Protein 7WWC (pdb70)

Sequence (479 aa):
FNWNKNQVIAHRGAWKKNNFPQNSIASLNEAVKLGCYGSEFDVWMTADHILVVNHDPEFQGLTIEKVNYADLLTKTMSNGEKIPTLEAYLLAGKKQKSTKLILEIKPSLISKERGIEVTNKCVEMVQKLKVTDWVEYISFDYDYCKRILTLLPNAKVAYLKGEVSAEQMKADKLTGVDYHYSVYQKDNWIENAQKLGLTVNAWTVNAVPEMQWLLAHNVDYITTNEPELLFDEIKKAPVAQGWKLKWADEFDNSGLPLNKNWGYDVGGRGWGNNELQYYTDADSANAIVKKGNLNIIALKAEKENRHYTSARLVTKNKFDFKYGRVEVRAMLPKGRGLWPAIWALPTDSKYGSWPKSGEIDIMEHVGFDPDSVHGTVHTEKFNHVIHTQVGKALKVNNPYTEYHIYAIEWFTDHIDFFIDDQKYLTFKNTQKGSGDWPFDQNFHILNLAVGGNWGGKKGVDDAIFPATMKVDYVRVFQK

InterPro domains:
  IPR000757 Beta-glucanase-like, N-terminal domain [PF00722] (313-502)
  IPR000757 Beta-glucanase-like, N-terminal domain [PS51762] (259-507)
  IPR013320 Concanavalin A-like lectin/glucanase domain superfamily [SSF49899] (268-506)
  IPR017946 PLC-like phosphodiesterase, TIM beta/alpha-barrel domain superfamily [G3DSA:3.20.20.190] (30-263)
  IPR017946 PLC-like phosphodiesterase, TIM beta/alpha-barrel domain superfamily [SSF51695] (32-259)
  IPR030395 Glycerophosphodiester phosphodiesterase domain [PF03009] (38-255)
  IPR030395 Glycerophosphodiester phosphodiesterase domain [PS51704] (33-261)
  IPR050546 Glycosyl Hydrolase Family 16 [PTHR10963] (260-506)

Solvent-accessible surface area: 19586 Å² total; per-residue (Å²): 119,124,78,38,109,37,28,0,3,0,18,41,1,2,44,95,130,70,129,62,16,67,2,0,45,21,0,0,66,14,0,31,154,55,19,0,26,0,0,4,0,1,0,12,0,0,44,65,79,62,6,0,2,22,60,76,41,68,8,92,64,44,40,0,10,145,25,69,54,67,60,0,63,105,61,66,19,104,68,46,37,82,2,8,23,0,64,42,1,0,90,27,0,75,96,29,101,25,0,28,0,5,0,9,0,20,45,19,117,86,37,94,131,36,0,40,53,4,0,39,69,0,2,54,36,0,88,118,15,150,0,74,80,12,7,22,4,11,0,62,18,36,54,2,0,83,76,0,16,100,68,18,101,139,14,107,1,13,5,7,121,14,103,28,60,4,67,92,0,97,79,45,57,2,37,1,0,1,0,58,56,56,51,8,66,61,102,104,49,11,44,82,0,67,91,64,52,4,48,0,8,0,64,30,1,60,52,44,50,44,0,28,17,0,0,4,43,65,3,52,40,0,5,0,27,28,3,32,58,0,40,82,14,28,154,93,4,21,35,58,102,42,5,111,44,115,31,26,6,27,1,59,36,100,26,71,9,64,118,158,5,3,16,49,35,52,1,2,202,4,68,75,30,108,7,63,0,49,0,5,92,48,47,65,46,2,0,34,0,97,181,24,19,0,9,0,26,0,44,97,38,140,81,90,104,55,84,14,6,0,0,25,0,13,0,93,112,81,33,40,8,86,67,1,22,0,8,1,44,0,32,3,4,150,9,97,0,0,22,0,6,2,34,2,36,13,15,93,45,147,90,28,85,89,30,94,2,0,2,0,8,1,0,16,0,2,5,54,48,65,85,22,0,41,0,12,0,16,0,84,38,54,3,78,97,94,162,58,81,46,39,36,47,36,143,10,104,80,12,34,104,74,52,15,23,0,1,2,27,2,49,87,73,47,0,14,0,27,8,61,94,102,109,32,23,42,10,146,24,68,135,81,40,37,20,30,25,2,6,43,65,0,6,3,0,0,8,0,2,0,0,12,78,67,0,21,148,137,33,26,47,69,89,33,29,97,5,41,0,72,0,31,6,0,6,0,1,34,138

Organism: NCBI:txid405671

B-factor: mean 34.09, std 7.89, range [13.86, 73.87]

CATH classification: 3.20.20.190 (+1 more: 2.60.120.200)

Structure (mmCIF, N/CA/C/O backbone):
data_7WWC
#
_entry.id   7WWC
#
_cell.length_a   120.648
_cell.length_b   120.648
_cell.length_c   69.966
_cell.angle_alpha   90.000
_cell.angle_beta   90.000
_cell.angle_gamma   120.000
#
_symmetry.space_group_name_H-M   'P 31 2 1'
#
loop_
_entity.id
_entity.type
_entity.pdbx_description
1 polymer beta-1,3(4)-glucanase
2 branched beta-D-glucopyranose-(1-3)-beta-D-glucopyranose
3 branched beta-D-glucopyranose-(1-3)-beta-D-glucopyranose-(1-3)-beta-D-glucopyranose
4 water water
#
loop_
_atom_site.group_PDB
_atom_site.id
_atom_site.type_symbol
_atom_site.label_atom_id
_atom_site.label_alt_id
_atom_site.label_comp_id
_atom_site.label_asym_id
_atom_site.label_entity_id
_atom_site.label_seq_id
_atom_site.pdbx_PDB_ins_code
_atom_site.Cartn_x
_atom_site.Cartn_y
_atom_site.Cartn_z
_atom_site.occupancy
_atom_site.B_iso_or_equiv
_atom_site.auth_seq_id
_atom_site.auth_comp_id
_atom_site.auth_asym_id
_atom_site.auth_atom_id
_atom_site.pdbx_PDB_model_num
ATOM 1 N N . PHE A 1 1 ? 38.50600 12.32600 29.71000 1.000 49.84000 4 PHE A N 1
ATOM 2 C CA . PHE A 1 1 ? 38.52000 13.09100 28.45700 1.000 54.17000 4 PHE A CA 1
ATOM 3 C C . PHE A 1 1 ? 37.19300 12.97700 27.70700 1.000 56.35000 4 PHE A C 1
ATOM 4 O O . PHE A 1 1 ? 36.74300 11.87000 27.40600 1.000 59.50000 4 PHE A O 1
ATOM 12 N N . ASN A 1 2 ? 36.56800 14.12000 27.40700 1.000 54.34000 5 ASN A N 1
ATOM 13 C CA . ASN A 1 2 ? 35.41800 14.13900 26.50400 1.000 57.57000 5 ASN A CA 1
ATOM 14 C C . ASN A 1 2 ? 35.77400 14.87000 25.20900 1.000 51.98000 5 ASN A C 1
ATOM 15 O O . ASN A 1 2 ? 35.17100 15.90200 24.88200 1.000 47.17000 5 ASN A O 1
ATOM 20 N N . TRP A 1 3 ? 36.74200 14.32300 24.46800 1.000 47.69000 6 TRP A N 1
ATOM 21 C CA . TRP A 1 3 ? 37.30300 15.00200 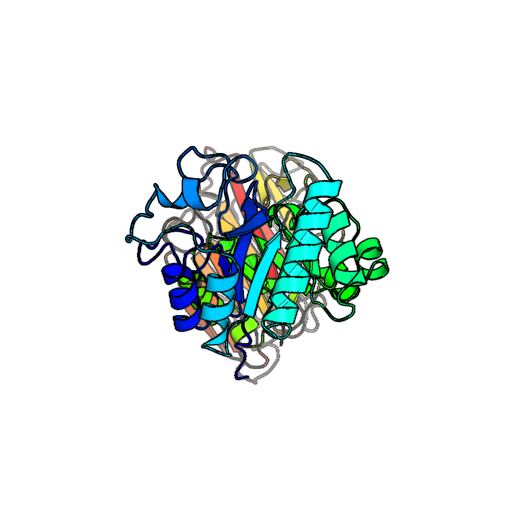23.30100 1.000 50.06000 6 TRP A CA 1
ATOM 22 C C . TRP A 1 3 ? 36.22400 15.37100 22.29000 1.000 50.52000 6 TRP A C 1
ATOM 23 O O . TRP A 1 3 ? 35.30300 14.59400 22.02000 1.000 53.84000 6 TRP A O 1
ATOM 34 N N . ASN A 1 4 ? 36.34500 16.57100 21.73000 1.000 47.42000 7 ASN A N 1
ATOM 35 C CA . ASN A 1 4 ? 35.48800 16.98300 20.63100 1.000 45.73000 7 ASN A CA 1
ATOM 36 C C . ASN A 1 4 ? 35.97000 16.31600 19.34900 1.000 47.68000 7 ASN A C 1
ATOM 37 O O . ASN A 1 4 ? 37.17200 16.28300 19.06900 1.000 51.66000 7 ASN A O 1
ATOM 42 N N . LYS A 1 5 ? 35.03800 15.75600 18.58500 1.000 45.34000 8 LYS A N 1
ATOM 43 C CA . LYS A 1 5 ? 35.42700 14.95600 17.43100 1.000 45.05000 8 LYS A CA 1
ATOM 44 C C . LYS A 1 5 ? 35.02400 15.63500 16.12700 1.000 45.81000 8 LYS A C 1
ATOM 45 O O . LYS A 1 5 ? 34.38400 15.02200 15.26900 1.000 52.58000 8 LYS A O 1
ATOM 47 N N . ASN A 1 6 ? 35.40800 16.88900 15.95400 1.000 40.17000 9 ASN A N 1
ATOM 48 C CA . ASN A 1 6 ? 35.07500 17.64300 14.76200 1.000 38.18000 9 ASN A CA 1
ATOM 49 C C . ASN A 1 6 ? 36.36200 18.11700 14.07800 1.000 38.55000 9 ASN A C 1
ATOM 50 O O . ASN A 1 6 ? 37.47400 17.82200 14.52400 1.000 34.88000 9 ASN A O 1
ATOM 55 N N . GLN A 1 7 ? 36.20100 18.83800 12.96800 1.000 32.81000 10 GLN A N 1
ATOM 56 C CA . GLN A 1 7 ? 37.31200 19.25200 12.11800 1.000 34.46000 10 GLN A CA 1
ATOM 57 C C . GLN A 1 7 ? 37.83000 20.65400 12.44200 1.000 32.47000 10 GLN A C 1
ATOM 58 O O . GLN A 1 7 ? 38.81000 21.09100 11.83900 1.000 31.39000 10 GLN A O 1
ATOM 64 N N . VAL A 1 8 ? 37.21300 21.36200 13.37900 1.000 30.48000 11 VAL A N 1
ATOM 65 C CA . VAL A 1 8 ? 37.51800 22.77300 13.59400 1.000 27.83000 11 VAL A CA 1
ATOM 66 C C . VAL A 1 8 ? 38.76200 22.90800 14.46600 1.000 34.31000 11 VAL A C 1
ATOM 67 O O . VAL A 1 8 ? 38.81900 22.35900 15.57500 1.000 30.85000 11 VAL A O 1
ATOM 71 N N . ILE A 1 9 ? 39.75800 23.64300 13.96600 1.000 28.01000 12 ILE A N 1
ATOM 72 C CA . ILE A 1 9 ? 40.91900 24.07100 14.73900 1.000 29.15000 12 ILE A CA 1
ATOM 73 C C . ILE A 1 9 ? 40.92000 25.59200 14.73800 1.000 30.48000 12 ILE A C 1
ATOM 74 O O . ILE A 1 9 ? 40.88600 26.21300 13.66800 1.000 26.70000 12 ILE A O 1
ATOM 79 N N . ALA A 1 10 ? 40.94400 26.19600 15.92400 1.000 25.92000 13 ALA A N 1
ATOM 80 C CA . ALA A 1 10 ? 40.82400 27.64600 16.03400 1.000 27.60000 13 ALA A CA 1
ATOM 81 C C . ALA A 1 10 ? 42.21200 28.26400 15.89900 1.000 30.26000 13 ALA A C 1
ATOM 82 O O . ALA A 1 10 ? 43.06500 28.09600 16.77500 1.000 28.21000 13 ALA A O 1
ATOM 84 N N . HIS A 1 11 ? 42.43500 28.97800 14.80100 1.000 29.18000 14 HIS A N 1
ATOM 85 C CA . HIS A 1 11 ? 43.74400 29.54600 14.49700 1.000 30.48000 14 HIS A CA 1
ATOM 86 C C . HIS A 1 11 ? 44.04500 30.67800 15.47000 1.000 29.09000 14 HIS A C 1
ATOM 87 O O . HIS A 1 11 ? 43.38900 31.72400 15.43600 1.000 28.09000 14 HIS A O 1
ATOM 94 N N . ARG A 1 12 ? 45.05300 30.47100 16.32200 1.000 29.90000 15 ARG A N 1
ATOM 95 C CA . ARG A 1 12 ? 45.43700 31.41800 17.37300 1.000 26.69000 15 ARG A CA 1
ATOM 96 C C . ARG A 1 12 ? 44.34900 31.57000 18.44400 1.000 28.34000 15 ARG A C 1
ATOM 97 O O . ARG A 1 12 ? 44.21000 32.62900 19.06400 1.000 29.42000 15 ARG A O 1
ATOM 105 N N . GLY A 1 13 ? 43.61400 30.49600 18.72100 1.000 25.92000 16 GLY A N 1
ATOM 106 C CA . GLY A 1 13 ? 42.44500 30.58000 19.56500 1.000 28.91000 16 GLY A CA 1
ATOM 107 C C . GLY A 1 13 ? 41.28500 31.19400 18.80800 1.000 32.91000 16 GLY A C 1
ATOM 108 O O . GLY A 1 13 ? 41.41400 31.66300 17.66600 1.000 31.55000 16 GLY A O 1
ATOM 109 N N . ALA A 1 14 ? 40.11300 31.16700 19.44600 1.000 30.06000 17 ALA A N 1
ATOM 110 C CA . ALA A 1 14 ? 38.91100 31.76100 18.85200 1.000 33.23000 17 ALA A CA 1
ATOM 111 C C . ALA A 1 14 ? 38.92400 33.23300 19.23500 1.000 34.25000 17 ALA A C 1
ATOM 112 O O . ALA A 1 14 ? 38.36400 33.64100 20.25700 1.000 41.90000 17 ALA A O 1
ATOM 114 N N . TRP A 1 15 ? 39.62100 34.03800 18.43600 1.000 30.24000 18 TRP A N 1
ATOM 115 C CA . TRP A 1 15 ? 39.89600 35.41700 18.80900 1.000 35.82000 18 TRP A CA 1
ATOM 116 C C . TRP A 1 15 ? 39.06400 36.44700 18.05800 1.000 39.84000 18 TRP A C 1
ATOM 117 O O . TRP A 1 15 ? 38.74300 37.48800 18.63200 1.000 38.40000 18 TRP A O 1
ATOM 128 N N . LYS A 1 16 ? 38.69700 36.18200 16.79700 1.000 39.92000 19 LYS A N 1
ATOM 129 C CA . LYS A 1 16 ? 38.22500 37.25600 15.92400 1.000 37.37000 19 LYS A CA 1
ATOM 130 C C . LYS A 1 16 ? 36.81500 37.71600 16.28400 1.000 44.05000 19 LYS A C 1
ATOM 131 O O . LYS A 1 16 ? 36.55900 38.92300 16.37800 1.000 47.29000 19 LYS A O 1
ATOM 137 N N . LYS A 1 17 ? 35.88600 36.77200 16.47200 1.000 41.71000 20 LYS A N 1
ATOM 138 C CA . LYS A 1 17 ? 34.48200 37.12500 16.67600 1.000 43.39000 20 LYS A CA 1
ATOM 139 C C . LYS A 1 17 ? 34.32500 38.07600 17.85800 1.000 44.81000 20 LYS A C 1
ATOM 140 O O . LYS A 1 17 ? 33.78000 39.17600 17.71400 1.000 48.13000 20 LYS A O 1
ATOM 146 N N . ASN A 1 18 ? 34.83600 37.68300 19.02800 1.000 44.14000 21 ASN A N 1
ATOM 147 C CA . ASN A 1 18 ? 34.70600 38.47100 20.25100 1.000 45.62000 21 ASN A CA 1
ATOM 148 C C . ASN A 1 18 ? 35.87000 39.41900 20.46900 1.000 44.20000 21 ASN A C 1
ATOM 149 O O . ASN A 1 18 ? 36.09900 39.85500 21.60200 1.000 46.01000 21 ASN A O 1
ATOM 154 N N . ASN A 1 19 ? 36.62000 39.72700 19.41700 1.000 43.67000 22 ASN A N 1
ATOM 155 C CA . ASN A 1 19 ? 37.62800 40.78100 19.44200 1.000 45.76000 22 ASN A CA 1
ATOM 156 C C . ASN A 1 19 ? 38.67000 40.57600 20.53800 1.000 38.26000 22 ASN A C 1
ATOM 157 O O . ASN A 1 19 ? 39.20600 41.54600 21.06600 1.000 38.31000 22 ASN A O 1
ATOM 162 N N . PHE A 1 20 ? 38.98100 39.31600 20.86300 1.000 36.75000 23 PHE A N 1
ATOM 163 C CA . PHE A 1 20 ? 40.06200 38.97100 21.78100 1.000 37.41000 23 PHE A CA 1
ATOM 164 C C . PHE A 1 20 ? 41.41200 39.12700 21.09700 1.000 36.84000 23 PHE A C 1
ATOM 165 O O . PHE A 1 20 ? 41.49700 39.14100 19.86700 1.000 42.37000 23 PHE A O 1
ATOM 173 N N . PRO A 1 21 ? 42.49100 39.24800 21.86100 1.000 36.91000 24 PRO A N 1
ATOM 174 C CA . PRO A 1 21 ? 43.81700 39.26200 21.23300 1.000 37.12000 24 PRO A CA 1
ATOM 175 C C . PRO A 1 21 ? 44.22700 37.86600 20.77400 1.000 36.89000 24 PRO A C 1
ATOM 176 O O . PRO A 1 21 ? 43.83200 36.85200 21.35400 1.000 32.63000 24 PRO A O 1
ATOM 180 N N . GLN A 1 22 ? 44.99400 37.82400 19.67900 1.000 32.35000 25 GLN A N 1
ATOM 181 C CA . GLN A 1 22 ? 45.45100 36.54800 19.13600 1.000 31.75000 25 GLN A CA 1
ATOM 182 C C . GLN A 1 22 ? 46.40300 35.85800 20.10700 1.000 29.52000 25 GLN A C 1
ATOM 183 O O . GLN A 1 22 ? 47.22000 36.51200 20.75900 1.000 30.97000 25 GLN A O 1
ATOM 189 N N . ASN A 1 23 ? 46.31700 34.52500 20.17500 1.000 28.37000 26 ASN A N 1
ATOM 190 C CA . ASN A 1 23 ? 47.26600 33.71900 20.94400 1.000 28.94000 26 ASN A CA 1
ATOM 191 C C . ASN A 1 23 ? 47.21600 34.10200 22.41800 1.000 33.59000 26 ASN A C 1
ATOM 192 O O . ASN A 1 23 ? 48.24300 34.38200 23.04700 1.000 29.78000 26 ASN A O 1
ATOM 197 N N . SER A 1 24 ? 46.00100 34.13500 22.95900 1.000 34.81000 27 SER A N 1
ATOM 198 C CA . SER A 1 24 ? 45.75200 34.60800 24.31100 1.000 28.76000 27 SER A CA 1
ATOM 199 C C . SER A 1 24 ? 44.95000 33.55900 25.05400 1.000 31.41000 27 SER A C 1
ATOM 200 O O . SER A 1 24 ? 44.35500 32.65300 24.45600 1.000 32.29000 27 SER A O 1
ATOM 203 N N . ILE A 1 25 ? 44.96300 33.69200 26.38300 1.000 34.52000 28 ILE A N 1
ATOM 204 C CA . ILE A 1 25 ? 44.12300 32.86300 27.23700 1.000 31.64000 28 ILE A CA 1
ATOM 205 C C . ILE A 1 25 ? 42.65700 33.06400 26.88400 1.000 28.64000 28 ILE A C 1
ATOM 206 O O . ILE A 1 25 ? 41.87500 32.10500 26.80400 1.000 28.76000 28 ILE A O 1
ATOM 211 N N . ALA A 1 26 ? 42.26200 34.32000 26.67400 1.000 29.95000 29 ALA A N 1
ATOM 212 C CA . ALA A 1 26 ? 40.89000 34.60200 26.28100 1.000 31.39000 29 ALA A CA 1
ATOM 213 C C . ALA A 1 26 ? 40.53400 33.85600 24.99900 1.000 33.53000 29 ALA A C 1
ATOM 214 O O . ALA A 1 26 ? 39.53000 33.13200 24.95000 1.000 33.17000 29 ALA A O 1
ATOM 216 N N . SER A 1 27 ? 41.39200 33.95700 23.96800 1.000 32.62000 30 SER A N 1
ATOM 217 C CA . SER A 1 27 ? 41.06500 33.30800 22.69300 1.000 32.16000 30 SER A CA 1
ATOM 218 C C . SER A 1 27 ? 41.08400 31.78900 22.81500 1.000 32.14000 30 SER A C 1
ATOM 219 O O . SER A 1 27 ? 40.26900 31.11200 22.17700 1.000 32.88000 30 SER A O 1
ATOM 222 N N . LEU A 1 28 ? 41.97500 31.23500 23.64800 1.000 31.41000 31 LEU A N 1
ATOM 223 C CA . LEU A 1 28 ? 41.96600 29.78700 23.86900 1.000 31.29000 31 LEU A CA 1
ATOM 224 C C . LEU A 1 28 ? 40.69700 29.33800 24.58800 1.000 32.84000 31 LEU A C 1
ATOM 225 O O . LEU A 1 28 ? 40.11200 28.30800 24.24000 1.000 30.68000 31 LEU A O 1
ATOM 230 N N . ASN A 1 29 ? 40.27400 30.07700 25.62200 1.000 40.57000 32 ASN A N 1
ATOM 231 C CA . ASN A 1 29 ? 39.07200 29.67300 26.34600 1.000 40.23000 32 ASN A CA 1
ATOM 232 C C . ASN A 1 29 ? 37.84900 29.77500 25.44400 1.000 37.05000 32 ASN A C 1
ATOM 233 O O . ASN A 1 29 ? 36.97500 28.89800 25.46900 1.000 38.59000 32 ASN A O 1
ATOM 238 N N . GLU A 1 30 ? 37.78600 30.82500 24.62200 1.000 35.66000 33 GLU A N 1
ATOM 239 C CA . GLU A 1 30 ? 36.69500 30.92900 23.65600 1.000 40.69000 33 GLU A CA 1
ATOM 240 C C . GLU A 1 30 ? 36.67500 29.72800 22.71800 1.000 38.65000 33 GLU A C 1
ATOM 241 O O . GLU A 1 30 ? 35.60200 29.24500 22.33800 1.000 36.79000 33 GLU A O 1
ATOM 247 N N . ALA A 1 31 ? 37.85400 29.22400 22.34200 1.000 35.84000 34 ALA A N 1
ATOM 248 C CA . ALA A 1 31 ? 37.90700 28.03500 21.49900 1.000 36.48000 34 ALA A CA 1
ATOM 249 C C . ALA A 1 31 ? 37.39400 26.80200 22.23200 1.000 38.40000 34 ALA A C 1
ATOM 250 O O . ALA A 1 31 ? 36.81300 25.90500 21.60400 1.000 34.70000 34 ALA A O 1
ATOM 252 N N . VAL A 1 32 ? 37.60900 26.73800 23.55000 1.000 37.94000 35 VAL A N 1
ATOM 253 C CA . VAL A 1 32 ? 37.07600 25.63600 24.34800 1.000 41.39000 35 VAL A CA 1
ATOM 254 C C . VAL A 1 32 ? 35.55300 25.72100 24.42300 1.000 38.19000 35 VAL A C 1
ATOM 255 O O . VAL A 1 32 ? 34.85100 24.71600 24.24800 1.000 37.80000 35 VAL A O 1
ATOM 259 N N . LYS A 1 33 ? 35.03000 26.92900 24.67100 1.000 37.82000 36 LYS A N 1
ATOM 260 C CA . LYS A 1 33 ? 33.58700 27.17300 24.69300 1.000 39.02000 36 LYS A CA 1
ATOM 261 C C . LYS A 1 33 ? 32.90000 26.74300 23.40100 1.000 42.14000 36 LYS A C 1
ATOM 262 O O . LYS A 1 33 ? 31.78100 26.21500 23.43100 1.000 39.02000 36 LYS A O 1
ATOM 268 N N . LEU A 1 34 ? 33.52300 27.01500 22.24700 1.000 38.98000 37 LEU A N 1
ATOM 269 C CA . LEU A 1 34 ? 32.86200 26.69900 20.98400 1.000 38.55000 37 LEU A CA 1
ATOM 270 C C . LEU A 1 34 ? 32.81600 25.20200 20.70700 1.000 33.93000 37 LEU A C 1
ATOM 271 O O . LEU A 1 34 ? 32.04300 24.77900 19.84700 1.000 33.75000 37 LEU A O 1
ATOM 276 N N . GLY A 1 35 ? 33.60200 24.39600 21.42100 1.000 34.14000 38 GLY A N 1
ATOM 277 C CA . GLY A 1 35 ? 33.70700 22.98100 21.10200 1.000 37.07000 38 GLY A CA 1
ATOM 278 C C . GLY A 1 35 ? 34.62300 22.64200 19.93700 1.000 35.83000 38 GLY A C 1
ATOM 279 O O . GLY A 1 35 ? 34.39900 21.63600 19.25400 1.000 32.92000 38 GLY A O 1
ATOM 280 N N . CYS A 1 36 ? 35.64900 23.45600 19.68800 1.000 35.32000 39 CYS A N 1
ATOM 281 C CA . CYS A 1 36 ? 36.60200 23.17200 18.62000 1.000 32.31000 39 CYS A CA 1
ATOM 282 C C . CYS A 1 36 ? 37.33800 21.86700 18.89700 1.000 32.18000 39 CYS A C 1
ATOM 283 O O . CYS A 1 36 ? 37.60300 21.51400 20.04400 1.000 34.11000 39 CYS A O 1
ATOM 286 N N . TYR A 1 37 ? 37.67800 21.13800 17.83500 1.000 33.35000 40 TYR A N 1
ATOM 287 C CA . TYR A 1 37 ? 38.58200 20.00600 18.02500 1.000 33.72000 40 TYR A CA 1
ATOM 288 C C . TYR A 1 37 ? 39.86200 20.44800 18.71600 1.000 32.19000 40 TYR A C 1
ATOM 289 O O . TYR A 1 37 ? 40.38500 19.74300 19.58100 1.000 32.16000 40 TYR A O 1
ATOM 298 N N . GLY A 1 38 ? 40.39100 21.60700 18.33000 1.000 28.77000 41 GLY A N 1
ATOM 299 C CA . GLY A 1 38 ? 41.68400 22.04200 18.80800 1.000 24.53000 41 GLY A CA 1
ATOM 300 C C . GLY A 1 38 ? 41.75200 23.55000 18.79300 1.000 24.84000 41 GLY A C 1
ATOM 301 O O . GLY A 1 38 ? 40.93900 24.23600 18.16900 1.000 24.90000 41 GLY A O 1
ATOM 302 N N . SER A 1 39 ? 42.72700 24.05700 19.52600 1.000 23.45000 42 SER A N 1
ATOM 303 C CA . SER A 1 39 ? 43.03500 25.47800 19.59000 1.000 27.05000 42 SER A CA 1
ATOM 304 C C . SER A 1 39 ? 44.52900 25.60200 19.32100 1.000 28.77000 42 SER A C 1
ATOM 305 O O . SER A 1 39 ? 45.32600 24.88100 19.93400 1.000 29.45000 42 SER A O 1
ATOM 308 N N . GLU A 1 40 ? 44.90200 26.47800 18.38600 1.000 26.78000 43 GLU A N 1
ATOM 309 C CA . GLU A 1 40 ? 46.23000 26.49400 17.77900 1.000 23.98000 43 GLU A CA 1
ATOM 310 C C . GLU A 1 40 ? 47.00700 27.71200 18.27100 1.000 23.78000 43 GLU A C 1
ATOM 311 O O . GLU A 1 40 ? 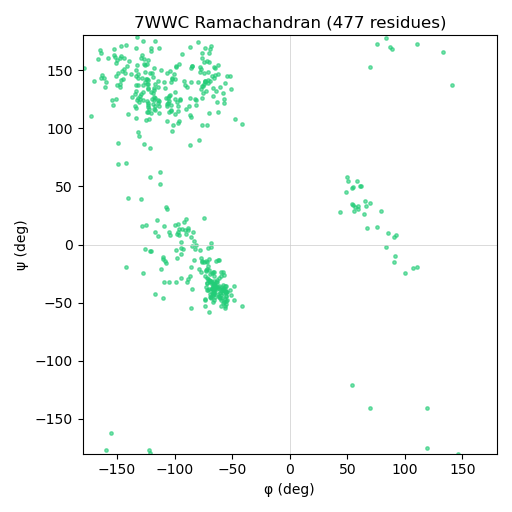46.44100 28.79700 18.40300 1.000 25.74000 43 GLU A O 1
ATOM 317 N N . PHE A 1 41 ? 48.30100 27.55100 18.54300 1.000 20.93000 44 PHE A N 1
ATOM 318 C CA . PHE A 1 41 ? 49.07000 28.66900 19.07800 1.000 24.04000 44 PHE A CA 1
ATOM 319 C C . PHE A 1 41 ? 50.53700 28.51600 18.68900 1.000 26.92000 44 PHE A C 1
ATOM 320 O O . PHE A 1 41 ? 50.97200 27.45600 18.23400 1.000 29.09000 44 PHE A O 1
ATOM 328 N N . ASP A 1 42 ? 51.30900 29.58400 18.90700 1.000 24.65000 45 ASP A N 1
ATOM 329 C CA . ASP A 1 42 ? 52.66800 29.70800 18.39500 1.000 27.05000 45 ASP A CA 1
ATOM 330 C C . ASP A 1 42 ? 53.67000 29.95500 19.52000 1.000 26.82000 45 ASP A C 1
ATOM 331 O O . ASP A 1 42 ? 53.44400 30.80200 20.38800 1.000 25.09000 45 ASP A O 1
ATOM 336 N N . VAL A 1 43 ? 54.78900 29.23200 19.49800 1.000 25.16000 46 VAL A N 1
ATOM 337 C CA . VAL A 1 43 ? 55.75200 29.24200 20.59600 1.000 23.63000 46 VAL A CA 1
ATOM 338 C C . VAL A 1 43 ? 57.10200 29.76300 20.12200 1.000 25.32000 46 VAL A C 1
ATOM 339 O O . VAL A 1 43 ? 57.65200 29.26400 19.13200 1.000 29.18000 46 VAL A O 1
ATOM 343 N N . TRP A 1 44 ? 57.62100 30.76600 20.83200 1.000 24.69000 47 TRP A N 1
ATOM 344 C CA . TRP A 1 44 ? 58.98700 31.28000 20.78700 1.000 24.04000 47 TRP A CA 1
ATOM 345 C C . TRP A 1 44 ? 59.63900 31.15700 22.17100 1.000 31.84000 47 TRP A C 1
ATOM 346 O O . TRP A 1 44 ? 58.97000 30.94100 23.19000 1.000 27.01000 47 TRP A O 1
ATOM 357 N N . MET A 1 45 ? 60.95400 31.38500 22.22500 1.000 29.82000 48 MET A N 1
ATOM 358 C CA . MET A 1 45 ? 61.69400 31.32500 23.47500 1.000 26.48000 48 MET A CA 1
ATOM 359 C C . MET A 1 45 ? 62.50500 32.59700 23.67400 1.000 30.39000 48 MET A C 1
ATOM 360 O O . MET A 1 45 ? 63.23700 33.01900 22.77100 1.000 28.37000 48 MET A O 1
ATOM 365 N N . THR A 1 46 ? 62.39100 33.18700 24.86900 1.000 25.26000 49 THR A N 1
ATOM 366 C CA . THR A 1 46 ? 63.06800 34.43500 25.19600 1.000 25.94000 49 THR A CA 1
ATOM 367 C C . THR A 1 46 ? 64.57300 34.21800 25.27100 1.000 24.88000 49 THR A C 1
ATOM 368 O O . THR A 1 46 ? 65.07000 33.08900 25.23500 1.000 24.69000 49 THR A O 1
ATOM 372 N N . ALA A 1 47 ? 65.30800 35.32800 25.38300 1.000 25.28000 50 ALA A N 1
ATOM 373 C CA . ALA A 1 47 ? 66.75100 35.22300 25.56500 1.000 27.99000 50 ALA A CA 1
ATOM 374 C C . ALA A 1 47 ? 67.09000 34.47500 26.85200 1.000 29.98000 50 ALA A C 1
ATOM 375 O O . ALA A 1 47 ? 68.06700 33.71800 26.89200 1.000 32.08000 50 ALA A O 1
ATOM 377 N N . ASP A 1 48 ? 66.29300 34.65800 27.91300 1.000 27.58000 51 ASP A N 1
ATOM 378 C CA . ASP A 1 48 ? 66.49900 33.88800 29.13400 1.000 29.19000 51 ASP A CA 1
ATOM 379 C C . ASP A 1 48 ? 65.70600 32.57800 29.14000 1.000 29.72000 51 ASP A C 1
ATOM 380 O O . ASP A 1 48 ? 65.45200 32.00900 30.20400 1.000 30.64000 51 ASP A O 1
ATOM 385 N N . HIS A 1 49 ? 65.33300 32.08500 27.96400 1.000 27.88000 52 HIS A N 1
ATOM 386 C CA . HIS A 1 49 ? 64.93800 30.69200 27.76300 1.000 27.41000 52 HIS A CA 1
ATOM 387 C C . HIS A 1 49 ? 63.60900 30.36200 28.42900 1.000 26.27000 52 HIS A C 1
ATOM 388 O O . HIS A 1 49 ? 63.39800 29.23700 28.88100 1.000 25.27000 52 HIS A O 1
ATOM 395 N N . ILE A 1 50 ? 62.68300 31.31400 28.42200 1.000 22.57000 53 ILE A N 1
ATOM 396 C CA . ILE A 1 50 ? 61.30800 31.06200 28.84700 1.000 25.45000 53 ILE A CA 1
ATOM 397 C C . ILE A 1 50 ? 60.42400 30.98000 27.60600 1.000 27.75000 53 ILE A C 1
ATOM 398 O O . ILE A 1 50 ? 60.46100 31.86900 26.74500 1.000 24.21000 53 ILE A O 1
ATOM 403 N N . LEU A 1 51 ? 59.64900 29.90300 27.49900 1.000 26.11000 54 LEU A N 1
ATOM 404 C CA . LEU A 1 51 ? 58.76000 29.72700 26.35600 1.000 28.09000 54 LEU A CA 1
ATOM 405 C C . LEU A 1 51 ? 57.54700 30.64100 26.50600 1.000 28.49000 54 LEU A C 1
ATOM 406 O O . LEU A 1 51 ? 56.91700 30.68100 27.56900 1.000 27.81000 54 LEU A O 1
ATOM 411 N N . VAL A 1 52 ? 57.22800 31.38800 25.45200 1.000 25.13000 55 VAL A N 1
ATOM 412 C CA . VAL A 1 52 ? 56.09000 32.29800 25.45500 1.000 25.36000 55 VAL A CA 1
ATOM 413 C C . VAL A 1 52 ? 55.30700 32.09400 24.16300 1.000 31.36000 55 VAL A C 1
ATOM 414 O O . VAL A 1 52 ? 55.77400 31.45600 23.21500 1.000 24.68000 55 VAL A O 1
ATOM 418 N N . VAL A 1 53 ? 54.11600 32.68300 24.12200 1.000 29.58000 56 VAL A N 1
ATOM 419 C CA . VAL A 1 53 ? 53.15400 32.42300 23.06400 1.000 28.51000 56 VAL A CA 1
ATOM 420 C C . VAL A 1 53 ? 52.89300 33.71900 22.29700 1.000 28.65000 56 VAL A C 1
ATOM 421 O O . VAL A 1 53 ? 52.37700 34.69000 22.86100 1.000 28.80000 56 VAL A O 1
ATOM 425 N N . ASN A 1 54 ? 53.24000 33.72600 21.00700 1.000 26.31000 57 ASN A N 1
ATOM 426 C CA . ASN A 1 54 ? 53.04800 34.87700 20.13300 1.000 26.56000 57 ASN A CA 1
ATOM 427 C C . ASN A 1 54 ? 53.33000 34.43900 18.70200 1.000 27.33000 57 ASN A C 1
ATOM 428 O O . ASN A 1 54 ? 54.25600 33.66200 18.47200 1.000 28.14000 57 ASN A O 1
ATOM 433 N N . HIS A 1 55 ? 52.53900 34.92900 17.74300 1.000 24.61000 58 HIS A N 1
ATOM 434 C CA . HIS A 1 55 ? 52.82600 34.57000 16.35400 1.000 27.83000 58 HIS A CA 1
ATOM 435 C C . HIS A 1 55 ? 54.10500 35.23900 15.85400 1.000 27.42000 58 HIS A C 1
ATOM 436 O O . HIS A 1 55 ? 55.03800 34.55800 15.41200 1.000 29.63000 58 HIS A O 1
ATOM 443 N N . ASP A 1 56 ? 54.15600 36.57600 15.89500 1.000 23.96000 59 ASP A N 1
ATOM 444 C CA . ASP A 1 56 ? 55.28100 37.32800 15.35000 1.000 29.95000 59 ASP A CA 1
ATOM 445 C C . ASP A 1 56 ? 56.55600 37.15100 16.18900 1.000 31.22000 59 ASP A C 1
ATOM 446 O O . ASP A 1 56 ? 56.49400 36.83000 17.38100 1.000 33.83000 59 ASP A O 1
ATOM 451 N N . PRO A 1 57 ? 57.73200 37.36900 15.58400 1.000 30.28000 60 PRO A N 1
ATOM 452 C CA . PRO A 1 57 ? 58.97600 37.35000 16.37600 1.000 30.76000 60 PRO A CA 1
ATOM 453 C C . PRO A 1 57 ? 59.15200 38.57400 17.26600 1.000 34.97000 60 PRO A C 1
ATOM 454 O O . PRO A 1 57 ? 59.91600 38.50700 18.24200 1.000 27.33000 60 PRO A O 1
ATOM 458 N N . GLU A 1 58 ? 58.48800 39.68500 16.94800 1.000 31.19000 61 GLU A N 1
ATOM 459 C CA . GLU A 1 58 ? 58.47300 40.87700 17.77700 1.000 32.04000 61 GLU A CA 1
ATOM 460 C C . GLU A 1 58 ? 57.12000 40.95000 18.46400 1.000 35.76000 61 GLU A C 1
ATOM 461 O O . GLU A 1 58 ? 56.08500 40.96400 17.79200 1.000 36.10000 61 GLU A O 1
ATOM 466 N N . PHE A 1 59 ? 57.13400 41.00300 19.79300 1.000 31.11000 62 PHE A N 1
ATOM 467 C CA . PHE A 1 59 ? 55.94500 41.28200 20.58800 1.000 32.89000 62 PHE A CA 1
ATOM 468 C C . PHE A 1 59 ? 55.95100 42.77300 20.89700 1.000 35.33000 62 PHE A C 1
ATOM 469 O O . PHE A 1 59 ? 56.75500 43.24100 21.71000 1.000 38.13000 62 PHE A O 1
ATOM 477 N N . GLN A 1 60 ? 55.06900 43.51500 20.23400 1.000 41.32000 63 GLN A N 1
ATOM 478 C CA . GLN A 1 60 ? 54.96600 44.96700 20.39300 1.000 39.08000 63 GLN A CA 1
ATOM 479 C C . GLN A 1 60 ? 56.33100 45.64500 20.28000 1.000 39.06000 63 GLN A C 1
ATOM 480 O O . GLN A 1 60 ? 56.68700 46.52600 21.06300 1.000 41.60000 63 GLN A O 1
ATOM 486 N N . GLY A 1 61 ? 57.09700 45.22400 19.27300 1.000 36.71000 64 GLY A N 1
ATOM 487 C CA . GLY A 1 61 ? 58.36200 45.84000 18.96000 1.000 37.74000 64 GLY A CA 1
ATOM 488 C C . GLY A 1 61 ? 59.56200 45.22000 19.63800 1.000 40.05000 64 GLY A C 1
ATOM 489 O O . GLY A 1 61 ? 60.69600 45.56800 19.28600 1.000 41.14000 64 GLY A O 1
ATOM 490 N N . LEU A 1 62 ? 59.35200 44.31800 20.59500 1.000 38.72000 65 LEU A N 1
ATOM 491 C CA . LEU A 1 62 ? 60.43200 43.64600 21.30600 1.000 37.00000 65 LEU A CA 1
ATOM 492 C C . LEU A 1 62 ? 60.72100 42.29900 20.65300 1.000 34.71000 65 LEU A C 1
ATOM 493 O O . LEU A 1 62 ? 59.82000 41.46400 20.51400 1.000 34.89000 65 LEU A O 1
ATOM 498 N N . THR A 1 63 ? 61.97300 42.07900 20.26400 1.000 32.40000 66 THR A N 1
ATOM 499 C CA . THR A 1 63 ? 62.33700 40.79900 19.66000 1.000 35.84000 66 THR A CA 1
ATOM 500 C C . THR A 1 63 ? 62.43500 39.74500 20.75500 1.000 33.47000 66 THR A C 1
ATOM 501 O O . THR A 1 63 ? 63.43700 39.66600 21.47300 1.000 32.05000 66 THR A O 1
ATOM 505 N N . ILE A 1 64 ? 61.40300 38.90500 20.84200 1.000 27.93000 67 ILE A N 1
ATOM 506 C CA . ILE A 1 64 ? 61.27100 37.85200 21.83700 1.000 30.97000 67 ILE A CA 1
ATOM 507 C C . ILE A 1 64 ? 62.57200 37.10000 22.09300 1.000 34.15000 67 ILE A C 1
ATOM 508 O O . ILE A 1 64 ? 63.00500 36.96000 23.24700 1.000 31.74000 67 ILE A O 1
ATOM 513 N N . GLU A 1 65 ? 63.20100 36.60500 21.03400 1.000 29.96000 68 GLU A N 1
ATOM 514 C CA . GLU A 1 65 ? 64.36200 35.75000 21.23400 1.000 32.14000 68 GLU A CA 1
ATOM 515 C C . GLU A 1 65 ? 65.56900 36.51400 21.76200 1.000 32.57000 68 GLU A C 1
ATOM 516 O O . GLU A 1 65 ? 66.53300 35.87900 22.21000 1.000 31.22000 68 GLU A O 1
ATOM 522 N N . LYS A 1 66 ? 65.53600 37.84800 21.73600 1.000 29.30000 69 LYS A N 1
ATOM 523 C CA . LYS A 1 66 ? 66.67300 38.66700 22.13300 1.000 33.89000 69 LYS A CA 1
ATOM 524 C C . LYS A 1 66 ? 66.41600 39.50900 23.38400 1.000 38.89000 69 LYS A C 1
ATOM 525 O O . LYS A 1 66 ? 67.24500 40.36300 23.71400 1.000 41.29000 69 LYS A O 1
ATOM 531 N N . VAL A 1 67 ? 65.28100 39.31800 24.07100 1.000 35.29000 70 VAL A N 1
ATOM 532 C CA . VAL A 1 67 ? 64.95800 40.06700 25.28100 1.000 36.39000 70 VAL A CA 1
ATOM 533 C C . VAL A 1 67 ? 64.56000 39.09200 26.38400 1.000 31.42000 70 VAL A C 1
ATOM 534 O O . VAL A 1 67 ? 64.21300 37.93600 26.12800 1.000 30.20000 70 VAL A O 1
ATOM 538 N N . ASN A 1 68 ? 64.63400 39.56700 27.62700 1.000 32.28000 71 ASN A N 1
ATOM 539 C CA . ASN A 1 68 ? 64.19900 38.76000 28.76200 1.000 30.41000 71 ASN A CA 1
ATOM 540 C C . ASN A 1 68 ? 62.68300 38.78100 28.85900 1.000 28.86000 71 ASN A C 1
ATOM 541 O O . ASN A 1 68 ? 62.03400 39.76600 28.50300 1.000 31.93000 71 ASN A O 1
ATOM 546 N N . TYR A 1 69 ? 62.11900 37.67900 29.35300 1.000 27.14000 72 TYR A N 1
ATOM 547 C CA . TYR A 1 69 ? 60.68300 37.64100 29.60700 1.000 29.11000 72 TYR A CA 1
ATOM 548 C C . TYR A 1 69 ? 60.23100 38.84600 30.42900 1.000 31.90000 72 TYR A C 1
ATOM 549 O O . TYR A 1 69 ? 59.21100 39.47300 30.11500 1.000 29.46000 72 TYR A O 1
ATOM 558 N N . ALA A 1 70 ? 60.99700 39.20300 31.46900 1.000 33.99000 73 ALA A N 1
ATOM 559 C CA . ALA A 1 70 ? 60.69400 40.40300 32.25000 1.000 32.18000 73 ALA A CA 1
ATOM 560 C C . ALA A 1 70 ? 60.52500 41.63800 31.36300 1.000 35.48000 73 ALA A C 1
ATOM 561 O O . ALA A 1 70 ? 59.65100 42.47500 31.62000 1.000 31.40000 73 ALA A O 1
ATOM 563 N N . ASP A 1 71 ? 61.36200 41.76700 30.31700 1.000 35.58000 74 ASP A N 1
ATOM 564 C CA . ASP A 1 71 ? 61.24700 42.89100 29.38200 1.000 35.43000 74 ASP A CA 1
ATOM 565 C C . ASP A 1 71 ? 59.90300 42.88100 28.65800 1.000 36.14000 74 ASP A C 1
ATOM 566 O O . ASP A 1 71 ? 59.33600 43.94200 28.36900 1.000 37.11000 74 ASP A O 1
ATOM 571 N N . LEU A 1 72 ? 59.38600 41.69200 28.33300 1.000 34.51000 75 LEU A N 1
ATOM 572 C CA . LEU A 1 72 ? 58.12600 41.60400 27.60400 1.000 33.49000 75 LEU A CA 1
ATOM 573 C C . LEU A 1 72 ? 56.93300 41.97900 28.46900 1.000 33.68000 75 LEU A C 1
ATOM 574 O O . LEU A 1 72 ? 55.87300 42.32000 27.92700 1.000 33.06000 75 LEU A O 1
ATOM 579 N N . LEU A 1 73 ? 57.08600 41.91700 29.80000 1.000 37.09000 76 LEU A N 1
ATOM 580 C CA . LEU A 1 73 ? 56.02400 42.25100 30.74700 1.000 34.65000 76 LEU A CA 1
ATOM 581 C C . LEU A 1 73 ? 55.75300 43.74500 30.82800 1.000 37.27000 76 LEU A C 1
ATOM 582 O O . LEU A 1 73 ? 54.70900 44.13600 31.35600 1.000 39.70000 76 LEU A O 1
ATOM 587 N N . THR A 1 74 ? 56.64900 44.58300 30.30500 1.000 37.41000 77 THR A N 1
ATOM 588 C CA . THR A 1 74 ? 56.35400 45.99900 30.13600 1.000 37.61000 77 THR A CA 1
ATOM 589 C C . THR A 1 74 ? 55.29700 46.26300 29.06700 1.000 42.56000 77 THR A C 1
ATOM 590 O O . THR A 1 74 ? 54.95300 47.43400 28.86200 1.000 46.38000 77 THR A O 1
ATOM 594 N N . LYS A 1 75 ? 54.78400 45.23400 28.37700 1.000 40.20000 78 LYS A N 1
ATOM 595 C CA . LYS A 1 75 ? 53.73500 45.40200 27.37300 1.000 40.03000 78 LYS A CA 1
ATOM 596 C C . LYS A 1 75 ? 52.47400 44.65200 27.78500 1.000 38.02000 78 LYS A C 1
ATOM 597 O O . LYS A 1 75 ? 52.53200 43.63200 28.48100 1.000 36.21000 78 LYS A O 1
ATOM 603 N N . THR A 1 76 ? 51.33500 45.15200 27.31900 1.000 33.45000 79 THR A N 1
ATOM 604 C CA . THR A 1 76 ? 50.03100 44.61400 27.66900 1.000 37.75000 79 THR A CA 1
ATOM 605 C C . THR A 1 76 ? 49.18600 44.45600 26.41000 1.000 40.11000 79 THR A C 1
ATOM 606 O O . THR A 1 76 ? 49.18700 45.33100 25.53800 1.000 42.08000 79 THR A O 1
ATOM 610 N N . MET A 1 77 ? 48.48400 43.32800 26.30600 1.000 36.86000 80 MET A N 1
ATOM 611 C CA . MET A 1 77 ? 47.63800 43.08400 25.14800 1.000 39.32000 80 MET A CA 1
ATOM 612 C C . MET A 1 77 ? 46.31100 43.83200 25.28700 1.000 43.31000 80 MET A C 1
ATOM 613 O O . MET A 1 77 ? 46.00300 44.43900 26.31400 1.000 40.73000 80 MET A O 1
ATOM 618 N N . SER A 1 78 ? 45.51300 43.76500 24.22400 1.000 42.21000 81 SER A N 1
ATOM 619 C CA . SER A 1 78 ? 44.33600 44.61600 24.09800 1.000 40.78000 81 SER A CA 1
ATOM 620 C C . SER A 1 78 ? 43.34700 44.41100 25.24200 1.000 40.81000 81 SER A C 1
ATOM 621 O O . SER A 1 78 ? 42.73700 45.37500 25.72100 1.000 38.97000 81 SER A O 1
ATOM 624 N N . ASN A 1 79 ? 43.16400 43.16700 25.69200 1.000 39.40000 82 ASN A N 1
ATOM 625 C CA . ASN A 1 79 ? 42.25700 42.86900 26.79300 1.000 39.53000 82 ASN A CA 1
ATOM 626 C C . ASN A 1 79 ? 42.93900 42.95600 28.16000 1.000 39.23000 82 ASN A C 1
ATOM 627 O O . ASN A 1 79 ? 42.38900 42.47000 29.15300 1.000 37.98000 82 ASN A O 1
ATOM 632 N N . GLY A 1 80 ? 44.12900 43.54300 28.23300 1.000 38.89000 83 GLY A N 1
ATOM 633 C CA . GLY A 1 80 ? 44.86200 43.60300 29.47200 1.000 41.42000 83 GLY A CA 1
ATOM 634 C C . GLY A 1 80 ? 45.82000 42.45200 29.73900 1.000 42.05000 83 GLY A C 1
ATOM 635 O O . GLY A 1 80 ? 46.65700 42.57500 30.63900 1.000 45.58000 83 GLY A O 1
ATOM 636 N N . GLU A 1 81 ? 45.72700 41.33700 29.00600 1.000 36.62000 84 GLU A N 1
ATOM 637 C CA . GLU A 1 81 ? 46.63600 40.22000 29.26100 1.000 36.72000 84 GLU A CA 1
ATOM 638 C C . GLU A 1 81 ? 48.08100 40.60600 28.95800 1.000 34.33000 84 GLU A C 1
ATOM 639 O O . GLU A 1 81 ? 48.36000 41.47000 28.12200 1.000 36.78000 84 GLU A O 1
ATOM 645 N N . LYS A 1 82 ? 49.00600 39.95600 29.65200 1.000 32.14000 85 LYS A N 1
ATOM 646 C CA . LYS A 1 82 ? 50.39900 39.96900 29.23600 1.000 35.17000 85 LYS A CA 1
ATOM 647 C C . LYS A 1 82 ? 50.63200 38.84700 28.22500 1.000 35.16000 85 LYS A C 1
ATOM 648 O O . LYS A 1 82 ? 49.77700 37.98000 28.01800 1.000 33.12000 85 LYS A O 1
ATOM 654 N N . ILE A 1 83 ? 51.80600 38.86100 27.60000 1.000 30.52000 86 ILE A N 1
ATOM 655 C CA . ILE A 1 83 ? 52.19100 37.76300 26.71400 1.000 31.22000 86 ILE A CA 1
ATOM 656 C C . ILE A 1 83 ? 52.12600 36.47700 27.52900 1.000 30.76000 86 ILE A C 1
ATOM 657 O O . ILE A 1 83 ? 52.75000 36.38700 28.59100 1.000 33.37000 86 ILE A O 1
ATOM 662 N N . PRO A 1 84 ? 51.33900 35.48900 27.13500 1.000 29.69000 87 PRO A N 1
ATOM 663 C CA . PRO A 1 84 ? 51.29100 34.26700 27.93800 1.000 27.78000 87 PRO A CA 1
ATOM 664 C C . PRO A 1 84 ? 52.58800 33.49000 27.80300 1.000 27.81000 87 PRO A C 1
ATOM 665 O O . PRO A 1 84 ? 53.21400 33.47800 26.74400 1.000 31.04000 87 PRO A O 1
ATOM 669 N N . THR A 1 85 ? 53.03000 32.91000 28.91400 1.000 26.60000 88 THR A N 1
ATOM 670 C CA . THR A 1 85 ? 54.03400 31.86400 28.85800 1.000 24.48000 88 THR A CA 1
ATOM 671 C C . THR A 1 85 ? 53.38100 30.59600 28.35200 1.000 23.75000 88 THR A C 1
ATOM 672 O O . THR A 1 85 ? 52.17000 30.40000 28.48300 1.000 24.37000 88 THR A O 1
ATOM 676 N N . LEU A 1 86 ? 54.20200 29.71100 27.79300 1.000 25.98000 89 LEU A N 1
ATOM 677 C CA . LEU A 1 86 ? 53.68200 28.41600 27.37200 1.000 27.86000 89 LEU A CA 1
ATOM 678 C C . LEU A 1 86 ? 53.10100 27.66900 28.56100 1.000 26.87000 89 LEU A C 1
ATOM 679 O O . LEU A 1 86 ? 52.03200 27.04800 28.46600 1.000 24.65000 89 LEU A O 1
ATOM 684 N N . GLU A 1 87 ? 53.78300 27.75300 29.70400 1.000 28.93000 90 GLU A N 1
ATOM 685 C CA . GLU A 1 87 ? 53.33000 27.06700 30.90700 1.000 26.01000 90 GLU A CA 1
ATOM 686 C C . GLU A 1 87 ? 51.92100 27.51300 31.28200 1.000 24.39000 90 GLU A C 1
ATOM 687 O O . GLU A 1 87 ? 51.01700 26.68500 31.46000 1.000 20.54000 90 GLU A O 1
ATOM 693 N N . ALA A 1 88 ? 51.71000 28.83000 31.35100 1.000 21.02000 91 ALA A N 1
ATOM 694 C CA . ALA A 1 88 ? 50.38000 29.36300 31.62700 1.000 23.82000 91 ALA A CA 1
ATOM 695 C C . ALA A 1 88 ? 49.37100 28.89200 30.59100 1.000 28.62000 91 ALA A C 1
ATOM 696 O O . ALA A 1 88 ? 48.21800 28.59000 30.92800 1.000 28.58000 91 ALA A O 1
ATOM 698 N N . TYR A 1 89 ? 49.78300 28.81800 29.31500 1.000 26.30000 92 TYR A N 1
ATOM 699 C CA . TYR A 1 89 ? 48.86100 28.35500 28.28600 1.000 22.41000 92 TYR A CA 1
ATOM 700 C C . TYR A 1 89 ? 48.50200 26.89100 28.50200 1.000 24.88000 92 TYR A C 1
ATOM 701 O O . TYR A 1 89 ? 47.32600 26.51200 28.45300 1.000 23.85000 92 TYR A O 1
ATOM 710 N N . LEU A 1 90 ? 49.51200 26.04800 28.73000 1.000 25.78000 93 LEU A N 1
ATOM 711 C CA . LEU A 1 90 ? 49.25000 24.62200 28.91000 1.000 28.03000 93 LEU A CA 1
ATOM 712 C C . LEU A 1 90 ? 48.44900 24.34900 30.17800 1.000 30.72000 93 LEU A C 1
ATOM 713 O O . LEU A 1 90 ? 47.59000 23.45200 30.18600 1.000 30.41000 93 LEU A O 1
ATOM 718 N N . LEU A 1 91 ? 48.68000 25.13000 31.24200 1.000 26.60000 94 LEU A N 1
ATOM 719 C CA . LEU A 1 91 ? 47.88900 24.93700 32.45200 1.000 30.59000 94 LEU A CA 1
ATOM 720 C C . LEU A 1 91 ? 46.46300 25.42600 32.26300 1.000 35.59000 94 LEU A C 1
ATOM 721 O O . LEU A 1 91 ? 45.53300 24.86400 32.85100 1.000 34.33000 94 LEU A O 1
ATOM 726 N N . ALA A 1 92 ? 46.26800 26.47800 31.47300 1.000 33.25000 95 ALA A N 1
ATOM 727 C CA . ALA A 1 92 ? 44.90500 26.91200 31.22000 1.000 29.94000 95 ALA A CA 1
ATOM 728 C C . ALA A 1 92 ? 44.15200 25.86000 30.42200 1.000 34.09000 95 ALA A C 1
ATOM 729 O O . ALA A 1 92 ? 42.99300 25.55800 30.71700 1.000 38.62000 95 ALA A O 1
ATOM 731 N N . GLY A 1 93 ? 44.80700 25.27100 29.42300 1.000 37.03000 96 GLY A N 1
ATOM 732 C CA . GLY A 1 93 ? 44.17500 24.21200 28.65400 1.000 39.72000 96 GLY A CA 1
ATOM 733 C C . GLY A 1 93 ? 43.98000 22.94300 29.45700 1.000 38.38000 96 GLY A C 1
ATOM 734 O O . GLY A 1 93 ? 43.08800 22.14300 29.15800 1.000 38.32000 96 GLY A O 1
ATOM 735 N N . LYS A 1 94 ? 44.80600 22.73700 30.48300 1.000 34.90000 97 LYS A N 1
ATOM 736 C CA . LYS A 1 94 ? 44.67600 21.54500 31.31900 1.000 39.82000 97 LYS A CA 1
ATOM 737 C C . LYS A 1 94 ? 43.35600 21.53300 32.09900 1.000 39.83000 97 LYS A C 1
ATOM 738 O O . LYS A 1 94 ? 42.83900 20.45800 32.42000 1.000 42.86000 97 LYS A O 1
ATOM 744 N N . LYS A 1 95 ? 42.78700 22.71200 32.38500 1.000 36.73000 98 LYS A N 1
ATOM 745 C CA . LYS A 1 95 ? 41.55600 22.86000 33.16000 1.000 35.51000 98 LYS A CA 1
ATOM 746 C C . LYS A 1 95 ? 40.31700 22.33800 32.44400 1.000 41.59000 98 LYS A C 1
ATOM 747 O O . LYS A 1 95 ? 39.22000 22.45900 33.01100 1.000 40.58000 98 LYS A O 1
ATOM 749 N N . GLN A 1 96 ? 40.46500 21.78800 31.23200 1.000 40.76000 99 GLN A N 1
ATOM 750 C CA . GLN A 1 96 ? 39.36800 21.27200 30.42200 1.000 36.79000 99 GLN A CA 1
ATOM 751 C C . GLN A 1 96 ? 39.89500 20.09400 29.61800 1.000 39.13000 99 GLN A C 1
ATOM 752 O O . GLN A 1 96 ? 41.10300 19.96000 29.42300 1.000 41.06000 99 GLN A O 1
ATOM 758 N N . LYS A 1 97 ? 38.98200 19.24500 29.13100 1.000 34.14000 100 LYS A N 1
ATOM 759 C CA . LYS A 1 97 ? 39.38200 17.96400 28.54200 1.000 38.45000 100 LYS A CA 1
ATOM 760 C C . LYS A 1 97 ? 38.55700 17.63100 27.30900 1.000 45.26000 100 LYS A C 1
ATOM 761 O O . LYS A 1 97 ? 38.19800 16.47100 27.07600 1.000 47.86000 100 LYS A O 1
ATOM 767 N N . SER A 1 98 ? 38.27700 18.62800 26.47800 1.000 45.58000 101 SER A N 1
ATOM 768 C CA . SER A 1 98 ? 37.44900 18.37900 25.31300 1.000 44.73000 101 SER A CA 1
ATOM 769 C C . SER A 1 98 ? 38.10700 18.86300 24.02600 1.000 45.68000 101 SER A C 1
ATOM 770 O O . SER A 1 98 ? 37.79000 18.36000 22.94100 1.000 43.15000 101 SER A O 1
ATOM 773 N N . THR A 1 99 ? 39.01000 19.83700 24.11200 1.000 42.53000 102 THR A N 1
ATOM 774 C CA . THR A 1 99 ? 39.67100 20.35500 22.92200 1.000 40.59000 102 THR A CA 1
ATOM 775 C C . THR A 1 99 ? 41.18600 20.22400 23.06900 1.000 38.45000 102 THR A C 1
ATOM 776 O O . THR A 1 99 ? 41.74000 20.46700 24.14800 1.000 38.41000 102 THR A O 1
ATOM 780 N N . LYS A 1 100 ? 41.84200 19.80900 21.98400 1.000 29.69000 103 LYS A N 1
ATOM 781 C CA . LYS A 1 100 ? 43.28500 19.61500 21.96000 1.000 31.02000 103 LYS A CA 1
ATOM 782 C C . LYS A 1 100 ? 44.00900 20.96300 21.93800 1.000 28.50000 103 LYS A C 1
ATOM 783 O O . LYS A 1 100 ? 43.41000 22.02300 21.76500 1.000 27.45000 103 LYS A O 1
ATOM 789 N N . LEU A 1 101 ? 45.32200 20.91300 22.13500 1.000 27.87000 104 LEU A N 1
ATOM 790 C CA . LEU A 1 101 ? 46.16100 22.10500 22.16300 1.000 25.91000 104 LEU A CA 1
ATOM 791 C C . LEU A 1 101 ? 47.20700 21.90700 21.08200 1.000 28.56000 104 LEU A C 1
ATOM 792 O O . LEU A 1 101 ? 48.07900 21.03700 21.21300 1.000 28.05000 104 LEU A O 1
ATOM 797 N N . ILE A 1 102 ? 47.08100 22.66400 19.99200 1.000 30.40000 105 ILE A N 1
ATOM 798 C CA . ILE A 1 102 ? 47.87400 22.44200 18.78700 1.000 25.07000 105 ILE A CA 1
ATOM 799 C C . ILE A 1 102 ? 49.04600 23.41300 18.84800 1.000 26.18000 105 ILE A C 1
ATOM 800 O O . ILE A 1 102 ? 48.90000 24.62900 18.63700 1.000 25.21000 105 ILE A O 1
ATOM 805 N N . LEU A 1 103 ? 50.21400 22.86900 19.16100 1.000 24.60000 106 LEU A N 1
ATOM 806 C CA . LEU A 1 103 ? 51.37500 23.66700 19.52500 1.000 27.28000 106 LEU A CA 1
ATOM 807 C C . LEU A 1 103 ? 52.25600 23.82500 18.29200 1.000 24.80000 106 LEU A C 1
ATOM 808 O O . LEU A 1 103 ? 52.69200 22.82300 17.71300 1.000 22.80000 106 LEU A O 1
ATOM 813 N N . GLU A 1 104 ? 52.52900 25.07200 17.90600 1.000 19.93000 107 GLU A N 1
ATOM 814 C CA . GLU A 1 104 ? 53.42300 25.35900 16.79400 1.000 25.75000 107 GLU A CA 1
ATOM 815 C C . GLU A 1 104 ? 54.73300 25.90200 17.33500 1.000 23.51000 107 GLU A C 1
ATOM 816 O O . GLU A 1 104 ? 54.74600 26.94400 17.99000 1.000 25.77000 107 GLU A O 1
ATOM 822 N N . ILE A 1 105 ? 55.83000 25.22300 17.02800 1.000 23.95000 108 ILE A N 1
ATOM 823 C CA . ILE A 1 105 ? 57.15800 25.75700 17.30600 1.000 24.03000 108 ILE A CA 1
ATOM 824 C C . ILE A 1 105 ? 57.64300 26.55200 16.10000 1.000 25.88000 108 ILE A C 1
ATOM 825 O O . ILE A 1 105 ? 57.84700 25.99500 15.01500 1.000 21.94000 108 ILE A O 1
ATOM 830 N N . LYS A 1 106 ? 57.83900 27.82900 16.29400 1.000 26.74000 109 LYS A N 1
ATOM 831 C CA . LYS A 1 106 ? 58.28700 28.72200 15.25200 1.000 21.55000 109 LYS A CA 1
ATOM 832 C C . LYS A 1 106 ? 59.76900 28.49300 14.99400 1.000 28.96000 109 LYS A C 1
ATOM 833 O O . LYS A 1 106 ? 60.52900 28.28500 15.94300 1.000 26.08000 109 LYS A O 1
ATOM 839 N N . PRO A 1 107 ? 60.18900 28.48600 13.72300 1.000 25.07000 110 PRO A N 1
ATOM 840 C CA . PRO A 1 107 ? 61.61900 28.37400 13.42100 1.000 26.31000 110 PRO A CA 1
ATOM 841 C C . PRO A 1 107 ? 62.36900 29.54900 14.02400 1.000 25.86000 110 PRO A C 1
ATOM 842 O O . PRO A 1 107 ? 61.93400 30.69900 13.93500 1.000 24.28000 110 PRO A O 1
ATOM 846 N N . SER A 1 108 ? 63.50000 29.25400 14.64800 1.000 28.86000 111 SER A N 1
ATOM 847 C CA . SER A 1 108 ? 64.26200 30.30700 15.30800 1.000 30.39000 111 SER A CA 1
ATOM 848 C C . SER A 1 108 ? 64.90500 31.21700 14.27100 1.000 29.76000 111 SER A C 1
ATOM 849 O O . SER A 1 108 ? 65.39200 30.75100 13.24000 1.000 30.21000 111 SER A O 1
ATOM 852 N N . LEU A 1 109 ? 64.87900 32.52500 14.52900 1.000 29.62000 112 LEU A N 1
ATOM 853 C CA . LEU A 1 109 ? 65.59700 33.48500 13.69600 1.000 26.64000 112 LEU A CA 1
ATOM 854 C C . LEU A 1 109 ? 67.05700 33.61300 14.09100 1.000 32.43000 112 LEU A C 1
ATOM 855 O O . LEU A 1 109 ? 67.73100 34.54300 13.64100 1.000 39.87000 112 LEU A O 1
ATOM 860 N N . ILE A 1 110 ? 67.55300 32.73400 14.94600 1.000 33.19000 113 ILE A N 1
ATOM 861 C CA . ILE A 1 110 ? 68.91600 32.81100 15.45000 1.000 35.51000 113 ILE A CA 1
ATOM 862 C C . ILE A 1 110 ? 69.75700 31.68100 14.89200 1.000 33.94000 113 ILE A C 1
ATOM 863 O O . ILE A 1 110 ? 70.86400 31.90400 14.40800 1.000 37.11000 113 ILE A O 1
ATOM 868 N N . SER A 1 111 ? 69.22800 30.45900 14.91800 1.000 31.43000 114 SER A N 1
ATOM 869 C CA . SER A 1 111 ? 70.04500 29.29900 14.61800 1.000 29.94000 114 SER A CA 1
ATOM 870 C C . SER A 1 111 ? 69.22200 28.02400 14.68400 1.000 33.44000 114 SER A C 1
ATOM 871 O O . SER A 1 111 ? 68.24100 27.94600 15.43100 1.000 35.54000 114 SER A O 1
ATOM 874 N N . LYS A 1 112 ? 69.61900 27.01400 13.91400 1.000 34.81000 115 LYS A N 1
ATOM 875 C CA . LYS A 1 112 ? 68.93100 25.73100 13.97100 1.000 34.44000 115 LYS A CA 1
ATOM 876 C C . LYS A 1 112 ? 69.12300 25.06700 15.32500 1.000 35.64000 115 LYS A C 1
ATOM 877 O O . LYS A 1 112 ? 68.21300 24.40000 15.83800 1.000 37.85000 115 LYS A O 1
ATOM 883 N N . GLU A 1 113 ? 70.31000 25.22000 15.91000 1.000 35.86000 116 GLU A N 1
ATOM 884 C CA . GLU A 1 113 ? 70.57900 24.59000 17.19800 1.000 37.37000 116 GLU A CA 1
ATOM 885 C C . GLU A 1 113 ? 69.73400 25.22600 18.29400 1.000 32.14000 116 GLU A C 1
ATOM 886 O O . GLU A 1 113 ? 69.23000 24.53000 19.18000 1.000 33.65000 116 GLU A O 1
ATOM 892 N N . ARG A 1 114 ? 69.55100 26.54400 18.23800 1.000 29.80000 117 ARG A N 1
ATOM 893 C CA . ARG A 1 114 ? 68.63600 27.17400 19.17300 1.000 32.97000 117 ARG A CA 1
ATOM 894 C C . ARG A 1 114 ? 67.23400 26.59600 19.03300 1.000 33.40000 117 ARG A C 1
ATOM 895 O O . ARG A 1 114 ? 66.59600 26.25100 20.03500 1.000 32.63000 117 ARG A O 1
ATOM 903 N N . GLY A 1 115 ? 66.75000 26.44800 17.79400 1.000 28.75000 118 GLY A N 1
ATOM 904 C CA . GLY A 1 115 ? 65.39200 25.97800 17.58900 1.000 24.00000 118 GLY A CA 1
ATOM 905 C C . GLY A 1 115 ? 65.20500 24.51900 17.94000 1.000 27.85000 118 GLY A C 1
ATOM 906 O O . GLY A 1 115 ? 64.11200 24.11400 18.34700 1.000 29.82000 118 GLY A O 1
ATOM 907 N N . ILE A 1 116 ? 66.25500 23.70700 17.79300 1.000 29.56000 119 ILE A N 1
ATOM 908 C CA . ILE A 1 116 ? 66.19200 22.34600 18.32000 1.000 30.48000 119 ILE A CA 1
ATOM 909 C C . ILE A 1 116 ? 66.10500 22.38300 19.83900 1.000 32.12000 119 ILE A C 1
ATOM 910 O O . ILE A 1 116 ? 65.42700 21.54800 20.45800 1.000 32.15000 119 ILE A O 1
ATOM 915 N N . GLU A 1 117 ? 66.76400 23.36100 20.46200 1.000 32.86000 120 GLU A N 1
ATOM 916 C CA . GLU A 1 117 ? 66.69400 23.49100 21.91200 1.000 32.62000 120 GLU A CA 1
ATOM 917 C C . GLU A 1 117 ? 65.30100 23.93400 22.35100 1.000 34.69000 120 GLU A C 1
ATOM 918 O O . GLU A 1 117 ? 64.72700 23.35500 23.27800 1.000 33.17000 120 GLU A O 1
ATOM 924 N N . VAL A 1 118 ? 64.73000 24.93000 21.65900 1.000 35.46000 121 VAL A N 1
ATOM 925 C CA . VAL A 1 118 ? 63.32800 25.30300 21.85100 1.000 28.69000 121 VAL A CA 1
ATOM 926 C C . VAL A 1 118 ? 62.44100 24.07000 21.82300 1.000 28.41000 121 VAL A C 1
ATOM 927 O O . VAL A 1 118 ? 61.57500 23.87500 22.68400 1.000 30.04000 121 VAL A O 1
ATOM 931 N N . THR A 1 119 ? 62.64300 23.22700 20.81700 1.000 30.37000 122 THR A N 1
ATOM 932 C CA . THR A 1 119 ? 61.88400 21.99000 20.69600 1.000 29.71000 122 THR A CA 1
ATOM 933 C C . THR A 1 119 ? 62.10900 21.07400 21.89800 1.000 33.38000 122 THR A C 1
ATOM 934 O O . THR A 1 119 ? 61.16200 20.45600 22.40300 1.000 31.63000 122 THR A O 1
ATOM 938 N N . ASN A 1 120 ? 63.35700 20.96000 22.36300 1.000 33.54000 123 ASN A N 1
ATOM 939 C CA . ASN A 1 120 ? 63.62400 20.14000 23.54700 1.000 35.66000 123 ASN A CA 1
ATOM 940 C C . ASN A 1 120 ? 62.83900 20.66400 24.74200 1.000 31.48000 123 ASN A C 1
ATOM 941 O O . ASN A 1 120 ? 62.12800 19.91000 25.41500 1.000 33.57000 123 ASN A O 1
ATOM 946 N N . LYS A 1 121 ? 62.89800 21.96300 24.96700 1.000 30.42000 124 LYS A N 1
ATOM 947 C CA . LYS A 1 121 ? 62.21600 22.59400 26.06400 1.000 29.14000 124 LYS A CA 1
ATOM 948 C C . LYS A 1 121 ? 60.70900 22.50100 25.93900 1.000 31.13000 124 LYS A C 1
ATOM 949 O O . LYS A 1 121 ? 60.04800 22.36700 26.90900 1.000 34.05000 124 LYS A O 1
ATOM 955 N N . CYS A 1 122 ? 60.17000 22.60700 24.74700 1.000 30.48000 125 CYS A N 1
ATOM 956 C CA . CYS A 1 122 ? 58.72700 22.45900 24.57100 1.000 30.66000 125 CYS A CA 1
ATOM 957 C C . CYS A 1 122 ? 58.26800 21.07500 25.01000 1.000 32.02000 125 CYS A C 1
ATOM 958 O O . CYS A 1 122 ? 57.26200 20.93600 25.71600 1.000 27.67000 125 CYS A O 1
ATOM 961 N N . VAL A 1 123 ? 58.99300 20.03700 24.58900 1.000 30.53000 126 VAL A N 1
ATOM 962 C CA . VAL A 1 123 ? 58.59000 18.67500 24.91500 1.000 33.81000 126 VAL A CA 1
ATOM 963 C C . VAL A 1 123 ? 58.78100 18.40700 26.40300 1.000 35.97000 126 VAL A C 1
ATOM 964 O O . VAL A 1 123 ? 57.95300 17.74300 27.03900 1.000 37.22000 126 VAL A O 1
ATOM 968 N N . GLU A 1 124 ? 59.85800 18.93700 26.99100 1.000 34.84000 127 GLU A N 1
ATOM 969 C CA . GLU A 1 124 ? 60.04200 18.78500 28.43300 1.000 37.74000 127 GLU A CA 1
ATOM 970 C C . GLU A 1 124 ? 58.91400 19.46300 29.19800 1.000 38.16000 127 GLU A C 1
ATOM 971 O O . GLU A 1 124 ? 58.38000 18.90000 30.16400 1.000 40.13000 127 GLU A O 1
ATOM 973 N N . MET A 1 125 ? 58.52000 20.66200 28.76000 1.000 34.33000 128 MET A N 1
ATOM 974 C CA . MET A 1 125 ? 57.45100 21.40100 29.42700 1.000 35.19000 128 MET A CA 1
ATOM 975 C C . MET A 1 125 ? 56.11900 20.67100 29.31100 1.000 37.05000 128 MET A C 1
ATOM 976 O O . MET A 1 125 ? 55.31100 20.69300 30.24500 1.000 39.50000 128 MET A O 1
ATOM 981 N N . VAL A 1 126 ? 55.87200 19.99800 28.18800 1.000 36.20000 129 VAL A N 1
ATOM 982 C CA . VAL A 1 126 ? 54.65000 19.21100 28.08100 1.000 35.16000 129 VAL A CA 1
ATOM 983 C C . VAL A 1 126 ? 54.70400 18.04100 29.05000 1.000 35.13000 129 VAL A C 1
ATOM 984 O O . VAL A 1 126 ? 53.69700 17.67700 29.67100 1.000 32.29000 129 VAL A O 1
ATOM 988 N N . GLN A 1 127 ? 55.88100 17.44000 29.20200 1.000 39.93000 130 GLN A N 1
ATOM 989 C CA . GLN A 1 127 ? 56.01300 16.27200 30.06200 1.000 38.03000 130 GLN A CA 1
ATOM 990 C C . GLN A 1 127 ? 55.95100 16.66000 31.53800 1.000 40.54000 130 GLN A C 1
ATOM 991 O O . GLN A 1 127 ? 55.20900 16.04800 32.32000 1.000 40.89000 130 GLN A O 1
ATOM 997 N N . LYS A 1 128 ? 56.70000 17.69400 31.93900 1.000 43.36000 131 LYS A N 1
ATOM 998 C CA . LYS A 1 128 ? 56.65900 18.14100 33.33300 1.000 37.12000 131 LYS A CA 1
ATOM 999 C C . LYS A 1 128 ? 55.23300 18.47200 33.76800 1.000 39.37000 131 LYS A C 1
ATOM 1000 O O . LYS A 1 128 ? 54.81800 18.10300 34.87000 1.000 44.13000 131 LYS A O 1
ATOM 1006 N N . LEU A 1 129 ? 54.45300 19.11800 32.90300 1.000 37.62000 132 LEU A N 1
ATOM 1007 C CA . LEU A 1 129 ? 53.06700 19.44700 33.21500 1.000 35.01000 132 LEU A CA 1
ATOM 1008 C C . LEU A 1 129 ? 52.12200 18.27800 33.00000 1.000 33.07000 132 LEU A C 1
ATOM 1009 O O . LEU A 1 129 ? 50.91600 18.42500 33.22200 1.000 35.05000 132 LEU A O 1
ATOM 1014 N N . LYS A 1 130 ? 52.63500 17.13800 32.56000 1.000 29.35000 133 LYS A N 1
ATOM 1015 C CA . LYS A 1 130 ? 51.82300 15.95100 32.30100 1.000 38.82000 133 LYS A CA 1
ATOM 1016 C C . LYS A 1 130 ? 50.65200 16.21600 31.33700 1.000 43.78000 133 LYS A C 1
ATOM 1017 O O . LYS A 1 130 ? 49.59000 15.59800 31.45300 1.000 41.03000 133 LYS A O 1
ATOM 1023 N N . VAL A 1 131 ? 50.83100 17.10800 30.35000 1.000 38.80000 134 VAL A N 1
ATOM 1024 C CA . VAL A 1 131 ? 49.75500 17.37400 29.39700 1.000 38.13000 134 VAL A CA 1
ATOM 1025 C C . VAL A 1 131 ? 50.09100 16.73700 28.06000 1.000 41.38000 134 VAL A C 1
ATOM 1026 O O . VAL A 1 131 ? 49.68600 17.22900 26.99700 1.000 37.59000 134 VAL A O 1
ATOM 1030 N N . THR A 1 132 ? 50.82100 15.62500 28.10400 1.000 42.74000 135 THR A N 1
ATOM 1031 C CA . THR A 1 132 ? 51.16800 14.92500 26.87300 1.000 38.70000 135 THR A CA 1
ATOM 1032 C C . THR A 1 132 ? 49.93400 14.50800 26.08000 1.000 40.48000 135 THR A C 1
ATOM 1033 O O . THR A 1 132 ? 50.02600 14.32100 24.86100 1.000 43.03000 135 THR A O 1
ATOM 1037 N N . ASP A 1 133 ? 48.78200 14.36800 26.73900 1.000 38.74000 136 ASP A N 1
ATOM 1038 C CA . ASP A 1 133 ? 47.58200 13.87900 26.07500 1.000 41.63000 136 ASP A CA 1
ATOM 1039 C C . ASP A 1 133 ? 46.79900 14.98400 25.38700 1.000 37.79000 136 ASP A C 1
ATOM 1040 O O . ASP A 1 133 ? 45.97200 14.68600 24.51900 1.000 39.90000 136 ASP A O 1
ATOM 1045 N N . TRP A 1 134 ? 47.01900 16.23800 25.77200 1.000 35.41000 137 TRP A N 1
ATOM 1046 C CA . TRP A 1 134 ? 46.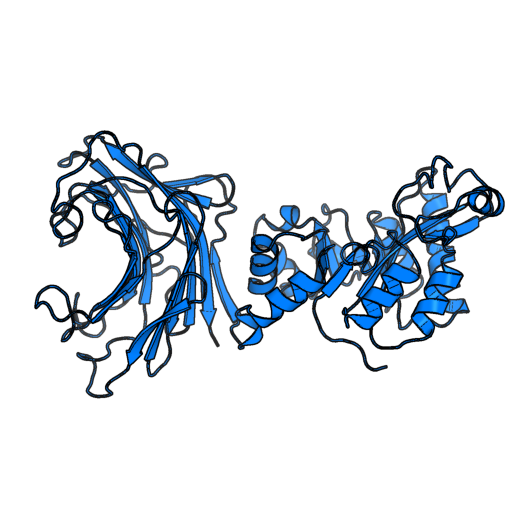35000 17.36200 25.13800 1.000 38.88000 137 TRP A CA 1
ATOM 1047 C C . TRP A 1 134 ? 47.07600 17.86700 23.90100 1.000 35.41000 137 TRP A C 1
ATOM 1048 O O . TRP A 1 134 ? 46.43500 18.45500 23.02100 1.000 32.84000 137 TRP A O 1
ATOM 1059 N N . VAL A 1 135 ? 48.39400 17.67800 23.82100 1.000 32.86000 138 VAL A N 1
ATOM 1060 C CA . VAL A 1 135 ? 49.24400 18.48300 22.95200 1.000 33.03000 138 VAL A CA 1
ATOM 1061 C C . VAL A 1 135 ? 49.54400 17.72700 21.66100 1.000 33.44000 138 VAL A C 1
ATOM 1062 O O . VAL A 1 135 ? 49.89500 16.53800 21.68700 1.000 32.98000 138 VAL A O 1
ATOM 1066 N N . GLU A 1 136 ? 49.36500 18.42000 20.53000 1.000 32.64000 139 GLU A N 1
ATOM 1067 C CA . GLU A 1 136 ? 49.72500 17.95400 19.19100 1.000 31.41000 139 GLU A CA 1
ATOM 1068 C C . GLU A 1 136 ? 50.57200 19.03500 18.52900 1.000 28.56000 139 GLU A C 1
ATOM 1069 O O . GLU A 1 136 ? 50.33900 20.23200 18.74800 1.000 28.12000 139 GLU A O 1
ATOM 1075 N N . TYR A 1 137 ? 51.57100 18.62500 17.74400 1.000 29.02000 140 TYR A N 1
ATOM 1076 C CA . TYR A 1 137 ? 52.63400 19.52700 17.30300 1.000 27.43000 140 TYR A CA 1
ATOM 1077 C C . TYR A 1 137 ? 52.61400 19.76700 15.78900 1.000 30.54000 140 TYR A C 1
ATOM 1078 O O . TYR A 1 137 ? 52.38500 18.84600 14.99600 1.000 27.15000 140 TYR A O 1
ATOM 1087 N N . ILE A 1 138 ? 52.87600 21.01700 15.39600 1.000 24.95000 141 ILE A N 1
ATOM 1088 C CA . ILE A 1 138 ? 53.09400 21.37700 14.00800 1.000 29.76000 141 ILE A CA 1
ATOM 1089 C C . ILE A 1 138 ? 54.33600 22.25400 13.93600 1.000 27.44000 141 ILE A C 1
ATOM 1090 O O . ILE A 1 138 ? 54.70600 22.92000 14.90400 1.000 25.89000 141 ILE A O 1
ATOM 1095 N N . SER A 1 139 ? 54.98400 22.24400 12.76600 1.000 26.63000 142 SER A N 1
ATOM 1096 C CA . SER A 1 139 ? 56.15700 23.08200 12.57800 1.000 26.11000 142 SER A CA 1
ATOM 1097 C C . SER A 1 139 ? 56.48600 23.24800 11.09900 1.000 26.48000 142 SER A C 1
ATOM 1098 O O . SER A 1 139 ? 56.31400 22.33100 10.29500 1.000 22.97000 142 SER A O 1
ATOM 1101 N N . PHE A 1 140 ? 57.00000 24.43500 10.77500 1.000 24.95000 143 PHE A N 1
ATOM 1102 C CA . PHE A 1 140 ? 57.59100 24.72900 9.48100 1.000 24.51000 143 PHE A CA 1
ATOM 1103 C C . PHE A 1 140 ? 58.99100 24.14200 9.32200 1.000 26.68000 143 PHE A C 1
ATOM 1104 O O . PHE A 1 140 ? 59.50000 24.08700 8.19800 1.000 28.77000 143 PHE A O 1
ATOM 1112 N N . ASP A 1 141 ? 59.63800 23.72100 10.40400 1.000 23.92000 144 ASP A N 1
ATOM 1113 C CA . ASP A 1 141 ? 61.00400 23.20500 10.34700 1.000 24.12000 144 ASP A CA 1
ATOM 1114 C C . ASP A 1 141 ? 60.92600 21.68600 10.43900 1.000 25.61000 144 ASP A C 1
ATOM 1115 O O . ASP A 1 141 ? 60.49000 21.13600 11.45700 1.000 31.02000 144 ASP A O 1
ATOM 1120 N N . TYR A 1 142 ? 61.33500 21.00700 9.37200 1.000 25.83000 145 TYR A N 1
ATOM 1121 C CA . TYR A 1 142 ? 61.24900 19.55300 9.34500 1.000 28.70000 145 TYR A CA 1
ATOM 1122 C C . TYR A 1 142 ? 62.12800 18.92600 10.41400 1.000 27.55000 145 TYR A C 1
ATOM 1123 O O . TYR A 1 142 ? 61.81300 17.84800 10.92800 1.000 29.73000 145 TYR A O 1
ATOM 1132 N N . ASP A 1 143 ? 63.23400 19.57900 10.75700 1.000 29.48000 146 ASP A N 1
ATOM 1133 C CA . ASP A 1 143 ? 64.10700 19.03200 11.79000 1.000 33.88000 146 ASP A CA 1
ATOM 1134 C C . ASP A 1 143 ? 63.42800 19.04300 13.16200 1.000 31.12000 146 ASP A C 1
ATOM 1135 O O . ASP A 1 143 ? 63.58000 18.09600 13.94400 1.000 33.87000 146 ASP A O 1
ATOM 1140 N N . TYR A 1 144 ? 62.66700 20.09500 13.47600 1.000 29.34000 147 TYR A N 1
ATOM 1141 C CA . TYR A 1 144 ? 61.98600 20.10800 14.76900 1.000 26.84000 147 TYR A CA 1
ATOM 1142 C C . TYR A 1 144 ? 60.94100 19.00300 14.84200 1.000 30.70000 147 TYR A C 1
ATOM 1143 O O . TYR A 1 144 ? 60.79300 18.35000 15.87900 1.000 35.36000 147 TYR A O 1
ATOM 1152 N N . CYS A 1 145 ? 60.20000 18.79000 13.75300 1.000 28.40000 148 CYS A N 1
ATOM 1153 C CA . CYS A 1 145 ? 59.20400 17.72400 13.70800 1.000 31.00000 148 CYS A CA 1
ATOM 1154 C C . CYS A 1 145 ? 59.82500 16.37800 14.04600 1.000 32.36000 148 CYS A C 1
ATOM 1155 O O . CYS A 1 145 ? 59.27200 15.60500 14.83100 1.000 30.70000 148 CYS A O 1
ATOM 1158 N N . LYS A 1 146 ? 60.95800 16.06100 13.41400 1.000 34.53000 149 LYS A N 1
ATOM 1159 C CA . LYS A 1 146 ? 61.61400 14.78100 13.66300 1.000 35.35000 149 LYS A CA 1
ATOM 1160 C C . LYS A 1 146 ? 62.21200 14.71900 15.06500 1.000 34.41000 149 LYS A C 1
ATOM 1161 O O . LYS A 1 146 ? 62.25500 13.64400 15.67000 1.000 36.19000 149 LYS A O 1
ATOM 1167 N N . ARG A 1 147 ? 62.67100 15.85400 15.59400 1.000 32.54000 150 ARG A N 1
ATOM 1168 C CA . ARG A 1 147 ? 63.17700 15.88300 16.96300 1.000 32.80000 150 ARG A CA 1
ATOM 1169 C C . ARG A 1 147 ? 62.05900 15.61300 17.96500 1.000 36.93000 150 ARG A C 1
ATOM 1170 O O . ARG A 1 147 ? 62.25400 14.86500 18.92900 1.000 40.81000 150 ARG A O 1
ATOM 1178 N N . ILE A 1 148 ? 60.87400 16.19400 17.74600 1.000 31.48000 151 ILE A N 1
ATOM 1179 C CA . ILE A 1 148 ? 59.71700 15.84800 18.57100 1.000 34.40000 151 ILE A CA 1
ATOM 1180 C C . ILE A 1 148 ? 59.47300 14.34800 18.53000 1.000 36.84000 151 ILE A C 1
ATOM 1181 O O . ILE A 1 148 ? 59.22700 13.71000 19.55700 1.000 36.84000 151 ILE A O 1
ATOM 1186 N N . LEU A 1 149 ? 59.53800 13.76400 17.33600 1.000 38.27000 152 LEU A N 1
ATOM 1187 C CA . LEU A 1 149 ? 59.20400 12.35100 17.19200 1.000 41.48000 152 LEU A CA 1
ATOM 1188 C C . LEU A 1 149 ? 60.24800 11.45200 17.84800 1.000 40.06000 152 LEU A C 1
ATOM 1189 O O . LEU A 1 149 ? 59.90300 10.37200 18.33700 1.000 43.97000 152 LEU A O 1
ATOM 1194 N N . THR A 1 150 ? 61.51500 11.87800 17.86400 1.000 35.70000 153 THR A N 1
ATOM 1195 C CA . THR A 1 150 ? 62.52900 11.19200 18.66200 1.000 44.38000 153 THR A CA 1
ATOM 1196 C C . THR A 1 150 ? 62.15900 11.20400 20.14400 1.000 43.80000 153 THR A C 1
ATOM 1197 O O . THR A 1 150 ? 62.09700 10.15400 20.79200 1.000 46.68000 153 THR A O 1
ATOM 1201 N N . LEU A 1 151 ? 61.87400 12.38900 20.69000 1.000 45.02000 154 LEU A N 1
ATOM 1202 C CA . LEU A 1 151 ? 61.58800 12.50900 22.11600 1.000 36.64000 154 LEU A CA 1
ATOM 1203 C C . LEU A 1 151 ? 60.23400 11.92200 22.49000 1.000 43.61000 154 LEU A C 1
ATOM 1204 O O . LEU A 1 151 ? 60.07500 11.40900 23.60000 1.000 49.34000 154 LEU A O 1
ATOM 1209 N N . LEU A 1 152 ? 59.23900 11.99600 21.61200 1.000 45.27000 155 LEU A N 1
ATOM 1210 C CA . LEU A 1 152 ? 57.90400 11.48200 21.91900 1.000 42.26000 155 LEU A CA 1
ATOM 1211 C C . LEU A 1 152 ? 57.45500 10.61800 20.75000 1.000 47.31000 155 LEU A C 1
ATOM 1212 O O . LEU A 1 152 ? 56.95800 11.14900 19.74000 1.000 52.14000 155 LEU A O 1
ATOM 1217 N N . PRO A 1 153 ? 57.61900 9.29300 20.83900 1.000 49.92000 156 PRO A N 1
ATOM 1218 C CA . PRO A 1 153 ? 57.38800 8.45200 19.65400 1.000 46.72000 156 PRO A CA 1
ATOM 1219 C C . PRO A 1 153 ? 55.93200 8.38400 19.23100 1.000 44.58000 156 PRO A C 1
ATOM 1220 O O . PRO A 1 153 ? 55.66100 8.25300 18.03600 1.000 42.15000 156 PRO A O 1
ATOM 1224 N N . ASN A 1 154 ? 54.98400 8.46700 20.15600 1.000 44.47000 157 ASN A N 1
ATOM 1225 C CA . ASN A 1 154 ? 53.57400 8.42400 19.79900 1.000 45.77000 157 ASN A CA 1
ATOM 1226 C C . ASN A 1 154 ? 52.96300 9.81200 19.66000 1.000 40.15000 157 ASN A C 1
ATOM 1227 O O . ASN A 1 154 ? 51.73500 9.93700 19.61800 1.000 36.90000 157 ASN A O 1
ATOM 1232 N N . ALA A 1 155 ? 53.78300 10.85600 19.60800 1.000 35.78000 158 ALA A N 1
ATOM 1233 C CA . ALA A 1 155 ? 53.25300 12.20300 19.47200 1.000 35.82000 158 ALA A CA 1
ATOM 1234 C C . ALA A 1 155 ? 52.60900 12.39100 18.09800 1.000 38.37000 158 ALA A C 1
ATOM 1235 O O . ALA A 1 155 ? 53.04700 11.81900 17.09100 1.000 38.81000 158 ALA A O 1
ATOM 1237 N N . LYS A 1 156 ? 51.53500 13.17600 18.06900 1.000 39.61000 159 LYS A N 1
ATOM 1238 C CA . LYS A 1 156 ? 50.96000 13.63700 16.81200 1.000 34.01000 159 LYS A CA 1
ATOM 1239 C C . LYS A 1 156 ? 51.76900 14.83000 16.31900 1.000 31.52000 159 LYS A C 1
ATOM 1240 O O . LYS A 1 156 ? 51.90800 15.82800 17.03700 1.000 33.59000 159 LYS A O 1
ATOM 1246 N N . VAL A 1 157 ? 52.35200 14.70400 15.12700 1.000 29.65000 160 VAL A N 1
ATOM 1247 C CA . VAL A 1 157 ? 53.21000 15.73600 14.54800 1.000 32.15000 160 VAL A CA 1
ATOM 1248 C C . VAL A 1 157 ? 52.87900 15.89900 13.06800 1.000 31.22000 160 VAL A C 1
ATOM 1249 O O . VAL A 1 157 ? 52.89800 14.92400 12.30800 1.000 29.70000 160 VAL A O 1
ATOM 1253 N N . ALA A 1 158 ? 52.59900 17.13200 12.65800 1.000 26.86000 161 ALA A N 1
ATOM 1254 C CA . ALA A 1 158 ? 52.34200 17.46000 11.26500 1.000 31.02000 161 ALA A CA 1
ATOM 1255 C C . ALA A 1 158 ? 53.27200 18.58100 10.80600 1.000 29.98000 161 ALA A C 1
ATOM 1256 O O . ALA A 1 158 ? 53.64500 19.47100 11.58800 1.000 25.81000 161 ALA A O 1
ATOM 1258 N N . TYR A 1 159 ? 53.62100 18.53500 9.51600 1.000 27.78000 162 TYR A N 1
ATOM 1259 C CA . TYR A 1 159 ? 54.58700 19.43200 8.89500 1.000 24.22000 162 TYR A CA 1
ATOM 1260 C C . TYR A 1 159 ? 53.84700 20.50600 8.10300 1.000 26.07000 162 TYR A C 1
ATOM 1261 O O . TYR A 1 159 ? 52.81200 20.23000 7.49100 1.000 27.61000 162 TYR A O 1
ATOM 1270 N N . LEU A 1 160 ? 54.36700 21.73700 8.12900 1.000 22.78000 163 LEU A N 1
ATOM 1271 C CA . LEU A 1 160 ? 53.61700 22.88700 7.63400 1.000 26.26000 163 LEU A CA 1
ATOM 1272 C C . LEU A 1 160 ? 54.11000 23.44500 6.30000 1.000 30.32000 163 LEU A C 1
ATOM 1273 O O . LEU A 1 160 ? 53.38100 24.21900 5.67200 1.000 26.78000 163 LEU A O 1
ATOM 1278 N N . LYS A 1 161 ? 55.31700 23.08500 5.86400 1.000 31.79000 164 LYS A N 1
ATOM 1279 C CA . LYS A 1 161 ? 56.07100 23.89000 4.90800 1.000 34.28000 164 LYS A CA 1
ATOM 1280 C C . LYS A 1 161 ? 55.78000 23.53100 3.45900 1.000 33.97000 164 LYS A C 1
ATOM 1281 O O . LYS A 1 161 ? 55.84800 24.41400 2.59800 1.000 42.40000 164 LYS A O 1
ATOM 1287 N N . GLY A 1 162 ? 55.47300 22.26800 3.15100 1.000 34.94000 165 GLY A N 1
ATOM 1288 C CA . GLY A 1 162 ? 54.87400 21.91800 1.87500 1.000 39.52000 165 GLY A CA 1
ATOM 1289 C C . GLY A 1 162 ? 55.73800 21.13700 0.89600 1.000 41.96000 165 GLY A C 1
ATOM 1290 O O . GLY A 1 162 ? 55.18400 20.50300 -0.00900 1.000 42.59000 165 GLY A O 1
ATOM 1291 N N . GLU A 1 163 ? 57.06500 21.14200 1.04400 1.000 44.00000 166 GLU A N 1
ATOM 1292 C CA . GLU A 1 163 ? 57.96800 20.64000 0.01200 1.000 40.97000 166 GLU A CA 1
ATOM 1293 C C . GLU A 1 163 ? 58.61800 19.30400 0.37000 1.000 43.04000 166 GLU A C 1
ATOM 1294 O O . GLU A 1 163 ? 59.75000 19.03200 -0.04500 1.000 44.28000 166 GLU A O 1
ATOM 1299 N N . VAL A 1 164 ? 57.91300 18.45800 1.12000 1.000 42.86000 167 VAL A N 1
ATOM 1300 C CA . VAL A 1 164 ? 58.35300 17.10200 1.45000 1.000 39.81000 167 VAL A CA 1
ATOM 1301 C C . VAL A 1 164 ? 57.24400 16.14400 1.02700 1.000 44.92000 167 VAL A C 1
ATOM 1302 O O . VAL A 1 164 ? 56.05500 16.44800 1.18400 1.000 48.27000 167 VAL A O 1
ATOM 1306 N N . SER A 1 165 ? 57.62600 15.00400 0.46100 1.000 43.26000 168 SER A N 1
ATOM 1307 C CA . SER A 1 165 ? 56.63600 14.09300 -0.09600 1.000 45.55000 168 SER A CA 1
ATOM 1308 C C . SER A 1 165 ? 55.87400 13.38300 1.01300 1.000 46.70000 168 SER A C 1
ATOM 1309 O O . SER A 1 165 ? 56.45600 12.98100 2.02100 1.000 47.01000 168 SER A O 1
ATOM 1312 N N . ALA A 1 166 ? 54.56500 13.21800 0.81500 1.000 42.39000 169 ALA A N 1
ATOM 1313 C CA . ALA A 1 166 ? 53.77600 12.40300 1.73200 1.000 42.61000 169 ALA A CA 1
ATOM 1314 C C . ALA A 1 166 ? 54.44500 11.05800 1.99500 1.000 46.06000 169 ALA A C 1
ATOM 1315 O O . ALA A 1 166 ? 54.39900 10.53800 3.11900 1.000 47.54000 169 ALA A O 1
ATOM 1317 N N . GLU A 1 167 ? 55.10300 10.49800 0.97900 1.000 47.34000 170 GLU A N 1
ATOM 1318 C CA . GLU A 1 167 ? 55.80200 9.22600 1.14700 1.000 49.56000 170 GLU A CA 1
ATOM 1319 C C . GLU A 1 167 ? 56.98300 9.35800 2.10700 1.000 50.36000 170 GLU A C 1
ATOM 1320 O O . GLU A 1 167 ? 57.24100 8.45300 2.91000 1.000 53.20000 170 GLU A O 1
ATOM 1322 N N . GLN A 1 168 ? 57.71200 10.47300 2.04500 1.000 45.23000 171 GLN A N 1
ATOM 1323 C CA . GLN A 1 168 ? 58.83900 10.65800 2.95600 1.000 48.17000 171 GLN A CA 1
ATOM 1324 C C . GLN A 1 168 ? 58.35900 10.91200 4.38000 1.000 48.91000 171 GLN A C 1
ATOM 1325 O O . GLN A 1 168 ? 58.94200 10.39700 5.34100 1.000 48.29000 171 GLN A O 1
ATOM 1331 N N . MET A 1 169 ? 57.28400 11.69100 4.52800 1.000 47.50000 172 MET A N 1
ATOM 1332 C CA . MET A 1 169 ? 56.76900 12.01700 5.85100 1.000 47.01000 172 MET A CA 1
ATOM 1333 C C . MET A 1 169 ? 56.33200 10.77200 6.61000 1.000 42.32000 172 MET A C 1
ATOM 1334 O O . MET A 1 169 ? 56.61800 10.63600 7.80400 1.000 47.29000 172 MET A O 1
ATOM 1339 N N . LYS A 1 170 ? 55.61900 9.86000 5.94700 1.000 46.34000 173 LYS A N 1
ATOM 1340 C CA . LYS A 1 170 ? 55.23200 8.62700 6.62600 1.000 44.83000 173 LYS A CA 1
ATOM 1341 C C . LYS A 1 170 ? 56.46200 7.81300 6.99400 1.000 47.14000 173 LYS A C 1
ATOM 1342 O O . LYS A 1 170 ? 56.50900 7.19100 8.06300 1.000 43.36000 173 LYS A O 1
ATOM 1348 N N . ALA A 1 171 ? 57.48200 7.82800 6.12800 1.000 49.06000 174 ALA A N 1
ATOM 1349 C CA . ALA A 1 171 ? 58.72700 7.13300 6.44100 1.000 49.67000 174 ALA A CA 1
ATOM 1350 C C . ALA A 1 171 ? 59.34100 7.65600 7.73900 1.000 50.04000 174 ALA A C 1
ATOM 1351 O O . ALA A 1 171 ? 59.85800 6.87500 8.54700 1.000 54.47000 174 ALA A O 1
ATOM 1353 N N . ASP A 1 172 ? 59.26700 8.96800 7.97500 1.000 47.20000 175 ASP A N 1
ATOM 1354 C CA . ASP A 1 172 ? 59.86900 9.58600 9.15000 1.000 44.87000 175 ASP A CA 1
ATOM 1355 C C . ASP A 1 172 ? 58.92800 9.65400 10.34600 1.000 46.13000 175 ASP A C 1
ATOM 1356 O O . ASP A 1 172 ? 59.26000 10.31400 11.33800 1.000 46.60000 175 ASP A O 1
ATOM 1361 N N . LYS A 1 173 ? 57.77000 8.99300 10.26800 1.000 45.47000 176 LYS A N 1
ATOM 1362 C CA . LYS A 1 173 ? 56.81000 8.75900 11.34700 1.000 38.45000 176 LYS A CA 1
ATOM 1363 C C . LYS A 1 173 ? 55.96900 9.98700 11.69200 1.000 36.55000 176 LYS A C 1
ATOM 1364 O O . LYS A 1 173 ? 55.31800 9.99900 12.75800 1.000 42.84000 176 LYS A O 1
ATOM 1366 N N . LEU A 1 174 ? 55.94500 11.01400 10.84400 1.000 39.55000 177 LEU A N 1
ATOM 1367 C CA . LEU A 1 174 ? 54.98300 12.09700 11.01200 1.000 36.98000 177 LEU A CA 1
ATOM 1368 C C . LEU A 1 174 ? 53.56400 11.54800 10.88500 1.000 33.79000 177 LEU A C 1
ATOM 1369 O O . LEU A 1 174 ? 53.33800 10.51100 10.25900 1.000 37.70000 177 LEU A O 1
ATOM 1374 N N . THR A 1 175 ? 52.59200 12.23300 11.50000 1.000 30.85000 178 THR A N 1
ATOM 1375 C CA . THR A 1 175 ? 51.22500 11.72300 11.47100 1.000 34.20000 178 THR A CA 1
ATOM 1376 C C . THR A 1 175 ? 50.26500 12.53800 10.61900 1.000 29.73000 178 THR A C 1
ATOM 1377 O O . THR A 1 175 ? 49.15800 12.06800 10.35200 1.000 32.59000 178 THR A O 1
ATOM 1381 N N . GLY A 1 176 ? 50.63800 13.73300 10.19000 1.000 32.93000 179 GLY A N 1
ATOM 1382 C CA . GLY A 1 176 ? 49.73200 14.52600 9.38700 1.000 29.79000 179 GLY A CA 1
ATOM 1383 C C . GLY A 1 176 ? 50.50400 15.43600 8.46100 1.000 31.43000 179 GLY A C 1
ATOM 1384 O O . GLY A 1 176 ? 51.67200 15.76100 8.70500 1.000 29.74000 179 GLY A O 1
ATOM 1385 N N . VAL A 1 177 ? 49.83400 15.83100 7.37000 1.000 27.32000 180 VAL A N 1
ATOM 1386 C CA . VAL A 1 177 ? 50.26000 16.96300 6.56300 1.000 26.86000 180 VAL A CA 1
ATOM 1387 C C . VAL A 1 177 ? 49.40200 18.16300 6.96100 1.000 25.55000 180 VAL A C 1
ATOM 1388 O O . VAL A 1 177 ? 48.20600 18.01400 7.25600 1.000 25.82000 180 VAL A O 1
ATOM 1392 N N . ASP A 1 178 ? 50.01800 19.36800 7.00200 1.000 21.97000 181 ASP A N 1
ATOM 1393 C CA . ASP A 1 178 ? 49.31400 20.59900 7.40600 1.000 25.66000 181 ASP A CA 1
ATOM 1394 C C . ASP A 1 178 ? 49.79000 21.77700 6.54300 1.000 26.20000 181 ASP A C 1
ATOM 1395 O O . ASP A 1 178 ? 50.44100 22.71600 7.00500 1.000 24.37000 181 ASP A O 1
ATOM 1400 N N . TYR A 1 179 ? 49.41700 21.76800 5.26500 1.000 26.28000 182 TYR A N 1
ATOM 1401 C CA . TYR A 1 179 ? 49.88600 22.77100 4.31800 1.000 24.97000 182 TYR A CA 1
ATOM 1402 C C . TYR A 1 179 ? 48.87200 23.90200 4.15500 1.000 22.45000 182 TYR A C 1
ATOM 1403 O O . TYR A 1 179 ? 47.67800 23.72900 4.40400 1.000 24.67000 182 TYR A O 1
ATOM 1412 N N . HIS A 1 180 ? 49.36500 25.08100 3.75100 1.000 21.20000 183 HIS A N 1
ATOM 1413 C CA . HIS A 1 180 ? 48.46700 26.11200 3.23000 1.000 26.52000 183 HIS A CA 1
ATOM 1414 C C . HIS A 1 180 ? 47.58700 25.51300 2.13400 1.000 25.66000 183 HIS A C 1
ATOM 1415 O O . HIS A 1 180 ? 48.01000 24.63100 1.38900 1.000 25.00000 183 HIS A O 1
ATOM 1422 N N . TYR A 1 181 ? 46.34000 25.98000 2.05900 1.000 24.95000 184 TYR A N 1
ATOM 1423 C CA . TYR A 1 181 ? 45.33400 25.27400 1.27400 1.000 26.67000 184 TYR A CA 1
ATOM 1424 C C . TYR A 1 181 ? 45.61700 25.35600 -0.23500 1.000 30.58000 184 TYR A C 1
ATOM 1425 O O . TYR A 1 181 ? 45.29300 24.42200 -0.97500 1.000 29.74000 184 TYR A O 1
ATOM 1434 N N . SER A 1 182 ? 46.22700 26.45200 -0.70100 1.000 29.17000 185 SER A N 1
ATOM 1435 C CA . SER A 1 182 ? 46.63700 26.54100 -2.09900 1.000 30.57000 185 SER A CA 1
ATOM 1436 C C . SER A 1 182 ? 47.53400 25.37300 -2.49800 1.000 31.74000 185 SER A C 1
ATOM 1437 O O . SER A 1 182 ? 47.43800 24.87600 -3.62200 1.000 36.60000 185 SER A O 1
ATOM 1440 N N . VAL A 1 183 ? 48.39600 24.90800 -1.58700 1.000 29.06000 186 VAL A N 1
ATOM 1441 C CA . VAL A 1 183 ? 49.30000 23.79500 -1.89700 1.000 31.48000 186 VAL A CA 1
ATOM 1442 C C . VAL A 1 183 ? 48.52500 22.56800 -2.37000 1.000 33.29000 186 VAL A C 1
ATOM 1443 O O . VAL A 1 183 ? 49.00200 21.80000 -3.21400 1.000 36.12000 186 VAL A O 1
ATOM 1447 N N . TYR A 1 184 ? 47.33700 22.33900 -1.80300 1.000 32.21000 187 TYR A N 1
ATOM 1448 C CA . TYR A 1 184 ? 46.58200 21.13500 -2.12100 1.000 32.64000 187 TYR A CA 1
ATOM 1449 C C . TYR A 1 184 ? 45.91600 21.22200 -3.48800 1.000 37.64000 187 TYR A C 1
ATOM 1450 O O . TYR A 1 184 ? 45.49100 20.19300 -4.01900 1.000 37.28000 187 TYR A O 1
ATOM 1459 N N . GLN A 1 185 ? 45.84000 22.41500 -4.07400 1.000 36.86000 188 GLN A N 1
ATOM 1460 C CA . GLN A 1 185 ? 45.20000 22.60500 -5.37500 1.000 43.28000 188 GLN A CA 1
ATOM 1461 C C . GLN A 1 185 ? 46.05600 22.08700 -6.53500 1.000 38.80000 188 GLN A C 1
ATOM 1462 O O . GLN A 1 185 ? 45.87900 22.51600 -7.67200 1.000 43.90000 188 GLN A O 1
ATOM 1468 N N . LYS A 1 186 ? 46.97100 21.15900 -6.26100 1.000 48.11000 189 LYS A N 1
ATOM 1469 C CA . LYS A 1 186 ? 47.68500 20.38400 -7.26700 1.000 48.54000 189 LYS A CA 1
ATOM 1470 C C . LYS A 1 186 ? 47.40700 18.90000 -7.04400 1.000 60.45000 189 LYS A C 1
ATOM 1471 O O . LYS A 1 186 ? 46.94800 18.48300 -5.97500 1.000 60.66000 189 LYS A O 1
ATOM 1473 N N . ASP A 1 187 ? 47.75700 18.10000 -8.05500 1.000 61.81000 190 ASP A N 1
ATOM 1474 C CA . ASP A 1 187 ? 47.26000 16.73800 -8.26200 1.000 69.21000 190 ASP A CA 1
ATOM 1475 C C . ASP A 1 187 ? 47.14700 15.86400 -7.01300 1.000 62.72000 190 ASP A C 1
ATOM 1476 O O . ASP A 1 187 ? 48.14900 15.36500 -6.49500 1.000 63.01000 190 ASP A O 1
ATOM 1478 N N . ASN A 1 188 ? 45.91500 15.68500 -6.53400 1.000 65.55000 191 ASN A N 1
ATOM 1479 C CA . ASN A 1 188 ? 45.55000 14.63100 -5.579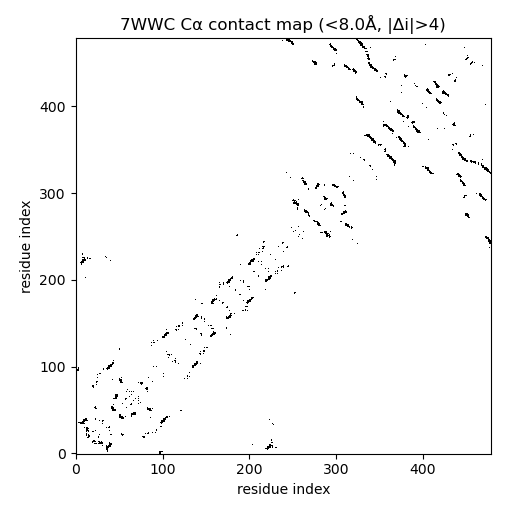00 1.000 65.33000 191 ASN A CA 1
ATOM 1480 C C . ASN A 1 188 ? 46.41500 14.63300 -4.31800 1.000 58.24000 191 ASN A C 1
ATOM 1481 O O . ASN A 1 188 ? 46.70000 13.58400 -3.73700 1.000 61.58000 191 ASN A O 1
ATOM 1486 N N . TRP A 1 189 ? 46.82000 15.82400 -3.87700 1.000 52.81000 192 TRP A N 1
ATOM 1487 C CA . TRP A 1 189 ? 47.56000 15.93900 -2.62200 1.000 51.21000 192 TRP A CA 1
ATOM 1488 C C . TRP A 1 189 ? 46.79200 15.32900 -1.44900 1.000 52.26000 192 TRP A C 1
ATOM 1489 O O . TRP A 1 189 ? 47.38500 14.68000 -0.57800 1.000 48.10000 192 TRP A O 1
ATOM 1500 N N . ILE A 1 190 ? 45.47300 15.53800 -1.40400 1.000 49.05000 193 ILE A N 1
ATOM 1501 C CA . ILE A 1 190 ? 44.68200 15.10300 -0.25700 1.000 47.07000 193 ILE A CA 1
ATOM 1502 C C . ILE A 1 190 ? 44.50400 13.59000 -0.27100 1.000 49.80000 193 ILE A C 1
ATOM 1503 O O . ILE A 1 190 ? 44.78600 12.90700 0.72000 1.000 47.03000 193 ILE A O 1
ATOM 1508 N N . GLU A 1 191 ? 44.02400 13.04700 -1.39400 1.000 51.16000 194 GLU A N 1
ATOM 1509 C CA . GLU A 1 191 ? 43.84500 11.60300 -1.51100 1.000 50.76000 194 GLU A CA 1
ATOM 1510 C C . GLU A 1 191 ? 45.16000 10.86600 -1.29000 1.000 49.33000 194 GLU A C 1
ATOM 1511 O O . GLU A 1 191 ? 45.19400 9.82300 -0.62300 1.000 46.22000 194 GLU A O 1
ATOM 1513 N N . ASN A 1 192 ? 46.25300 11.39700 -1.84700 1.000 44.57000 195 ASN A N 1
ATOM 1514 C CA . ASN A 1 192 ? 47.56300 10.77600 -1.68700 1.000 48.75000 195 ASN A CA 1
ATOM 1515 C C . ASN A 1 192 ? 47.90900 10.58100 -0.21400 1.000 50.37000 195 ASN A C 1
ATOM 1516 O O . ASN A 1 192 ? 48.27800 9.47800 0.21000 1.000 47.26000 195 ASN A O 1
ATOM 1521 N N . ALA A 1 193 ? 47.78700 11.64600 0.58300 1.000 46.93000 196 ALA A N 1
ATOM 1522 C CA . ALA A 1 193 ? 48.16800 11.57100 1.98900 1.000 42.60000 196 ALA A CA 1
ATOM 1523 C C . ALA A 1 193 ? 47.27500 10.60000 2.74500 1.000 43.11000 196 ALA A C 1
ATOM 1524 O O . ALA A 1 193 ? 47.75400 9.78000 3.53100 1.000 45.27000 196 ALA A O 1
ATOM 1526 N N . GLN A 1 194 ? 45.96500 10.67600 2.51400 1.000 48.98000 197 GLN A N 1
ATOM 1527 C CA . GLN A 1 194 ? 45.03700 9.78300 3.20100 1.000 45.23000 197 GLN A CA 1
ATOM 1528 C C . GLN A 1 194 ? 45.30300 8.32700 2.83900 1.000 46.03000 197 GLN A C 1
ATOM 1529 O O . GLN A 1 194 ? 45.17900 7.43800 3.68700 1.000 47.22000 197 GLN A O 1
ATOM 1535 N N . LYS A 1 195 ? 45.66400 8.06100 1.58000 1.000 48.81000 198 LYS A N 1
ATOM 1536 C CA . LYS A 1 195 ? 46.02700 6.70100 1.19900 1.000 51.32000 198 LYS A CA 1
ATOM 1537 C C . LYS A 1 195 ? 47.16900 6.19200 2.06500 1.000 52.29000 198 LYS A C 1
ATOM 1538 O O . LYS A 1 195 ? 47.16500 5.03200 2.49400 1.000 52.92000 198 LYS A O 1
ATOM 1540 N N . LEU A 1 196 ? 48.13300 7.06100 2.36700 1.000 48.58000 199 LEU A N 1
ATOM 1541 C CA . LEU A 1 196 ? 49.30400 6.68900 3.14300 1.000 47.32000 199 LEU A CA 1
ATOM 1542 C C . LEU A 1 196 ? 49.05200 6.68800 4.64200 1.000 47.04000 199 LEU A C 1
ATOM 1543 O O . LEU A 1 196 ? 49.95600 6.32600 5.39800 1.000 51.76000 199 LEU A O 1
ATOM 1548 N N . GLY A 1 197 ? 47.86800 7.08900 5.09400 1.000 47.20000 200 GLY A N 1
ATOM 1549 C CA . GLY A 1 197 ? 47.55700 7.07800 6.51300 1.000 45.52000 200 GLY A CA 1
ATOM 1550 C C . GLY A 1 197 ? 47.83000 8.36500 7.26200 1.000 42.24000 200 GLY A C 1
ATOM 1551 O O . GLY A 1 197 ? 47.73900 8.37300 8.49500 1.000 42.67000 200 GLY A O 1
ATOM 1552 N N . LEU A 1 198 ? 48.16600 9.44700 6.56300 1.000 43.38000 201 LEU A N 1
ATOM 1553 C CA . LEU A 1 198 ? 48.37700 10.74700 7.18300 1.000 40.35000 201 LEU A CA 1
ATOM 1554 C C . LEU A 1 198 ? 47.05300 11.48800 7.31900 1.000 37.91000 201 LEU A C 1
ATOM 1555 O O . LEU A 1 198 ? 46.22400 11.46700 6.40700 1.000 40.33000 201 LEU A O 1
ATOM 1560 N N . THR A 1 199 ? 46.86400 12.15700 8.45000 1.000 33.63000 202 THR A N 1
ATOM 1561 C CA . THR A 1 199 ? 45.76100 13.10000 8.54800 1.000 33.07000 202 THR A CA 1
ATOM 1562 C C . THR A 1 199 ? 46.06200 14.34300 7.70000 1.000 32.31000 202 THR A C 1
ATOM 1563 O O . THR A 1 199 ? 47.21700 14.65800 7.38600 1.000 28.40000 202 THR A O 1
ATOM 1567 N N . VAL A 1 200 ? 45.00200 15.05800 7.33100 1.000 26.83000 203 VAL A N 1
ATOM 1568 C CA . VAL A 1 200 ? 45.11800 16.23200 6.47600 1.000 27.70000 203 VAL A CA 1
ATOM 1569 C C . VAL A 1 200 ? 44.48400 17.42800 7.17000 1.000 26.22000 203 VAL A C 1
ATOM 1570 O O . VAL A 1 200 ? 43.30100 17.39600 7.53400 1.000 30.50000 203 VAL A O 1
ATOM 1574 N N . ASN A 1 201 ? 45.27100 18.47800 7.33300 1.000 24.51000 204 ASN A N 1
ATOM 1575 C CA . ASN A 1 201 ? 44.88100 19.75500 7.91100 1.000 26.48000 204 ASN A CA 1
ATOM 1576 C C . ASN A 1 201 ? 45.20600 20.80600 6.85500 1.000 23.63000 204 ASN A C 1
ATOM 1577 O O . ASN A 1 201 ? 46.02500 20.56800 5.97000 1.000 22.93000 204 ASN A O 1
ATOM 1582 N N . ALA A 1 202 ? 44.57300 21.96700 6.93100 1.000 20.51000 205 ALA A N 1
ATOM 1583 C CA . ALA A 1 202 ? 44.87900 23.02700 5.97800 1.000 24.79000 205 ALA A CA 1
ATOM 1584 C C . ALA A 1 202 ? 44.72500 24.36200 6.68100 1.000 24.83000 205 ALA A C 1
ATOM 1585 O O . ALA A 1 202 ? 43.80900 24.53100 7.49400 1.000 28.26000 205 ALA A O 1
ATOM 1587 N N . TRP A 1 203 ? 45.61300 25.30800 6.38400 1.000 24.52000 206 TRP A N 1
ATOM 1588 C CA . TRP A 1 203 ? 45.53000 26.58200 7.07700 1.000 23.08000 206 TRP A CA 1
ATOM 1589 C C . TRP A 1 203 ? 45.35800 27.75900 6.11300 1.000 29.84000 206 TRP A C 1
ATOM 1590 O O . TRP A 1 203 ? 45.52000 27.64100 4.89800 1.000 27.37000 206 TRP A O 1
ATOM 1601 N N . THR A 1 204 ? 45.35300 28.91900 6.74200 1.000 30.48000 207 THR A N 1
ATOM 1602 C CA . THR A 1 204 ? 44.14300 29.61100 7.14600 1.000 32.93000 207 THR A CA 1
ATOM 1603 C C . THR A 1 204 ? 43.02200 29.76900 6.14100 1.000 31.24000 207 THR A C 1
ATOM 1604 O O . THR A 1 204 ? 43.07600 30.58100 5.22700 1.000 33.60000 207 THR A O 1
ATOM 1608 N N . VAL A 1 205 ? 41.98000 28.98600 6.41700 1.000 26.95000 208 VAL A N 1
ATOM 1609 C CA . VAL A 1 205 ? 40.82100 28.80000 5.55700 1.000 28.04000 208 VAL A CA 1
ATOM 1610 C C . VAL A 1 205 ? 39.68700 29.63400 6.14000 1.000 29.51000 208 VAL A C 1
ATOM 1611 O O . VAL A 1 205 ? 38.98800 29.19300 7.05300 1.000 29.60000 208 VAL A O 1
ATOM 1615 N N . ASN A 1 206 ? 39.48000 30.83700 5.60900 1.000 30.87000 209 ASN A N 1
ATOM 1616 C CA . ASN A 1 206 ? 38.47700 31.74400 6.15500 1.000 30.34000 209 ASN A CA 1
ATOM 1617 C C . ASN A 1 206 ? 37.24900 31.91800 5.26800 1.000 32.40000 209 ASN A C 1
ATOM 1618 O O . ASN A 1 206 ? 36.23000 32.42300 5.74800 1.000 32.25000 209 ASN A O 1
ATOM 1623 N N . ALA A 1 207 ? 37.29600 31.49600 4.00700 1.000 33.43000 210 ALA A N 1
ATOM 1624 C CA . ALA A 1 207 ? 36.19500 31.73200 3.08400 1.000 33.06000 210 ALA A CA 1
ATOM 1625 C C . ALA A 1 207 ? 35.40300 30.45800 2.80000 1.000 34.13000 210 ALA A C 1
ATOM 1626 O O . ALA A 1 207 ? 35.95600 29.35300 2.75600 1.000 33.81000 210 ALA A O 1
ATOM 1628 N N . VAL A 1 208 ? 34.09400 30.64300 2.56900 1.000 32.92000 211 VAL A N 1
ATOM 1629 C CA . VAL A 1 208 ? 33.17500 29.50000 2.47300 1.000 30.99000 211 VAL A CA 1
ATOM 1630 C C . VAL A 1 208 ? 33.51100 28.54400 1.32400 1.000 33.06000 211 VAL A C 1
ATOM 1631 O O . VAL A 1 208 ? 33.45700 27.32400 1.53700 1.000 31.40000 211 VAL A O 1
ATOM 1635 N N . PRO A 1 209 ? 33.81500 29.01100 0.10100 1.000 30.33000 212 PRO A N 1
ATOM 1636 C CA . PRO A 1 209 ? 34.12300 28.03700 -0.96700 1.000 30.60000 212 PRO A CA 1
ATOM 1637 C C . PRO A 1 209 ? 35.24700 27.07700 -0.61200 1.000 28.45000 212 PRO A C 1
ATOM 1638 O O . PRO A 1 209 ? 35.13700 25.87500 -0.86900 1.000 28.69000 212 PRO A O 1
ATOM 1642 N N . GLU A 1 210 ? 36.34000 27.57500 -0.04200 1.000 28.11000 213 GLU A N 1
ATOM 1643 C CA . GLU A 1 210 ? 37.42300 26.67900 0.34100 1.000 30.79000 213 GLU A CA 1
ATOM 1644 C C . GLU A 1 210 ? 36.99800 25.75500 1.48400 1.000 29.78000 213 GLU A C 1
ATOM 1645 O O . GLU A 1 210 ? 37.35500 24.57100 1.48800 1.000 29.69000 213 GLU A O 1
ATOM 1651 N N . MET A 1 211 ? 36.20400 26.26100 2.43800 1.000 27.26000 214 MET A N 1
ATOM 1652 C CA . MET A 1 211 ? 35.67000 25.38600 3.48400 1.000 29.44000 214 MET A CA 1
ATOM 1653 C C . MET A 1 211 ? 34.90000 24.22300 2.87700 1.000 30.08000 214 MET A C 1
ATOM 1654 O O . MET A 1 211 ? 35.17900 23.05500 3.17600 1.000 27.44000 214 MET A O 1
ATOM 1659 N N . GLN A 1 212 ? 33.93000 24.53000 2.00400 1.000 29.75000 215 GLN A N 1
ATOM 1660 C CA . GLN A 1 212 ? 33.11300 23.48900 1.38600 1.000 30.95000 215 GLN A CA 1
ATOM 1661 C C . GLN A 1 212 ? 33.95800 22.57600 0.51500 1.000 28.58000 215 GLN A C 1
ATOM 1662 O O . GLN A 1 212 ? 33.67300 21.38100 0.40400 1.000 30.87000 215 GLN A O 1
ATOM 1668 N N . TRP A 1 213 ? 35.01100 23.11300 -0.09200 1.000 25.97000 216 TRP A N 1
ATOM 1669 C CA . TRP A 1 213 ? 35.90100 22.27800 -0.89000 1.000 29.49000 216 TRP A CA 1
ATOM 1670 C C . TRP A 1 213 ? 36.64900 21.28400 -0.00300 1.000 28.82000 216 TRP A C 1
ATOM 1671 O O . TRP A 1 213 ? 36.66100 20.07500 -0.27100 1.000 25.65000 216 TRP A O 1
ATOM 1682 N N . LEU A 1 214 ? 37.24900 21.77500 1.08300 1.000 26.94000 217 LEU A N 1
ATOM 1683 C CA . LEU A 1 214 ? 38.00800 20.89600 1.96700 1.000 30.31000 217 LEU A CA 1
ATOM 1684 C C . LEU A 1 214 ? 37.10700 19.85600 2.63500 1.000 28.46000 217 LEU A C 1
ATOM 1685 O O . LEU A 1 214 ? 37.51100 18.70200 2.81700 1.000 26.11000 217 LEU A O 1
ATOM 1690 N N . LEU A 1 215 ? 35.87200 20.23300 2.97400 1.000 27.11000 218 LEU A N 1
ATOM 1691 C CA . LEU A 1 215 ? 34.94300 19.26500 3.55700 1.000 26.51000 218 LEU A CA 1
ATOM 1692 C C . LEU A 1 215 ? 34.54000 18.20700 2.54100 1.000 29.30000 218 LEU A C 1
ATOM 1693 O O . LEU A 1 215 ? 34.46600 17.02200 2.87100 1.000 28.64000 218 LEU A O 1
ATOM 1698 N N . ALA A 1 216 ? 34.27800 18.61700 1.28900 1.000 30.30000 219 ALA A N 1
ATOM 1699 C CA . ALA A 1 216 ? 33.90600 17.64700 0.26300 1.000 30.06000 219 ALA A CA 1
ATOM 1700 C C . ALA A 1 216 ? 34.96300 16.55400 0.12600 1.000 29.80000 219 ALA A C 1
ATOM 1701 O O . ALA A 1 216 ? 34.63000 15.37000 -0.00500 1.000 27.98000 219 ALA A O 1
ATOM 1703 N N . HIS A 1 217 ? 36.24200 16.92300 0.17500 1.000 28.93000 220 HIS A N 1
ATOM 1704 C CA . HIS A 1 217 ? 37.31300 15.94100 0.07900 1.000 30.39000 220 HIS A CA 1
ATOM 1705 C C . HIS A 1 217 ? 37.66800 15.32900 1.42900 1.000 32.37000 220 HIS A C 1
ATOM 1706 O O . HIS A 1 217 ? 38.63300 14.56600 1.52000 1.000 35.69000 220 HIS A O 1
ATOM 1713 N N . ASN A 1 218 ? 36.89900 15.64500 2.46600 1.000 29.34000 221 ASN A N 1
ATOM 1714 C CA . ASN A 1 218 ? 36.94900 14.93600 3.74200 1.000 37.44000 221 ASN A CA 1
ATOM 1715 C C . ASN A 1 218 ? 38.32500 15.04600 4.41100 1.000 32.91000 221 ASN A C 1
ATOM 1716 O O . ASN A 1 218 ? 38.92600 14.05300 4.82000 1.000 34.65000 221 ASN A O 1
ATOM 1721 N N . VAL A 1 219 ? 38.83300 16.27500 4.51400 1.000 30.35000 222 VAL A N 1
ATOM 1722 C CA . VAL A 1 219 ? 40.03800 16.47700 5.29700 1.000 33.10000 222 VAL A CA 1
ATOM 1723 C C . VAL A 1 219 ? 39.71300 16.28200 6.77300 1.000 29.21000 222 VAL A C 1
ATOM 1724 O O . VAL A 1 219 ? 38.54900 16.26500 7.19300 1.000 30.54000 222 VAL A O 1
ATOM 1728 N N . ASP A 1 220 ? 40.76500 16.11700 7.57000 1.000 30.61000 223 ASP A N 1
ATOM 1729 C CA . ASP A 1 220 ? 40.57200 15.82500 8.98600 1.000 29.62000 223 ASP A CA 1
ATOM 1730 C C . ASP A 1 220 ? 40.38300 17.09400 9.80000 1.000 32.01000 223 ASP A C 1
ATOM 1731 O O . ASP A 1 220 ? 39.57900 17.12400 10.74100 1.000 35.63000 223 ASP A O 1
ATOM 1736 N N . TYR A 1 221 ? 41.11600 18.14400 9.45400 1.000 29.39000 224 TYR A N 1
ATOM 1737 C CA . TYR A 1 221 ? 41.06600 19.38500 10.20300 1.000 29.11000 224 TYR A CA 1
ATOM 1738 C C . TYR A 1 221 ? 41.13900 20.56500 9.25000 1.000 30.98000 224 TYR A C 1
ATOM 1739 O O . TYR A 1 221 ? 41.71000 20.46700 8.15600 1.000 26.21000 224 TYR A O 1
ATOM 1748 N N . ILE A 1 222 ? 40.57500 21.68600 9.69600 1.000 26.15000 225 ILE A N 1
ATOM 1749 C CA . ILE A 1 222 ? 40.67600 22.96200 9.00500 1.000 26.41000 225 ILE A CA 1
ATOM 1750 C C . ILE A 1 222 ? 41.02800 24.03700 10.02900 1.000 27.09000 225 ILE A C 1
ATOM 1751 O O . ILE A 1 222 ? 40.24900 24.30300 10.95500 1.000 27.31000 225 ILE A O 1
ATOM 1756 N N . THR A 1 223 ? 42.18600 24.66400 9.85500 1.000 24.29000 226 THR A N 1
ATOM 1757 C CA . THR A 1 223 ? 42.62900 25.75200 10.72300 1.000 25.41000 226 THR A CA 1
ATOM 1758 C C . THR A 1 223 ? 42.07400 27.07600 10.19300 1.000 27.77000 226 THR A C 1
ATOM 1759 O O . THR A 1 223 ? 42.37800 27.47200 9.06200 1.000 25.58000 226 THR A O 1
ATOM 1763 N N . THR A 1 224 ? 41.26900 27.76600 11.00000 1.000 25.73000 227 THR A N 1
ATOM 1764 C CA . THR A 1 224 ? 40.55000 28.93100 10.50700 1.000 25.37000 227 THR A CA 1
ATOM 1765 C C . THR A 1 224 ? 40.46800 30.02600 11.56300 1.000 31.36000 227 THR A C 1
ATOM 1766 O O . THR A 1 224 ? 40.38800 29.75400 12.76600 1.000 31.22000 227 THR A O 1
ATOM 1770 N N . ASN A 1 225 ? 40.47000 31.27600 11.09600 1.000 30.53000 228 ASN A N 1
ATOM 1771 C CA . ASN A 1 225 ? 40.08300 32.40700 11.92700 1.000 28.95000 228 ASN A CA 1
ATOM 1772 C C . ASN A 1 225 ? 38.57500 32.53700 12.07800 1.000 32.05000 228 ASN A C 1
ATOM 1773 O O . ASN A 1 225 ? 38.12300 33.40000 12.83600 1.000 33.79000 228 ASN A O 1
ATOM 1778 N N . GLU A 1 226 ? 37.78800 31.71100 11.39200 1.000 31.54000 229 GLU A N 1
ATOM 1779 C CA . GLU A 1 226 ? 36.33000 31.82200 11.38600 1.000 31.61000 229 GLU A CA 1
ATOM 1780 C C . GLU A 1 226 ? 35.69700 30.53100 11.88200 1.000 33.69000 229 GLU A C 1
ATOM 1781 O O . GLU A 1 226 ? 34.88700 29.91800 11.17100 1.000 32.26000 229 GLU A O 1
ATOM 1787 N N . PRO A 1 227 ? 36.02900 30.09200 13.10300 1.000 32.47000 230 PRO A N 1
ATOM 1788 C CA . PRO A 1 227 ? 35.53900 28.77900 13.54500 1.000 29.15000 230 PRO A CA 1
ATOM 1789 C C . PRO A 1 227 ? 34.02900 28.70400 13.64400 1.000 32.54000 230 PRO A C 1
ATOM 1790 O O . PRO A 1 227 ? 33.45400 27.63900 13.39400 1.000 32.48000 230 PRO A O 1
ATOM 1794 N N . GLU A 1 228 ? 33.36500 29.80600 13.98700 1.000 32.27000 231 GLU A N 1
ATOM 1795 C CA . GLU A 1 228 ? 31.91200 29.78100 14.11000 1.000 36.86000 231 GLU A CA 1
ATOM 1796 C C . GLU A 1 228 ? 31.25400 29.59600 12.74200 1.000 39.21000 231 GLU A C 1
ATOM 1797 O O . GLU A 1 228 ? 30.34800 28.76500 12.58000 1.000 36.31000 231 GLU A O 1
ATOM 1803 N N . LEU A 1 229 ? 31.71600 30.34700 11.73900 1.000 36.88000 232 LEU A N 1
ATOM 1804 C CA . LEU A 1 229 ? 31.28600 30.09700 10.36900 1.000 31.84000 232 LEU A CA 1
ATOM 1805 C C . LEU A 1 229 ? 31.61000 28.67100 9.93300 1.000 37.03000 232 LEU A C 1
ATOM 1806 O O . LEU A 1 229 ? 30.83900 28.05900 9.17800 1.000 38.88000 232 LEU A O 1
ATOM 1811 N N . LEU A 1 230 ? 32.72800 28.11100 10.40100 1.000 31.85000 233 LEU A N 1
ATOM 1812 C CA . LEU A 1 230 ? 33.08000 26.76600 9.95500 1.000 32.17000 233 LEU A CA 1
ATOM 1813 C C . LEU A 1 230 ? 32.11200 25.72400 10.51300 1.000 35.11000 233 LEU A C 1
ATOM 1814 O O . LEU A 1 230 ? 31.68000 24.82500 9.78100 1.000 32.21000 233 LEU A O 1
ATOM 1819 N N . PHE A 1 231 ? 31.73800 25.84400 11.79800 1.000 34.05000 234 PHE A N 1
ATOM 1820 C CA . PHE A 1 231 ? 30.71200 24.96400 12.36100 1.000 33.39000 234 PHE A CA 1
ATOM 1821 C C . PHE A 1 231 ? 29.41400 25.04100 11.55600 1.000 38.09000 234 PHE A C 1
ATOM 1822 O O . PHE A 1 231 ? 28.82500 24.01100 11.20400 1.000 38.97000 234 PHE A O 1
ATOM 1830 N N . ASP A 1 232 ? 28.96000 26.25800 11.24400 1.000 37.31000 235 ASP A N 1
ATOM 1831 C CA . ASP A 1 232 ? 27.79800 26.42400 10.37400 1.000 41.38000 235 ASP A CA 1
ATOM 1832 C C . ASP A 1 232 ? 27.98800 25.68000 9.05400 1.000 39.48000 235 ASP A C 1
ATOM 1833 O O . ASP A 1 232 ? 27.11200 24.91900 8.62700 1.000 39.15000 235 ASP A O 1
ATOM 1838 N N . GLU A 1 233 ? 29.15100 25.85200 8.41600 1.000 39.12000 236 GLU A N 1
ATOM 1839 C CA . GLU A 1 233 ? 29.39400 25.18700 7.13100 1.000 34.86000 236 GLU A CA 1
ATOM 1840 C C . GLU A 1 233 ? 29.45500 23.66800 7.26700 1.000 36.12000 236 GLU A C 1
ATOM 1841 O O . GLU A 1 233 ? 29.09300 22.95200 6.32700 1.000 33.87000 236 GLU A O 1
ATOM 1847 N N . ILE A 1 234 ? 29.91600 23.15400 8.41300 1.000 36.17000 237 ILE A N 1
ATOM 1848 C CA . ILE A 1 234 ? 29.95200 21.70600 8.60100 1.000 36.76000 237 ILE A CA 1
ATOM 1849 C C . ILE A 1 234 ? 28.53900 21.14200 8.68100 1.000 38.72000 237 ILE A C 1
ATOM 1850 O O . ILE A 1 234 ? 28.25600 20.05700 8.15000 1.000 35.51000 237 ILE A O 1
ATOM 1855 N N . LYS A 1 235 ? 27.62600 21.87500 9.33700 1.000 35.08000 238 LYS A N 1
ATOM 1856 C CA . LYS A 1 235 ? 26.25400 21.40000 9.48200 1.000 39.40000 238 LYS A CA 1
ATOM 1857 C C . LYS A 1 235 ? 25.56400 21.25500 8.13300 1.000 40.81000 238 LYS A C 1
ATOM 1858 O O . LYS A 1 235 ? 24.81400 20.29700 7.92100 1.000 44.26000 238 LYS A O 1
ATOM 1864 N N . LYS A 1 236 ? 25.82000 22.18200 7.20200 1.000 38.81000 239 LYS A N 1
ATOM 1865 C CA . LYS A 1 236 ? 25.11400 22.21800 5.93100 1.000 39.72000 239 LYS A CA 1
ATOM 1866 C C . LYS A 1 236 ? 25.84600 21.48400 4.81300 1.000 42.23000 239 LYS A C 1
ATOM 1867 O O . LYS A 1 236 ? 25.35300 21.47700 3.68200 1.000 44.89000 239 LYS A O 1
ATOM 1873 N N . ALA A 1 237 ? 27.04800 20.83800 5.10100 1.000 39.15000 240 ALA A N 1
ATOM 1874 C CA . ALA A 1 237 ? 27.82000 20.20000 4.04100 1.000 37.20000 240 ALA A CA 1
ATOM 1875 C C . ALA A 1 237 ? 27.31300 18.78800 3.77100 1.000 39.73000 240 ALA A C 1
ATOM 1876 O O . ALA A 1 237 ? 26.73400 18.15000 4.65200 1.000 42.28000 240 ALA A O 1
ATOM 1878 N N . PRO A 1 238 ? 27.50900 18.28600 2.55200 1.000 38.07000 241 PRO A N 1
ATOM 1879 C CA . PRO A 1 238 ? 26.98800 16.95200 2.22300 1.000 39.11000 241 PRO A CA 1
ATOM 1880 C C . PRO A 1 238 ? 27.53000 15.82600 3.08200 1.000 39.13000 241 PRO A C 1
ATOM 1881 O O . PRO A 1 238 ? 26.86400 14.79100 3.19000 1.000 37.48000 241 PRO A O 1
ATOM 1885 N N . VAL A 1 239 ? 28.71100 15.97100 3.68900 1.000 39.34000 242 VAL A N 1
ATOM 1886 C CA . VAL A 1 239 ? 29.19400 14.88800 4.54400 1.000 44.59000 242 VAL A CA 1
ATOM 1887 C C . VAL A 1 239 ? 28.36100 14.77600 5.81900 1.000 39.31000 242 VAL A C 1
ATOM 1888 O O . VAL A 1 239 ? 28.16700 13.67400 6.33600 1.000 38.89000 242 VAL A O 1
ATOM 1892 N N . ALA A 1 240 ? 27.81300 15.88700 6.31300 1.000 38.38000 243 ALA A N 1
ATOM 1893 C CA . ALA A 1 240 ? 26.96900 15.83200 7.50000 1.000 40.27000 243 ALA A CA 1
ATOM 1894 C C . ALA A 1 240 ? 25.75600 14.93300 7.30500 1.000 43.27000 243 ALA A C 1
ATOM 1895 O O . ALA A 1 240 ? 25.21900 14.41200 8.28700 1.000 52.11000 243 ALA A O 1
ATOM 1897 N N . GLN A 1 241 ? 25.28600 14.75900 6.06900 1.000 40.42000 244 GLN A N 1
ATOM 1898 C CA . GLN A 1 241 ? 24.14000 13.89500 5.80100 1.000 41.75000 244 GLN A CA 1
ATOM 1899 C C . GLN A 1 241 ? 24.54300 12.49900 5.35400 1.000 41.13000 244 GLN A C 1
ATOM 1900 O O . GLN A 1 241 ? 23.68600 11.73700 4.89000 1.000 44.11000 244 GLN A O 1
ATOM 1906 N N . GLY A 1 242 ? 25.82000 12.15200 5.45900 1.000 38.76000 245 GLY A N 1
ATOM 1907 C CA . GLY A 1 242 ? 26.28400 10.86100 5.00600 1.000 36.51000 245 GLY A CA 1
ATOM 1908 C C . GLY A 1 242 ? 26.74800 10.78200 3.56800 1.000 40.42000 245 GLY A C 1
ATOM 1909 O O . GLY A 1 242 ? 27.02200 9.67500 3.08900 1.000 47.44000 245 GLY A O 1
ATOM 1910 N N . TRP A 1 243 ? 26.82900 11.89700 2.84500 1.000 34.78000 246 TRP A N 1
ATOM 1911 C CA . TRP A 1 243 ? 27.35800 11.82800 1.49300 1.000 36.59000 246 TRP A CA 1
ATOM 1912 C C . TRP A 1 243 ? 28.87500 11.69200 1.53700 1.000 38.37000 246 TRP A C 1
ATOM 1913 O O . TRP A 1 243 ? 29.55300 12.36500 2.31700 1.000 39.31000 246 TRP A O 1
ATOM 1924 N N . LYS A 1 244 ? 29.40700 10.81100 0.69800 1.000 37.90000 247 LYS A N 1
ATOM 1925 C CA . LYS A 1 244 ? 30.84700 10.65800 0.51700 1.000 39.93000 247 LYS A CA 1
ATOM 1926 C C . LYS A 1 244 ? 31.20600 10.99400 -0.92800 1.000 40.12000 247 LYS A C 1
ATOM 1927 O O . LYS A 1 244 ? 30.56000 10.50000 -1.85900 1.000 37.40000 247 LYS A O 1
ATOM 1933 N N . LEU A 1 245 ? 32.24300 11.81800 -1.10900 1.000 35.47000 248 LEU A N 1
ATOM 1934 C CA . LEU A 1 245 ? 32.70700 12.19300 -2.43900 1.000 32.95000 248 LEU A CA 1
ATOM 1935 C C . LEU A 1 245 ? 33.21000 10.97500 -3.19900 1.000 36.06000 248 LEU A C 1
ATOM 1936 O O . LEU A 1 245 ? 34.12400 10.28900 -2.73900 1.000 37.19000 248 LEU A O 1
ATOM 1941 N N . LYS A 1 246 ? 32.62600 10.71500 -4.37300 1.000 33.25000 249 LYS A N 1
ATOM 1942 C CA . LYS A 1 246 ? 33.08900 9.65100 -5.25800 1.000 31.81000 249 LYS A CA 1
ATOM 1943 C C . LYS A 1 246 ? 33.97600 10.14700 -6.38700 1.000 36.29000 249 LYS A C 1
ATOM 1944 O O . LYS A 1 246 ? 34.86800 9.41600 -6.82800 1.000 32.74000 249 LYS A O 1
ATOM 1950 N N . TRP A 1 247 ? 33.74400 11.35800 -6.88300 1.000 34.37000 250 TRP A N 1
ATOM 1951 C CA . TRP A 1 247 ? 34.46100 11.85100 -8.04800 1.000 29.36000 250 TRP A CA 1
ATOM 1952 C C . TRP A 1 247 ? 34.36600 13.36300 -8.05300 1.000 28.19000 250 TRP A C 1
ATOM 1953 O O . TRP A 1 247 ? 33.31600 13.92300 -7.74000 1.000 30.60000 250 TRP A O 1
ATOM 1964 N N . ALA A 1 248 ? 35.46000 14.01900 -8.40600 1.000 28.82000 251 ALA A N 1
ATOM 1965 C CA . ALA A 1 248 ? 35.42800 15.46300 -8.52300 1.000 27.19000 251 ALA A CA 1
ATOM 1966 C C . ALA A 1 248 ? 36.34400 15.90300 -9.65500 1.000 29.23000 251 ALA A C 1
ATOM 1967 O O . ALA A 1 248 ? 37.33400 15.23700 -9.96300 1.000 30.45000 251 ALA A O 1
ATOM 1969 N N . ASP A 1 249 ? 35.98600 17.01600 -10.29900 1.000 26.61000 252 ASP A N 1
ATOM 1970 C CA . ASP A 1 249 ? 36.94500 17.81100 -11.05800 1.000 24.14000 252 ASP A CA 1
ATOM 1971 C C . ASP A 1 249 ? 36.86000 19.21800 -10.49900 1.000 26.88000 252 ASP A C 1
ATOM 1972 O O . ASP A 1 249 ? 35.85900 19.90800 -10.70500 1.000 27.60000 252 ASP A O 1
ATOM 1977 N N . GLU A 1 250 ? 37.88800 19.62700 -9.75400 1.000 30.89000 253 GLU A N 1
ATOM 1978 C CA . GLU A 1 250 ? 37.96800 20.98100 -9.21900 1.000 27.68000 253 GLU A CA 1
ATOM 1979 C C . GLU A 1 250 ? 38.56600 21.96000 -10.21800 1.000 27.40000 253 GLU A C 1
ATOM 1980 O O . GLU A 1 250 ? 38.66100 23.15300 -9.91400 1.000 32.08000 253 GLU A O 1
ATOM 1986 N N . PHE A 1 251 ? 38.94800 21.47800 -11.40400 1.000 33.96000 254 PHE A N 1
ATOM 1987 C CA . PHE A 1 251 ? 39.47000 22.31500 -12.48400 1.000 34.04000 254 PHE A CA 1
ATOM 1988 C C . PHE A 1 251 ? 40.65900 23.14000 -12.00000 1.000 34.26000 254 PHE A C 1
ATOM 1989 O O . PHE A 1 251 ? 40.72500 24.35900 -12.16800 1.000 32.93000 254 PHE A O 1
ATOM 1997 N N . ASP A 1 252 ? 41.59200 22.45300 -11.35900 1.000 34.48000 255 ASP A N 1
ATOM 1998 C CA . ASP A 1 252 ? 42.80200 23.06900 -10.86200 1.000 34.68000 255 ASP A CA 1
ATOM 1999 C C . ASP A 1 252 ? 43.97600 22.84200 -11.79500 1.000 36.66000 255 ASP A C 1
ATOM 2000 O O . ASP A 1 252 ? 45.04800 23.40300 -11.56800 1.000 34.93000 255 ASP A O 1
ATOM 2005 N N . ASN A 1 253 ? 43.78200 22.06300 -12.85700 1.000 36.33000 256 ASN A N 1
ATOM 2006 C CA . ASN A 1 253 ? 44.75400 21.96100 -13.93300 1.000 37.86000 256 ASN A CA 1
ATOM 2007 C C . ASN A 1 253 ? 44.70000 23.19900 -14.82100 1.000 39.24000 256 ASN A C 1
ATOM 2008 O O . ASN A 1 253 ? 43.76300 23.99900 -14.77300 1.000 45.35000 256 ASN A O 1
ATOM 2013 N N . SER A 1 254 ? 45.73100 23.36700 -15.62700 1.000 39.48000 25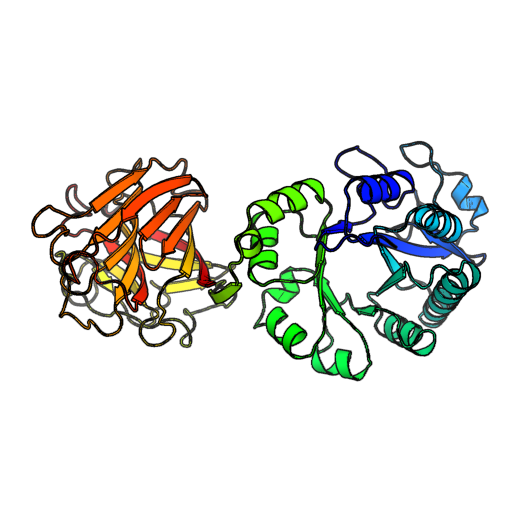7 SER A N 1
ATOM 2014 C CA . SER A 1 254 ? 45.76800 24.43500 -16.61200 1.000 43.92000 257 SER A CA 1
ATOM 2015 C C . SER A 1 254 ? 45.84100 23.81300 -17.99900 1.000 42.35000 257 SER A C 1
ATOM 2016 O O . SER A 1 254 ? 46.59900 22.86400 -18.22300 1.000 41.61000 257 SER A O 1
ATOM 2019 N N . GLY A 1 255 ? 45.02700 24.33500 -18.91800 1.000 39.61000 258 GLY A N 1
ATOM 2020 C CA . GLY A 1 255 ? 45.00700 23.87800 -20.29400 1.000 39.43000 258 GLY A CA 1
ATOM 2021 C C . GLY A 1 255 ? 43.64000 23.32200 -20.67200 1.000 41.05000 258 GLY A C 1
ATOM 2022 O O . GLY A 1 255 ? 42.60400 23.85900 -20.27000 1.000 42.82000 258 GLY A O 1
ATOM 2023 N N . LEU A 1 256 ? 43.65700 22.24100 -21.44700 1.000 34.56000 259 LEU A N 1
ATOM 2024 C CA . LEU A 1 256 ? 42.44200 21.58500 -21.89000 1.000 33.94000 259 LEU A CA 1
ATOM 2025 C C . LEU A 1 256 ? 41.85900 20.74900 -20.75400 1.000 36.33000 259 LEU A C 1
ATOM 2026 O O . LEU A 1 256 ? 42.60000 20.27100 -19.89500 1.000 35.63000 259 LEU A O 1
ATOM 2031 N N . PRO A 1 257 ? 40.53800 20.55500 -20.72900 1.000 38.58000 260 PRO A N 1
ATOM 2032 C CA . PRO A 1 257 ? 39.94200 19.70400 -19.69200 1.000 35.60000 260 PRO A CA 1
ATOM 2033 C C . PRO A 1 257 ? 40.60600 18.33500 -19.69200 1.000 35.01000 260 PRO A C 1
ATOM 2034 O O . PRO A 1 257 ? 40.99700 17.82100 -20.73600 1.000 34.10000 260 PRO A O 1
ATOM 2038 N N . LEU A 1 258 ? 40.75000 17.76200 -18.50100 1.000 34.34000 261 LEU A N 1
ATOM 2039 C CA . LEU A 1 258 ? 41.45700 16.49700 -18.33900 1.000 34.38000 261 LEU A CA 1
ATOM 2040 C C . LEU A 1 258 ? 40.83300 15.38600 -19.17900 1.000 35.02000 261 LEU A C 1
ATOM 2041 O O . LEU A 1 258 ? 39.62100 15.14300 -19.12100 1.000 34.79000 261 LEU A O 1
ATOM 2046 N N . ASN A 1 259 ? 41.67700 14.67700 -19.93200 1.000 30.77000 262 ASN A N 1
ATOM 2047 C CA . ASN A 1 259 ? 41.17000 13.57500 -20.74200 1.000 34.23000 262 ASN A CA 1
ATOM 2048 C C . ASN A 1 259 ? 40.66900 12.41100 -19.89100 1.000 35.99000 262 ASN A C 1
ATOM 2049 O O . ASN A 1 259 ? 39.82700 11.63400 -20.35200 1.000 37.96000 262 ASN A O 1
ATOM 2054 N N . LYS A 1 260 ? 41.16700 12.26200 -18.66100 1.000 34.71000 263 LYS A N 1
ATOM 2055 C CA . LYS A 1 260 ? 40.67000 11.19200 -17.79600 1.000 36.60000 263 LYS A CA 1
ATOM 2056 C C . LYS A 1 260 ? 39.25300 11.46000 -17.30400 1.000 34.48000 263 LYS A C 1
ATOM 2057 O O . LYS A 1 260 ? 38.58000 10.52300 -16.85200 1.000 35.18000 263 LYS A O 1
ATOM 2063 N N . ASN A 1 261 ? 38.79500 12.71100 -17.37800 1.000 31.31000 264 ASN A N 1
ATOM 2064 C CA . ASN A 1 261 ? 37.47500 13.10900 -16.90700 1.000 28.54000 264 ASN A CA 1
ATOM 2065 C C . ASN A 1 261 ? 36.48500 13.46700 -18.01400 1.000 34.15000 264 ASN A C 1
ATOM 2066 O O . ASN A 1 261 ? 35.28700 13.22300 -17.83700 1.000 31.91000 264 ASN A O 1
ATOM 2071 N N . TRP A 1 262 ? 36.93600 14.03200 -19.15200 1.000 29.30000 265 TRP A N 1
ATOM 2072 C CA . TRP A 1 262 ? 36.02900 14.63300 -20.12900 1.000 29.41000 265 TRP A CA 1
ATOM 2073 C C . TRP A 1 262 ? 36.32600 14.16500 -21.54600 1.000 29.99000 265 TRP A C 1
ATOM 2074 O O . TRP A 1 262 ? 37.48800 14.08200 -21.95000 1.000 35.23000 265 TRP A O 1
ATOM 2085 N N . GLY A 1 263 ? 35.26700 13.85900 -22.30000 1.000 31.99000 266 GLY A N 1
ATOM 2086 C CA . GLY A 1 263 ? 35.34300 13.69500 -23.73700 1.000 26.96000 266 GLY A CA 1
ATOM 2087 C C . GLY A 1 263 ? 34.55900 14.79900 -24.43700 1.000 27.75000 266 GLY A C 1
ATOM 2088 O O . GLY A 1 263 ? 33.81400 15.55900 -23.82400 1.000 31.61000 266 GLY A O 1
ATOM 2089 N N . TYR A 1 264 ? 34.74200 14.89700 -25.74700 1.000 35.05000 267 TYR A N 1
ATOM 2090 C CA . TYR A 1 264 ? 34.06700 15.94000 -26.50800 1.000 32.87000 267 TYR A CA 1
ATOM 2091 C C . TYR A 1 264 ? 32.96800 15.34600 -27.37200 1.000 31.10000 267 TYR A C 1
ATOM 2092 O O . TYR A 1 264 ? 33.15800 14.29800 -27.99200 1.000 31.42000 267 TYR A O 1
ATOM 2101 N N . ASP A 1 265 ? 31.80300 15.99000 -27.34700 1.000 29.94000 268 ASP A N 1
ATOM 2102 C CA . ASP A 1 265 ? 30.79000 15.84200 -28.37600 1.000 31.72000 268 ASP A CA 1
ATOM 2103 C C . ASP A 1 265 ? 31.12000 16.84200 -29.47600 1.000 31.39000 268 ASP A C 1
ATOM 2104 O O . ASP A 1 265 ? 31.30800 18.03000 -29.20300 1.000 30.10000 268 ASP A O 1
ATOM 2109 N N . VAL A 1 266 ? 31.23300 16.35600 -30.70300 1.000 27.06000 269 VAL A N 1
ATOM 2110 C CA . VAL A 1 266 ? 31.79800 17.12600 -31.79700 1.000 28.74000 269 VAL A CA 1
ATOM 2111 C C . VAL A 1 266 ? 30.81900 17.12000 -32.96200 1.000 31.60000 269 VAL A C 1
ATOM 2112 O O . VAL A 1 266 ? 30.23400 16.07900 -33.28400 1.000 32.66000 269 VAL A O 1
ATOM 2116 N N . GLY A 1 267 ? 30.63300 18.27600 -33.58800 1.000 28.53000 270 GLY A N 1
ATOM 2117 C CA . GLY A 1 267 ? 29.75500 18.38600 -34.73700 1.000 33.03000 270 GLY A CA 1
ATOM 2118 C C . GLY A 1 267 ? 28.81700 19.57500 -34.64200 1.000 33.21000 270 GLY A C 1
ATOM 2119 O O . GLY A 1 267 ? 28.63800 20.19000 -33.59000 1.000 32.83000 270 GLY A O 1
ATOM 2120 N N . GLY A 1 268 ? 28.20800 19.88400 -35.79000 1.000 31.06000 271 GLY A N 1
ATOM 2121 C CA . GLY A 1 268 ? 27.29600 21.00000 -35.92200 1.000 29.03000 271 GLY A CA 1
ATOM 2122 C C . GLY A 1 268 ? 25.98000 20.61300 -36.56200 1.000 30.31000 271 GLY A C 1
ATOM 2123 O O . GLY A 1 268 ? 25.41400 21.37300 -37.36500 1.000 30.09000 271 GLY A O 1
ATOM 2124 N N . ARG A 1 269 ? 25.47100 19.43400 -36.20800 1.000 30.02000 272 ARG A N 1
ATOM 2125 C CA . ARG A 1 269 ? 24.30400 18.87000 -36.87000 1.000 32.96000 272 ARG A CA 1
ATOM 2126 C C . ARG A 1 269 ? 23.00100 19.13500 -36.11700 1.000 31.48000 272 ARG A C 1
ATOM 2127 O O . ARG A 1 269 ? 21.99600 18.47200 -36.38300 1.000 31.99000 272 ARG A O 1
ATOM 2135 N N . GLY A 1 270 ? 22.98300 20.10700 -35.20500 1.000 32.87000 273 GLY A N 1
ATOM 2136 C CA . GLY A 1 270 ? 21.75800 20.57200 -34.58700 1.000 29.04000 273 GLY A CA 1
ATOM 2137 C C . GLY A 1 270 ? 21.48200 20.01300 -33.20700 1.000 28.44000 273 GLY A C 1
ATOM 2138 O O . GLY A 1 270 ? 20.72100 20.63700 -32.45100 1.000 26.59000 273 GLY A O 1
ATOM 2139 N N . TRP A 1 271 ? 22.04700 18.83700 -32.88800 1.000 26.30000 274 TRP A N 1
ATOM 2140 C CA . TRP A 1 271 ? 21.94000 18.16000 -31.58600 1.000 27.23000 274 TRP A CA 1
ATOM 2141 C C . TRP A 1 271 ? 20.48900 17.92300 -31.16300 1.000 28.72000 274 TRP A C 1
ATOM 2142 O O . TRP A 1 271 ? 20.17500 17.82600 -29.97500 1.000 25.16000 274 TRP A O 1
ATOM 2153 N N . GLY A 1 272 ? 19.60400 17.77000 -32.14600 1.000 29.74000 275 GLY A N 1
ATOM 2154 C CA . GLY A 1 272 ? 18.21300 17.47300 -31.90600 1.000 24.60000 275 GLY A CA 1
ATOM 2155 C C . GLY A 1 272 ? 17.36400 18.68300 -31.61100 1.000 29.77000 275 GLY A C 1
ATOM 2156 O O . GLY A 1 272 ? 16.15200 18.53500 -31.41200 1.000 27.19000 275 GLY A O 1
ATOM 2157 N N . ASN A 1 273 ? 17.95800 19.87400 -31.56100 1.000 25.98000 276 ASN A N 1
ATOM 2158 C CA . ASN A 1 273 ? 17.22100 21.08300 -31.24000 1.000 24.72000 276 ASN A CA 1
ATOM 2159 C C . ASN A 1 273 ? 17.45700 22.18800 -32.26600 1.000 29.69000 276 ASN A C 1
ATOM 2160 O O . ASN A 1 273 ? 17.15700 23.35400 -31.97900 1.000 28.89000 276 ASN A O 1
ATOM 2165 N N . ASN A 1 274 ? 17.99200 21.85300 -33.44400 1.000 30.54000 277 ASN A N 1
ATOM 2166 C CA . ASN A 1 274 ? 18.27600 22.82400 -34.50400 1.000 33.42000 277 ASN A CA 1
ATOM 2167 C C . ASN A 1 274 ? 19.25400 23.90500 -34.04000 1.000 33.59000 277 ASN A C 1
ATOM 2168 O O . ASN A 1 274 ? 19.19800 25.05200 -34.50000 1.000 31.73000 277 ASN A O 1
ATOM 2173 N N . GLU A 1 275 ? 20.15000 23.54400 -33.12800 1.000 28.41000 278 GLU A N 1
ATOM 2174 C CA . GLU A 1 275 ? 21.09300 24.50300 -32.57300 1.000 28.62000 278 GLU A CA 1
ATOM 2175 C C . GLU A 1 275 ? 22.07100 24.99500 -33.64100 1.000 26.91000 278 GLU A C 1
ATOM 2176 O O . GLU A 1 275 ? 22.37300 24.29600 -34.61200 1.000 30.65000 278 GLU A O 1
ATOM 2182 N N . LEU A 1 276 ? 22.57700 26.21300 -33.43200 1.000 28.28000 279 LEU A N 1
ATOM 2183 C CA . LEU A 1 276 ? 23.37900 26.96300 -34.39200 1.000 24.57000 279 LEU A CA 1
ATOM 2184 C C . LEU A 1 276 ? 24.88200 26.76900 -34.24700 1.000 27.21000 279 LEU A C 1
ATOM 2185 O O . LEU A 1 276 ? 25.62900 27.34500 -35.04400 1.000 24.80000 279 LEU A O 1
ATOM 2190 N N . GLN A 1 277 ? 25.35700 26.02300 -33.24300 1.000 26.24000 280 GLN A N 1
ATOM 2191 C CA . GLN A 1 277 ? 26.78300 25.98200 -32.94700 1.000 26.47000 280 GLN A CA 1
ATOM 2192 C C . GLN A 1 277 ? 27.42300 24.68500 -33.42800 1.000 24.39000 280 GLN A C 1
ATOM 2193 O O . GLN A 1 277 ? 26.78400 23.63200 -33.49400 1.000 24.84000 280 GLN A O 1
ATOM 2199 N N . TYR A 1 278 ? 28.69300 24.78500 -33.78600 1.000 25.75000 281 TYR A N 1
ATOM 2200 C CA . TYR A 1 278 ? 29.54200 23.62400 -34.00900 1.000 31.11000 281 TYR A CA 1
ATOM 2201 C C . TYR A 1 278 ? 30.33300 23.37600 -32.72800 1.000 28.81000 281 TYR A C 1
ATOM 2202 O O . TYR A 1 278 ? 31.08600 24.24600 -32.28100 1.000 28.79000 281 TYR A O 1
ATOM 2211 N N . TYR A 1 279 ? 30.14800 22.20600 -32.12600 1.000 27.96000 282 TYR A N 1
ATOM 2212 C CA . TYR A 1 279 ? 30.92900 21.85100 -30.95100 1.000 29.50000 282 TYR A CA 1
ATOM 2213 C C . TYR A 1 279 ? 32.28400 21.33400 -31.41700 1.000 32.32000 282 TYR A C 1
ATOM 2214 O O . TYR A 1 279 ? 32.35200 20.40000 -32.22400 1.000 33.30000 282 TYR A O 1
ATOM 2223 N N . THR A 1 280 ? 33.35900 21.94500 -30.92800 1.000 33.42000 283 THR A N 1
ATOM 2224 C CA . THR A 1 280 ? 34.68800 21.58900 -31.39900 1.000 35.34000 283 THR A CA 1
ATOM 2225 C C . THR A 1 280 ? 35.34500 20.53300 -30.51000 1.000 34.66000 283 THR A C 1
ATOM 2226 O O . THR A 1 280 ? 34.95700 20.29300 -29.36000 1.000 35.57000 283 THR A O 1
ATOM 2230 N N . ASP A 1 281 ? 36.39300 19.93600 -31.06500 1.000 37.99000 284 ASP A N 1
ATOM 2231 C CA . ASP A 1 281 ? 37.09700 18.78600 -30.51100 1.000 38.66000 284 ASP A CA 1
ATOM 2232 C C . ASP A 1 281 ? 38.43800 19.26200 -29.96200 1.000 41.56000 284 ASP A C 1
ATOM 2233 O O . ASP A 1 281 ? 39.34000 19.60400 -30.73500 1.000 38.52000 284 ASP A O 1
ATOM 2238 N N . ALA A 1 282 ? 38.55000 19.32100 -28.63000 1.000 36.84000 285 ALA A N 1
ATOM 2239 C CA . ALA A 1 282 ? 39.81400 19.61400 -27.94700 1.000 38.84000 285 ALA A CA 1
ATOM 2240 C C . ALA A 1 282 ? 40.45300 20.91600 -28.43400 1.000 34.93000 285 ALA A C 1
ATOM 2241 O O . ALA A 1 282 ? 41.64700 20.97100 -28.73600 1.000 35.64000 285 ALA A O 1
ATOM 2243 N N . ASP A 1 283 ? 39.64500 21.97500 -28.49800 1.000 36.67000 286 ASP A N 1
ATOM 2244 C CA . ASP A 1 283 ? 40.06500 23.27800 -29.01800 1.000 33.48000 286 ASP A CA 1
ATOM 2245 C C . ASP A 1 283 ? 40.04900 24.28700 -27.87600 1.000 37.47000 286 ASP A C 1
ATOM 2246 O O . ASP A 1 283 ? 38.98100 24.62800 -27.34700 1.000 35.01000 286 ASP A O 1
ATOM 2251 N N . SER A 1 284 ? 41.23500 24.77100 -27.50600 1.000 37.19000 287 SER A N 1
ATOM 2252 C CA . SER A 1 284 ? 41.36400 25.66100 -26.36200 1.000 36.17000 287 SER A CA 1
ATOM 2253 C C . SER A 1 284 ? 40.59000 26.95800 -26.53600 1.000 36.54000 287 SER A C 1
ATOM 2254 O O . SER A 1 284 ? 40.40400 27.68400 -25.55100 1.000 38.05000 287 SER A O 1
ATOM 2257 N N . ALA A 1 285 ? 40.13200 27.26100 -27.75400 1.000 32.01000 288 ALA A N 1
ATOM 2258 C CA . ALA A 1 285 ? 39.33400 28.46300 -27.97200 1.000 36.48000 288 ALA A CA 1
ATOM 2259 C C . ALA A 1 285 ? 37.93300 28.34000 -27.37700 1.000 31.40000 288 ALA A C 1
ATOM 2260 O O . ALA A 1 285 ? 37.33200 29.35800 -27.01700 1.000 29.96000 288 ALA A O 1
ATOM 2262 N N . ASN A 1 286 ? 37.38100 27.12300 -27.28900 1.000 31.03000 289 ASN A N 1
ATOM 2263 C CA . ASN A 1 286 ? 36.04200 26.94400 -26.74000 1.000 28.94000 289 ASN A CA 1
ATOM 2264 C C . ASN A 1 286 ? 36.00700 26.20600 -25.40600 1.000 31.53000 289 ASN A C 1
ATOM 2265 O O . ASN A 1 286 ? 35.03100 26.36400 -24.66700 1.000 31.35000 289 ASN A O 1
ATOM 2270 N N . ALA A 1 287 ? 37.04400 25.43700 -25.06700 1.000 31.11000 290 ALA A N 1
ATOM 2271 C CA . ALA A 1 287 ? 37.15900 24.79700 -23.75700 1.000 32.43000 290 ALA A CA 1
ATOM 2272 C C . ALA A 1 287 ? 38.56700 25.00600 -23.22100 1.000 33.05000 290 ALA A C 1
ATOM 2273 O O . ALA A 1 287 ? 39.53700 24.56800 -23.84700 1.000 34.47000 290 ALA A O 1
ATOM 2275 N N . ILE A 1 288 ? 38.68400 25.66800 -22.07000 1.000 30.97000 291 ILE A N 1
ATOM 2276 C CA . ILE A 1 288 ? 39.99400 25.96300 -21.48500 1.000 34.19000 291 ILE A CA 1
ATOM 2277 C C . ILE A 1 288 ? 39.84700 26.00600 -19.96900 1.000 31.61000 291 ILE A C 1
ATOM 2278 O O . ILE A 1 288 ? 38.87700 26.56000 -19.44200 1.000 32.18000 291 ILE A O 1
ATOM 2283 N N . VAL A 1 289 ? 40.80300 25.40100 -19.26800 1.000 32.01000 292 VAL A N 1
ATOM 2284 C CA . VAL A 1 289 ? 40.85700 25.42600 -17.80300 1.000 36.85000 292 VAL A CA 1
ATOM 2285 C C . VAL A 1 289 ? 41.96200 26.37900 -17.36800 1.000 33.84000 292 VAL A C 1
ATOM 2286 O O . VAL A 1 289 ? 43.11700 26.23100 -17.78100 1.000 33.70000 292 VAL A O 1
ATOM 2290 N N . LYS A 1 290 ? 41.61500 27.34300 -16.52400 1.000 32.53000 293 LYS A N 1
ATOM 2291 C CA . LYS A 1 290 ? 42.58000 28.34700 -16.10600 1.000 38.32000 293 LYS A CA 1
ATOM 2292 C C . LYS A 1 290 ? 42.05000 29.05600 -14.86800 1.000 35.25000 293 LYS A C 1
ATOM 2293 O O . LYS A 1 290 ? 40.84300 29.27800 -14.74100 1.000 30.57000 293 LYS A O 1
ATOM 2299 N N . LYS A 1 291 ? 42.96700 29.38900 -13.95300 1.000 36.44000 294 LYS A N 1
ATOM 2300 C CA . LYS A 1 291 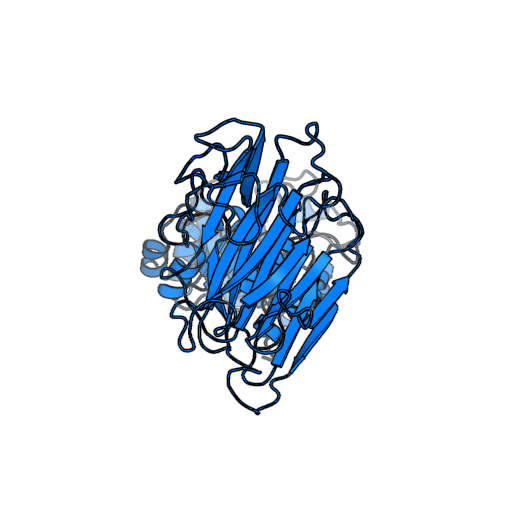? 42.65200 30.14000 -12.73400 1.000 36.66000 294 LYS A CA 1
ATOM 2301 C C . LYS A 1 291 ? 41.62100 29.41600 -11.86800 1.000 31.93000 294 LYS A C 1
ATOM 2302 O O . LYS A 1 291 ? 40.78100 30.04300 -11.22100 1.000 30.50000 294 LYS A O 1
ATOM 2308 N N . GLY A 1 292 ? 41.65600 28.09000 -11.87400 1.000 32.02000 295 GLY A N 1
ATOM 2309 C CA . GLY A 1 292 ? 40.77200 27.31800 -11.02900 1.000 34.29000 295 GLY A CA 1
ATOM 2310 C C . GLY A 1 292 ? 39.38300 27.03100 -11.57100 1.000 33.02000 295 GLY A C 1
ATOM 2311 O O . GLY A 1 292 ? 38.54500 26.54200 -10.81200 1.000 40.29000 295 GLY A O 1
ATOM 2312 N N . ASN A 1 293 ? 39.08400 27.31100 -12.83800 1.000 35.85000 296 ASN A N 1
ATOM 2313 C CA . ASN A 1 293 ? 37.78300 26.86700 -13.32600 1.000 31.88000 296 ASN A CA 1
ATOM 2314 C C . ASN A 1 293 ? 37.79900 26.56800 -14.81600 1.000 33.20000 296 ASN A C 1
ATOM 2315 O O . ASN A 1 293 ? 38.66500 27.02200 -15.57100 1.000 34.43000 296 ASN A O 1
ATOM 2320 N N . LEU A 1 294 ? 36.82000 25.76100 -15.21600 1.000 30.71000 297 LEU A N 1
ATOM 2321 C CA . LEU A 1 294 ? 36.59800 25.44800 -16.61100 1.000 28.34000 297 LEU A CA 1
ATOM 2322 C C . LEU A 1 294 ? 35.95800 26.64600 -17.29000 1.000 29.12000 297 LEU A C 1
ATOM 2323 O O . LEU A 1 294 ? 35.06600 27.28300 -16.72900 1.000 29.13000 297 LEU A O 1
ATOM 2328 N N . ASN A 1 295 ? 36.44100 26.96800 -18.48700 1.000 28.74000 298 ASN A N 1
ATOM 2329 C CA . ASN A 1 295 ? 35.83400 27.98600 -19.33300 1.000 31.39000 298 ASN A CA 1
ATOM 2330 C C . ASN A 1 295 ? 35.27000 27.30500 -20.56500 1.000 28.72000 298 ASN A C 1
ATOM 2331 O O . ASN A 1 295 ? 36.00900 26.66200 -21.31900 1.000 30.30000 298 ASN A O 1
ATOM 2336 N N . ILE A 1 296 ? 33.96200 27.41300 -20.74900 1.000 25.43000 299 ILE A N 1
ATOM 2337 C CA . ILE A 1 296 ? 33.33400 27.03000 -21.99900 1.000 28.87000 299 ILE A CA 1
ATOM 2338 C C . ILE A 1 296 ? 32.96200 28.32300 -22.70300 1.000 29.57000 299 ILE A C 1
ATOM 2339 O O . ILE A 1 296 ? 32.20700 29.14200 -22.15600 1.000 26.05000 299 ILE A O 1
ATOM 2344 N N . ILE A 1 297 ? 33.53100 28.52300 -23.89400 1.000 27.12000 300 ILE A N 1
ATOM 2345 C CA . ILE A 1 297 ? 33.43300 29.78200 -24.61600 1.000 27.40000 300 ILE A CA 1
ATOM 2346 C C . ILE A 1 297 ? 32.72400 29.53400 -25.94300 1.000 30.48000 300 ILE A C 1
ATOM 2347 O O . ILE A 1 297 ? 33.19400 28.73900 -26.76900 1.000 27.47000 300 ILE A O 1
ATOM 2352 N N . ALA A 1 298 ? 31.60000 30.21800 -26.15200 1.000 28.27000 301 ALA A N 1
ATOM 2353 C CA . ALA A 1 298 ? 30.98000 30.26800 -27.46800 1.000 30.60000 301 ALA A CA 1
ATOM 2354 C C . ALA A 1 298 ? 31.54100 31.44900 -28.24600 1.000 32.66000 301 ALA A C 1
ATOM 2355 O O . ALA A 1 298 ? 31.68400 32.55100 -27.70500 1.000 28.54000 301 ALA A O 1
ATOM 2357 N N . LEU A 1 299 ? 31.86600 31.20800 -29.51900 1.000 28.72000 302 LEU A N 1
ATOM 2358 C CA . LEU A 1 299 ? 32.47800 32.21200 -30.37200 1.000 31.20000 302 LEU A CA 1
ATOM 2359 C C . LEU A 1 299 ? 31.63400 32.42800 -31.61900 1.000 30.92000 302 LEU A C 1
ATOM 2360 O O . LEU A 1 299 ? 31.06800 31.48100 -32.16800 1.000 29.59000 302 LEU A O 1
ATOM 2365 N N . LYS A 1 300 ? 31.54200 33.68500 -32.04300 1.000 30.69000 303 LYS A N 1
ATOM 2366 C CA . LYS A 1 300 ? 30.96000 34.03600 -33.33400 1.000 33.46000 303 LYS A CA 1
ATOM 2367 C C . LYS A 1 300 ? 32.04100 33.75900 -34.36900 1.000 33.41000 303 LYS A C 1
ATOM 2368 O O . LYS A 1 300 ? 32.88100 34.60400 -34.67400 1.000 33.45000 303 LYS A O 1
ATOM 2374 N N . ALA A 1 301 ? 32.05400 32.53800 -34.88300 1.000 30.23000 304 ALA A N 1
ATOM 2375 C CA . ALA A 1 301 ? 33.15300 32.11300 -35.72700 1.000 32.28000 304 ALA A CA 1
ATOM 2376 C C . ALA A 1 301 ? 32.64200 31.02100 -36.64500 1.000 41.09000 304 ALA A C 1
ATOM 2377 O O . ALA A 1 301 ? 32.08100 30.02400 -36.17300 1.000 38.47000 304 ALA A O 1
ATOM 2379 N N . GLU A 1 302 ? 32.80000 31.23700 -37.95100 1.000 39.55000 305 GLU A N 1
ATOM 2380 C CA . GLU A 1 302 ? 32.39600 30.24000 -38.92700 1.000 42.91000 305 GLU A CA 1
ATOM 2381 C C . GLU A 1 302 ? 33.29000 29.01600 -38.79700 1.000 44.17000 305 GLU A C 1
ATOM 2382 O O . GLU A 1 302 ? 34.51300 29.13700 -38.66000 1.000 47.87000 305 GLU A O 1
ATOM 2388 N N . LYS A 1 303 ? 32.67800 27.83800 -38.80900 1.000 40.75000 306 LYS A N 1
ATOM 2389 C CA . LYS A 1 303 ? 33.44500 26.59900 -38.82500 1.000 45.40000 306 LYS A CA 1
ATOM 2390 C C . LYS A 1 303 ? 32.57700 25.55000 -39.49000 1.000 46.47000 306 LYS A C 1
ATOM 2391 O O . LYS A 1 303 ? 31.47600 25.25600 -39.00300 1.000 42.03000 306 LYS A O 1
ATOM 2397 N N . GLU A 1 304 ? 33.07800 24.99800 -40.59400 1.000 45.58000 307 GLU A N 1
ATOM 2398 C CA . GLU A 1 304 ? 32.25600 24.13900 -41.42800 1.000 48.36000 307 GLU A CA 1
ATOM 2399 C C . GLU A 1 304 ? 30.97400 24.87300 -41.81000 1.000 44.31000 307 GLU A C 1
ATOM 2400 O O . GLU A 1 304 ? 31.01100 25.97900 -42.36900 1.000 42.28000 307 GLU A O 1
ATOM 2402 N N . ASN A 1 305 ? 29.84300 24.28400 -41.42800 1.000 42.49000 308 ASN A N 1
ATOM 2403 C CA . ASN A 1 305 ? 28.50900 24.68500 -41.84700 1.000 41.11000 308 ASN A CA 1
ATOM 2404 C C . ASN A 1 305 ? 27.79800 25.60100 -40.85100 1.000 42.28000 308 ASN A C 1
ATOM 2405 O O . ASN A 1 305 ? 26.60000 25.85600 -41.01400 1.000 40.36000 308 ASN A O 1
ATOM 2410 N N . ARG A 1 306 ? 28.47700 26.07800 -39.81100 1.000 38.37000 309 ARG A N 1
ATOM 2411 C CA . ARG A 1 306 ? 27.79800 26.85300 -38.78800 1.000 31.05000 309 ARG A CA 1
ATOM 2412 C C . ARG A 1 306 ? 28.50200 28.18200 -38.58800 1.000 31.75000 309 ARG A C 1
ATOM 2413 O O . ARG A 1 306 ? 29.67900 28.34900 -38.91600 1.000 33.37000 309 ARG A O 1
ATOM 2421 N N . HIS A 1 307 ? 27.75200 29.11900 -38.01400 1.000 30.17000 310 HIS A N 1
ATOM 2422 C CA . HIS A 1 307 ? 28.21000 30.47000 -37.74600 1.000 26.75000 310 HIS A CA 1
ATOM 2423 C C . HIS A 1 307 ? 28.76200 30.65600 -36.32600 1.000 30.26000 310 HIS A C 1
ATOM 2424 O O . HIS A 1 307 ? 29.31500 31.72100 -36.03500 1.000 30.26000 310 HIS A O 1
ATOM 2431 N N . TYR A 1 308 ? 28.62200 29.66900 -35.43500 1.000 26.47000 311 TYR A N 1
ATOM 2432 C CA . TYR A 1 308 ? 29.12700 29.77900 -34.07000 1.000 28.51000 311 TYR A CA 1
ATOM 2433 C C . TYR A 1 308 ? 29.87800 28.51500 -33.67900 1.000 24.26000 311 TYR A C 1
ATOM 2434 O O . TYR A 1 308 ? 29.54500 27.42100 -34.13600 1.000 23.98000 311 TYR A O 1
ATOM 2443 N N . THR A 1 309 ? 30.86800 28.66300 -32.79100 1.000 26.49000 312 THR A N 1
ATOM 2444 C CA . THR A 1 309 ? 31.54800 27.51300 -32.20000 1.000 28.13000 312 THR A CA 1
ATOM 2445 C C . THR A 1 309 ? 31.42100 27.51300 -30.67800 1.000 29.37000 312 THR A C 1
ATOM 2446 O O . THR A 1 309 ? 31.39700 28.56700 -30.02900 1.000 28.41000 312 THR A O 1
ATOM 2450 N N . SER A 1 310 ? 31.36500 26.31600 -30.10300 1.000 31.50000 313 SER A N 1
ATOM 2451 C CA . SER A 1 310 ? 31.30100 26.18700 -28.64300 1.000 30.52000 313 SER A CA 1
ATOM 2452 C C . SER A 1 310 ? 31.86200 24.82200 -28.24100 1.000 29.93000 313 SER A C 1
ATOM 2453 O O . SER A 1 310 ? 32.57600 24.18300 -29.02300 1.000 31.39000 313 SER A O 1
ATOM 2456 N N . ALA A 1 311 ? 31.55600 24.38100 -27.01900 1.000 28.64000 314 ALA A N 1
ATOM 2457 C CA . ALA A 1 311 ? 32.05300 23.10600 -26.52200 1.000 28.43000 314 ALA A CA 1
ATOM 2458 C C . ALA A 1 311 ? 30.94500 22.36100 -25.78500 1.000 27.06000 314 ALA A C 1
ATOM 2459 O O . ALA A 1 311 ? 30.07500 22.96400 -25.14900 1.000 27.07000 314 ALA A O 1
ATOM 2461 N N . ARG A 1 312 ? 30.98300 21.03600 -25.89300 1.000 24.93000 315 ARG A N 1
ATOM 2462 C CA . ARG A 1 312 ? 30.08300 20.14500 -25.16600 1.000 27.31000 315 ARG A CA 1
ATOM 2463 C C . ARG A 1 312 ? 30.93800 19.03000 -24.58000 1.000 24.92000 315 ARG A C 1
ATOM 2464 O O . ARG A 1 312 ? 31.43400 18.17900 -25.32400 1.000 25.52000 315 ARG A O 1
ATOM 2472 N N . LEU A 1 313 ? 31.11900 19.03700 -23.25600 1.000 23.46000 316 LEU A N 1
ATOM 2473 C CA . LEU A 1 313 ? 31.97100 18.06900 -22.57100 1.000 21.58000 316 LEU A CA 1
ATOM 2474 C C . LEU A 1 313 ? 31.12400 17.01100 -21.88500 1.000 24.35000 316 LEU A C 1
ATOM 2475 O O . LEU A 1 313 ? 30.08400 17.32300 -21.29800 1.000 26.12000 316 LEU A O 1
ATOM 2480 N N . VAL A 1 314 ? 31.56700 15.76000 -21.94800 1.000 20.80000 317 VAL A N 1
ATOM 2481 C CA . VAL A 1 314 ? 30.82300 14.66900 -21.32800 1.000 24.36000 317 VAL A CA 1
ATOM 2482 C C . VAL A 1 314 ? 31.78900 13.78900 -20.54400 1.000 29.67000 317 VAL A C 1
ATOM 2483 O O . VAL A 1 314 ? 32.94900 13.61400 -20.94000 1.000 32.23000 317 VAL A O 1
ATOM 2487 N N . THR A 1 315 ? 31.31600 13.24600 -19.41900 1.000 24.90000 318 THR A N 1
ATOM 2488 C CA . THR A 1 315 ? 32.05000 12.21300 -18.69500 1.000 29.88000 318 THR A CA 1
ATOM 2489 C C . THR A 1 315 ? 31.62800 10.80300 -19.09700 1.000 30.19000 318 THR A C 1
ATOM 2490 O O . THR A 1 315 ? 31.98100 9.84600 -18.40100 1.000 35.11000 318 THR A O 1
ATOM 2494 N N . LYS A 1 316 ? 30.88700 10.65400 -20.19500 1.000 32.16000 319 LYS A N 1
ATOM 2495 C CA . LYS A 1 316 ? 30.40900 9.33900 -20.61700 1.000 34.24000 319 LYS A CA 1
ATOM 2496 C C . LYS A 1 316 ? 31.57300 8.37200 -20.80600 1.000 37.69000 319 LYS A C 1
ATOM 2497 O O . LYS A 1 316 ? 32.51200 8.66000 -21.55900 1.000 34.40000 319 LYS A O 1
ATOM 2503 N N . ASN A 1 317 ? 31.50300 7.22600 -20.11700 1.000 38.88000 320 ASN A N 1
ATOM 2504 C CA . ASN A 1 317 ? 32.49800 6.15100 -20.13300 1.000 37.71000 320 ASN A CA 1
ATOM 2505 C C . ASN A 1 317 ? 33.82700 6.56300 -19.50500 1.000 40.60000 320 ASN A C 1
ATOM 2506 O O . ASN A 1 317 ? 34.83600 5.87200 -19.70000 1.000 43.28000 320 ASN A O 1
ATOM 2511 N N . LYS A 1 318 ? 33.86100 7.67800 -18.77400 1.000 37.97000 321 LYS A N 1
ATOM 2512 C CA . LYS A 1 318 ? 34.97700 8.07300 -17.92500 1.000 35.42000 321 LYS A CA 1
ATOM 2513 C C . LYS A 1 318 ? 34.58600 8.15100 -16.46000 1.000 39.13000 321 LYS A C 1
ATOM 2514 O O . LYS A 1 318 ? 35.34400 7.70300 -15.59100 1.000 36.96000 321 LYS A O 1
ATOM 2520 N N . PHE A 1 319 ? 33.41800 8.71400 -16.16300 1.000 37.33000 322 PHE A N 1
ATOM 2521 C CA . PHE A 1 319 ? 32.76900 8.53000 -14.87100 1.000 32.11000 322 PHE A CA 1
ATOM 2522 C C . PHE A 1 319 ? 31.27700 8.37900 -15.11600 1.000 36.61000 322 PHE A C 1
ATOM 2523 O O . PHE A 1 319 ? 30.62000 9.33800 -15.53500 1.000 40.25000 322 PHE A O 1
ATOM 2531 N N . ASP A 1 320 ? 30.75000 7.18400 -14.86800 1.000 35.54000 323 ASP A N 1
ATOM 2532 C CA . ASP A 1 320 ? 29.32800 6.90100 -14.97000 1.000 34.35000 323 ASP A CA 1
ATOM 2533 C C . ASP A 1 320 ? 28.82600 6.44900 -13.60500 1.000 38.29000 323 ASP A C 1
ATOM 2534 O O . ASP A 1 320 ? 29.57100 5.83700 -12.83500 1.000 38.76000 323 ASP A O 1
ATOM 2539 N N . PHE A 1 321 ? 27.57200 6.76800 -13.28900 1.000 34.45000 324 PHE A N 1
ATOM 2540 C CA . PHE A 1 321 ? 27.12200 6.53600 -11.92400 1.000 33.94000 324 PHE A CA 1
ATOM 2541 C C . PHE A 1 321 ? 25.60600 6.42900 -11.84800 1.000 32.80000 324 PHE A C 1
ATOM 2542 O O . PHE A 1 321 ? 24.87600 6.86900 -12.74200 1.000 34.63000 324 PHE A O 1
ATOM 2550 N N . LYS A 1 322 ? 25.14700 5.83200 -10.75200 1.000 31.96000 325 LYS A N 1
ATOM 2551 C CA . LYS A 1 322 ? 23.72800 5.70900 -10.45800 1.000 32.97000 325 LYS A CA 1
ATOM 2552 C C . LYS A 1 322 ? 23.47900 6.13700 -9.01800 1.000 33.69000 325 LYS A C 1
ATOM 2553 O O . LYS A 1 322 ? 24.11100 5.62400 -8.08600 1.000 30.30000 325 LYS A O 1
ATOM 2559 N N . TYR A 1 323 ? 22.55400 7.08800 -8.85900 1.000 32.19000 326 TYR A N 1
ATOM 2560 C CA . TYR A 1 323 ? 22.21000 7.71900 -7.59000 1.000 32.26000 326 TYR A CA 1
ATOM 2561 C C . TYR A 1 323 ? 23.35600 8.59900 -7.12800 1.000 30.34000 326 TYR A C 1
ATOM 2562 O O . TYR A 1 323 ? 24.52000 8.36300 -7.48500 1.000 32.40000 326 TYR A O 1
ATOM 2571 N N . GLY A 1 324 ? 23.03300 9.62300 -6.36200 1.000 29.85000 327 GLY A N 1
ATOM 2572 C CA . GLY A 1 324 ? 24.05600 10.43600 -5.73700 1.000 32.47000 327 GLY A CA 1
ATOM 2573 C C . GLY A 1 324 ? 23.65000 11.89200 -5.62100 1.000 28.25000 327 GLY A C 1
ATOM 2574 O O . GLY A 1 324 ? 22.55400 12.30200 -5.98300 1.000 30.06000 327 GLY A O 1
ATOM 2575 N N . ARG A 1 325 ? 24.55800 12.66300 -5.05700 1.000 25.77000 328 ARG A N 1
ATOM 2576 C CA . ARG A 1 325 ? 24.41200 14.10200 -5.02300 1.000 27.16000 328 ARG A CA 1
ATOM 2577 C C . ARG A 1 325 ? 25.34600 14.65100 -6.08700 1.000 29.05000 328 ARG A C 1
ATOM 2578 O O . ARG A 1 325 ? 26.55700 14.40100 -6.04700 1.000 27.53000 328 ARG A O 1
ATOM 2586 N N . VAL A 1 326 ? 24.78200 15.35700 -7.05700 1.000 25.32000 329 VAL A N 1
ATOM 2587 C CA . VAL A 1 326 ? 25.56600 15.98800 -8.10500 1.000 27.50000 329 VAL A CA 1
ATOM 2588 C C . VAL A 1 326 ? 25.55900 17.48200 -7.84800 1.000 28.18000 329 VAL A C 1
ATOM 2589 O O . VAL A 1 326 ? 24.48700 18.09200 -7.73000 1.000 27.82000 329 VAL A O 1
ATOM 2593 N N . GLU A 1 327 ? 26.75100 18.06900 -7.77400 1.000 23.38000 330 GLU A N 1
ATOM 2594 C CA . GLU A 1 327 ? 26.92400 19.45600 -7.37300 1.000 26.31000 330 GLU A CA 1
ATOM 2595 C C . GLU A 1 327 ? 27.81800 20.13300 -8.39300 1.000 25.97000 330 GLU A C 1
ATOM 2596 O O . GLU A 1 327 ? 28.93700 19.67300 -8.63400 1.000 28.10000 330 GLU A O 1
ATOM 2602 N N . VAL A 1 328 ? 27.33200 21.20700 -9.00500 1.000 25.88000 331 VAL A N 1
ATOM 2603 C CA . VAL A 1 328 ? 28.11000 21.95600 -9.99200 1.000 21.85000 331 VAL A CA 1
ATOM 2604 C C . VAL A 1 328 ? 28.00600 23.43500 -9.65600 1.000 24.65000 331 VAL A C 1
ATOM 2605 O O . VAL A 1 328 ? 26.89700 23.97700 -9.54700 1.000 22.76000 331 VAL A O 1
ATOM 2609 N N . ARG A 1 329 ? 29.15000 24.08500 -9.48300 1.000 23.69000 332 ARG A N 1
ATOM 2610 C CA . ARG A 1 329 ? 29.19400 25.49300 -9.10800 1.000 24.61000 332 ARG A CA 1
ATOM 2611 C C . ARG A 1 329 ? 29.59100 26.29300 -10.33700 1.000 23.64000 332 ARG A C 1
ATOM 2612 O O . ARG A 1 329 ? 30.65600 26.05000 -10.91700 1.000 26.08000 332 ARG A O 1
ATOM 2620 N N . ALA A 1 330 ? 28.74000 27.23600 -10.73700 1.000 23.29000 333 ALA A N 1
ATOM 2621 C CA . ALA A 1 330 ? 28.83200 27.76300 -12.09000 1.000 24.62000 333 ALA A CA 1
ATOM 2622 C C . ALA A 1 330 ? 28.38000 29.21100 -12.13400 1.000 26.22000 333 ALA A C 1
ATOM 2623 O O . ALA A 1 330 ? 27.48400 29.62400 -11.40000 1.000 27.08000 333 ALA A O 1
ATOM 2625 N N . MET A 1 331 ? 29.00200 29.97000 -13.02300 1.000 24.70000 334 MET A N 1
ATOM 2626 C CA . MET A 1 331 ? 28.57700 31.32000 -13.34200 1.000 25.51000 334 MET A CA 1
ATOM 2627 C C . MET A 1 331 ? 28.16300 31.32700 -14.80200 1.000 28.53000 334 MET A C 1
ATOM 2628 O O . MET A 1 331 ? 28.93500 30.89300 -15.66500 1.000 23.30000 334 MET A O 1
ATOM 2633 N N . LEU A 1 332 ? 26.93300 31.80200 -15.07100 1.000 26.90000 335 LEU A N 1
ATOM 2634 C CA . LEU A 1 332 ? 26.34800 31.62400 -16.39000 1.000 24.34000 335 LEU A CA 1
ATOM 2635 C C . LEU A 1 332 ? 26.77900 32.74300 -17.33600 1.000 28.76000 335 LEU A C 1
ATOM 2636 O O . LEU A 1 332 ? 27.06800 33.86400 -16.89200 1.000 26.28000 335 LEU A O 1
ATOM 2641 N N . PRO A 1 333 ? 26.82000 32.44600 -18.64400 1.000 25.65000 336 PRO A N 1
ATOM 2642 C CA . PRO A 1 333 ? 27.09900 33.48500 -19.64200 1.000 26.09000 336 PRO A CA 1
ATOM 2643 C C . PRO A 1 333 ? 25.86300 34.31900 -19.93200 1.000 26.28000 336 PRO A C 1
ATOM 2644 O O . PRO A 1 333 ? 24.75400 33.79600 -20.04300 1.000 26.30000 336 PRO A O 1
ATOM 2648 N N . LYS A 1 334 ? 26.06600 35.62700 -20.07400 1.000 24.94000 337 LYS A N 1
ATOM 2649 C CA . LYS A 1 334 ? 24.98000 36.57300 -20.29400 1.000 26.38000 337 LYS A CA 1
ATOM 2650 C C . LYS A 1 334 ? 24.73400 36.79600 -21.79300 1.000 31.27000 337 LYS A C 1
ATOM 2651 O O . LYS A 1 334 ? 25.67700 36.88400 -22.58400 1.000 27.38000 337 LYS A O 1
ATOM 2657 N N . GLY A 1 335 ? 23.46100 36.89600 -22.17600 1.000 25.28000 338 GLY A N 1
ATOM 2658 C CA . GLY A 1 335 ? 23.15100 37.26300 -23.53900 1.000 26.24000 338 GLY A CA 1
ATOM 2659 C C . GLY A 1 335 ? 21.97600 36.52800 -24.15100 1.000 28.38000 338 GLY A C 1
ATOM 2660 O O . GLY A 1 335 ? 21.82300 35.31300 -23.98500 1.000 27.11000 338 GLY A O 1
ATOM 2661 N N . ARG A 1 336 ? 21.13400 37.27700 -24.86100 1.000 29.07000 339 ARG A N 1
ATOM 2662 C CA . ARG A 1 336 ? 20.04200 36.69100 -25.62900 1.000 26.03000 339 ARG A CA 1
ATOM 2663 C C . ARG A 1 336 ? 20.58700 35.80700 -26.75100 1.000 27.38000 339 ARG A C 1
ATOM 2664 O O . ARG A 1 336 ? 21.48000 36.20900 -27.49800 1.000 25.27000 339 ARG A O 1
ATOM 2672 N N . GLY A 1 337 ? 20.03800 34.59900 -26.86600 1.000 27.09000 340 GLY A N 1
ATOM 2673 C CA . GLY A 1 337 ? 20.50700 33.59300 -27.79400 1.000 23.40000 340 GLY A CA 1
ATOM 2674 C C . GLY A 1 337 ? 21.24700 32.43300 -27.14800 1.000 28.28000 340 GLY A C 1
ATOM 2675 O O . GLY A 1 337 ? 21.35000 31.36700 -27.77000 1.000 28.27000 340 GLY A O 1
ATOM 2676 N N . LEU A 1 338 ? 21.75900 32.60200 -25.92700 1.000 21.91000 341 LEU A N 1
ATOM 2677 C CA . LEU A 1 338 ? 22.56800 31.57200 -25.28200 1.000 26.36000 341 LEU A CA 1
ATOM 2678 C C . LEU A 1 338 ? 21.69800 30.54000 -24.57900 1.000 23.61000 341 LEU A C 1
ATOM 2679 O O . LEU A 1 338 ? 20.58400 30.82700 -24.12800 1.000 24.27000 341 LEU A O 1
ATOM 2684 N N . TRP A 1 339 ? 22.24500 29.33100 -24.45300 1.000 22.40000 342 TRP A N 1
ATOM 2685 C CA . TRP A 1 339 ? 21.52600 28.20000 -23.86700 1.000 23.60000 342 TRP A CA 1
ATOM 2686 C C . TRP A 1 339 ? 22.53500 27.28700 -23.17200 1.000 23.69000 342 TRP A C 1
ATOM 2687 O O . TRP A 1 339 ? 22.79800 26.16700 -23.62100 1.000 24.26000 342 TRP A O 1
ATOM 2698 N N . PRO A 1 340 ? 23.12700 27.74200 -22.06400 1.000 22.61000 343 PRO A N 1
ATOM 2699 C CA . PRO A 1 340 ? 24.01100 26.85300 -21.29000 1.000 24.03000 343 PRO A CA 1
ATOM 2700 C C . PRO A 1 340 ? 23.22100 25.77200 -20.57000 1.000 25.36000 343 PRO A C 1
ATOM 2701 O O . PRO A 1 340 ? 22.07300 25.97400 -20.15100 1.000 21.26000 343 PRO A O 1
ATOM 2705 N N . ALA A 1 341 ? 23.85300 24.61000 -20.41900 1.000 21.54000 344 ALA A N 1
ATOM 2706 C CA . ALA A 1 341 ? 23.19000 23.52500 -19.71000 1.000 24.89000 344 ALA A CA 1
ATOM 2707 C C . ALA A 1 341 ? 24.19800 22.70300 -18.90600 1.000 23.50000 344 ALA A C 1
ATOM 2708 O O . ALA A 1 341 ? 25.33700 22.47500 -19.33400 1.000 19.80000 344 ALA A O 1
ATOM 2710 N N . ILE A 1 342 ? 23.75700 22.27600 -17.72900 1.000 24.39000 345 ILE A N 1
ATOM 2711 C CA . ILE A 1 342 ? 24.44800 21.29300 -16.90400 1.000 23.75000 345 ILE A CA 1
ATOM 2712 C C . ILE A 1 342 ? 23.45300 20.16500 -16.69700 1.000 24.80000 345 ILE A C 1
ATOM 2713 O O . ILE A 1 342 ? 22.37700 20.38600 -16.12800 1.000 25.70000 345 ILE A O 1
ATOM 2718 N N . TRP A 1 343 ? 23.77600 18.97500 -17.19500 1.000 24.62000 346 TRP A N 1
ATOM 2719 C CA . TRP A 1 343 ? 22.76000 17.93400 -17.27900 1.000 25.25000 346 TRP A CA 1
ATOM 2720 C C . TRP A 1 343 ? 23.42700 16.56900 -17.38700 1.000 24.90000 346 TRP A C 1
ATOM 2721 O O . TRP A 1 343 ? 24.65500 16.44400 -17.35600 1.000 25.85000 346 TRP A O 1
ATOM 2732 N N . ALA A 1 344 ? 22.59200 15.54400 -17.53400 1.000 21.02000 347 ALA A N 1
ATOM 2733 C CA . ALA A 1 344 ? 23.03200 14.16100 -17.44000 1.000 28.57000 347 ALA A CA 1
ATOM 2734 C C . ALA A 1 344 ? 22.19900 13.29600 -18.37800 1.000 30.07000 347 ALA A C 1
ATOM 2735 O O . ALA A 1 344 ? 20.97800 13.47000 -18.46100 1.000 28.73000 347 ALA A O 1
ATOM 2737 N N . LEU A 1 345 ? 22.86800 12.36700 -19.06900 1.000 25.80000 348 LEU A N 1
ATOM 2738 C CA . LEU A 1 345 ? 22.28900 11.38700 -19.97900 1.000 31.23000 348 LEU A CA 1
ATOM 2739 C C . LEU A 1 345 ? 22.68300 9.98000 -19.54400 1.000 31.20000 348 LEU A C 1
ATOM 2740 O O . LEU A 1 345 ? 23.71400 9.79500 -18.88600 1.000 30.64000 348 LEU A O 1
ATOM 2745 N N . PRO A 1 346 ? 21.89700 8.95900 -19.90700 1.000 32.05000 349 PRO A N 1
ATOM 2746 C CA . PRO A 1 346 ? 22.27700 7.58400 -19.54600 1.000 36.83000 349 PRO A CA 1
ATOM 2747 C C . PRO A 1 346 ? 23.43800 7.09800 -20.39600 1.000 33.04000 349 PRO A C 1
ATOM 2748 O O . PRO A 1 346 ? 23.52300 7.38500 -21.59400 1.000 31.91000 349 PRO A O 1
ATOM 2752 N N . THR A 1 347 ? 24.35000 6.36400 -19.76000 1.000 32.99000 350 THR A N 1
ATOM 2753 C CA . THR A 1 347 ? 25.50600 5.86900 -20.49500 1.000 35.94000 350 THR A CA 1
ATOM 2754 C C . THR A 1 347 ? 25.11700 4.76500 -21.46600 1.000 36.00000 350 THR A C 1
ATOM 2755 O O . THR A 1 347 ? 25.61600 4.72600 -22.59400 1.000 37.05000 350 THR A O 1
ATOM 2759 N N . ASP A 1 348 ? 24.20700 3.87400 -21.06600 1.000 38.06000 351 ASP A N 1
ATOM 2760 C CA . ASP A 1 348 ? 23.91500 2.69400 -21.87200 1.000 36.92000 351 ASP A CA 1
ATOM 2761 C C . ASP A 1 348 ? 22.54100 2.70400 -22.53500 1.000 39.57000 351 ASP A C 1
ATOM 2762 O O . ASP A 1 348 ? 22.29300 1.86700 -23.41400 1.000 42.91000 351 ASP A O 1
ATOM 2767 N N . SER A 1 349 ? 21.65800 3.63500 -22.17600 1.000 38.95000 352 SER A N 1
ATOM 2768 C CA . SER A 1 349 ? 20.33800 3.75600 -22.80100 1.000 38.72000 352 SER A CA 1
ATOM 2769 C C . SER A 1 349 ? 19.60900 2.41300 -22.81200 1.000 37.38000 352 SER A C 1
ATOM 2770 O O . SER A 1 349 ? 19.16600 1.93200 -23.84900 1.000 38.26000 352 SER A O 1
ATOM 2773 N N . LYS A 1 350 ? 19.47800 1.82300 -21.62400 1.000 37.66000 353 LYS A N 1
ATOM 2774 C CA . LYS A 1 350 ? 18.91700 0.47800 -21.49600 1.000 41.72000 353 LYS A CA 1
ATOM 2775 C C . LYS A 1 350 ? 17.47200 0.36400 -21.97800 1.000 40.60000 353 LYS A C 1
ATOM 2776 O O . LYS A 1 350 ? 16.97800 -0.76100 -22.12700 1.000 42.92000 353 LYS A O 1
ATOM 2782 N N . TYR A 1 351 ? 16.77800 1.47800 -22.21000 1.000 38.85000 354 TYR A N 1
ATOM 2783 C CA . TYR A 1 351 ? 15.39900 1.43700 -22.67700 1.000 36.10000 354 TYR A CA 1
ATOM 2784 C C . TYR A 1 351 ? 15.22700 2.05600 -24.05800 1.000 32.64000 354 TYR A C 1
ATOM 2785 O O . TYR A 1 351 ? 14.08900 2.25300 -24.50200 1.000 34.28000 354 TYR A O 1
ATOM 2794 N N . GLY A 1 352 ? 16.31300 2.35300 -24.75500 1.000 31.02000 355 GLY A N 1
ATOM 2795 C CA . GLY A 1 352 ? 16.24300 3.00000 -26.05000 1.000 32.22000 355 GLY A CA 1
ATOM 2796 C C . GLY A 1 352 ? 16.76800 4.42700 -25.99700 1.000 36.93000 355 GLY A C 1
ATOM 2797 O O . GLY A 1 352 ? 17.05200 4.98700 -24.93400 1.000 37.13000 355 GLY A O 1
ATOM 2798 N N . SER A 1 353 ? 16.87600 5.01900 -27.18500 1.000 33.41000 356 SER A N 1
ATOM 2799 C CA . SER A 1 353 ? 17.45000 6.35200 -27.31400 1.000 38.52000 356 SER A CA 1
ATOM 2800 C C . SER A 1 353 ? 16.51900 7.41100 -26.70900 1.000 37.07000 356 SER A C 1
ATOM 2801 O O . SER A 1 353 ? 15.36100 7.14700 -26.37400 1.000 38.49000 356 SER A O 1
ATOM 2804 N N . TRP A 1 354 ? 17.05200 8.62100 -26.55500 1.000 37.42000 357 TRP A N 1
ATOM 2805 C CA . TRP A 1 354 ? 16.29100 9.70700 -25.95500 1.000 34.92000 357 TRP A CA 1
ATOM 2806 C C . TRP A 1 354 ? 14.93400 9.84200 -26.64900 1.000 35.79000 357 TRP A C 1
ATOM 2807 O O . TRP A 1 354 ? 14.88000 9.86900 -27.88800 1.000 36.99000 357 TRP A O 1
ATOM 2818 N N . PRO A 1 355 ? 13.82400 9.97000 -25.89700 1.000 32.38000 358 PRO A N 1
ATOM 2819 C CA . PRO A 1 355 ? 13.72200 10.17100 -24.44600 1.000 35.64000 358 PRO A CA 1
ATOM 2820 C C . PRO A 1 355 ? 13.42100 8.92200 -23.62800 1.000 36.19000 358 PRO A C 1
ATOM 2821 O O . PRO A 1 355 ? 13.01300 9.05400 -22.46900 1.000 36.63000 358 PRO A O 1
ATOM 2825 N N . LYS A 1 356 ? 13.61800 7.73800 -24.21100 1.000 35.25000 359 LYS A N 1
ATOM 2826 C CA . LYS A 1 356 ? 13.14300 6.51800 -23.56500 1.000 35.67000 359 LYS A CA 1
ATOM 2827 C C . LYS A 1 356 ? 14.00600 6.13200 -22.36800 1.000 35.98000 359 LYS A C 1
ATOM 2828 O O . LYS A 1 356 ? 13.51900 5.48100 -21.43300 1.000 34.65000 359 LYS A O 1
ATOM 2834 N N . SER A 1 357 ? 15.27600 6.52500 -22.36800 1.000 34.02000 360 SER A N 1
ATOM 2835 C CA . SER A 1 357 ? 16.16100 6.22000 -21.25400 1.000 34.16000 360 SER A CA 1
ATOM 2836 C C . SER A 1 357 ? 16.41700 7.42700 -20.36200 1.000 33.08000 360 SER A C 1
ATOM 2837 O O . SER A 1 357 ? 17.27700 7.36100 -19.48300 1.000 32.97000 360 SER A O 1
ATOM 2840 N N . GLY A 1 358 ? 15.70200 8.52700 -20.57400 1.000 32.65000 361 GLY A N 1
ATOM 2841 C CA . GLY A 1 358 ? 15.71000 9.63100 -19.64300 1.000 28.88000 361 GLY A CA 1
ATOM 2842 C C . GLY A 1 358 ? 16.79900 10.65800 -19.90400 1.000 31.18000 361 GLY A C 1
ATOM 2843 O O . GLY A 1 358 ? 17.72000 10.47300 -20.70700 1.000 30.23000 361 GLY A O 1
ATOM 2844 N N . GLU A 1 359 ? 16.65300 11.78000 -19.20300 1.000 31.13000 362 GLU A N 1
ATOM 2845 C CA . GLU A 1 359 ? 17.62600 12.85800 -19.15000 1.000 29.77000 362 GLU A CA 1
ATOM 2846 C C . GLU A 1 359 ? 17.29000 13.68300 -17.91900 1.000 30.34000 362 GLU A C 1
ATOM 2847 O O . GLU A 1 359 ? 16.11200 13.84500 -17.58800 1.000 33.00000 362 GLU A O 1
ATOM 2849 N N . ILE A 1 360 ? 18.31600 14.18100 -17.23500 1.000 27.26000 363 ILE A N 1
ATOM 2850 C CA . ILE A 1 360 ? 18.13800 15.03900 -16.06600 1.000 25.39000 363 ILE A CA 1
ATOM 2851 C C . ILE A 1 360 ? 18.87700 16.34000 -16.32500 1.000 26.36000 363 ILE A C 1
ATOM 2852 O O . ILE A 1 360 ? 20.08500 16.33200 -16.59200 1.000 24.44000 363 ILE A O 1
ATOM 2857 N N . ASP A 1 361 ? 18.14500 17.45100 -16.27500 1.000 26.67000 364 ASP A N 1
ATOM 2858 C CA . ASP A 1 361 ? 18.69500 18.79100 -16.46400 1.000 25.46000 364 ASP A CA 1
ATOM 2859 C C . ASP A 1 361 ? 18.85700 19.42800 -15.08200 1.000 26.49000 364 ASP A C 1
ATOM 2860 O O . ASP A 1 361 ? 17.88000 19.89100 -14.47800 1.000 26.72000 364 ASP A O 1
ATOM 2865 N N . ILE A 1 362 ? 20.10000 19.45900 -14.59200 1.000 23.81000 365 ILE A N 1
ATOM 2866 C CA . ILE A 1 362 ? 20.39400 20.06300 -13.29400 1.000 23.42000 365 ILE A CA 1
ATOM 2867 C C . ILE A 1 362 ? 20.29300 21.57800 -13.38300 1.000 24.88000 365 ILE A C 1
ATOM 2868 O O . ILE A 1 362 ? 19.87000 22.24900 -12.43600 1.000 27.86000 365 ILE A O 1
ATOM 2873 N N . MET A 1 363 ? 20.70700 22.14000 -14.50600 1.000 23.20000 366 MET A N 1
ATOM 2874 C CA . MET A 1 363 ? 20.62800 23.57300 -14.74400 1.000 24.63000 366 MET A CA 1
ATOM 2875 C C . MET A 1 363 ? 20.47400 23.78200 -16.24000 1.000 23.73000 366 MET A C 1
ATOM 2876 O O . MET A 1 363 ? 21.29000 23.28400 -17.02000 1.000 22.29000 366 MET A O 1
ATOM 2881 N N . GLU A 1 364 ? 19.42300 24.50500 -16.62200 1.000 22.54000 367 GLU A N 1
ATOM 2882 C CA . GLU A 1 364 ? 19.28900 25.07300 -17.94600 1.000 24.36000 367 GLU A CA 1
ATOM 2883 C C . GLU A 1 364 ? 18.89700 26.53700 -17.81900 1.000 26.01000 367 GLU A C 1
ATOM 2884 O O . GLU A 1 364 ? 18.15700 26.93500 -16.91200 1.000 20.83000 367 GLU A O 1
ATOM 2890 N N . HIS A 1 365 ? 19.38400 27.33000 -18.76300 1.000 26.50000 368 HIS A N 1
ATOM 2891 C CA . HIS A 1 365 ? 19.10300 28.75200 -18.77200 1.000 25.34000 368 HIS A CA 1
ATOM 2892 C C . HIS A 1 365 ? 19.04800 29.19800 -20.22200 1.000 23.75000 368 HIS A C 1
ATOM 2893 O O . HIS A 1 365 ? 19.89500 28.79800 -21.01900 1.000 22.85000 368 HIS A O 1
ATOM 2900 N N . VAL A 1 366 ? 18.05100 30.00600 -20.56900 1.000 21.36000 369 VAL A N 1
ATOM 2901 C CA . VAL A 1 366 ? 18.01300 30.65300 -21.87500 1.000 26.48000 369 VAL A CA 1
ATOM 2902 C C . VAL A 1 366 ? 18.17300 32.14900 -21.64700 1.000 26.48000 369 VAL A C 1
ATOM 2903 O O . VAL A 1 366 ? 17.41000 32.75800 -20.88800 1.000 30.47000 369 VAL A O 1
ATOM 2907 N N . GLY A 1 367 ? 19.18800 32.72900 -22.28100 1.000 24.96000 370 GLY A N 1
ATOM 2908 C CA . GLY A 1 367 ? 19.58100 34.10300 -22.05900 1.000 28.27000 370 GLY A CA 1
ATOM 2909 C C . GLY A 1 367 ? 18.55300 35.14700 -22.44700 1.000 30.06000 370 GLY A C 1
ATOM 2910 O O . GLY A 1 367 ? 18.71600 36.30700 -22.05100 1.000 32.61000 370 GLY A O 1
ATOM 2911 N N . PHE A 1 368 ? 17.51400 34.78700 -23.20000 1.000 28.95000 371 PHE A N 1
ATOM 2912 C CA . PHE A 1 368 ? 16.48700 35.77900 -23.48100 1.000 29.64000 371 PHE A CA 1
ATOM 2913 C C . PHE A 1 368 ? 15.56000 36.00300 -22.29800 1.000 27.43000 371 PHE A C 1
ATOM 2914 O O . PHE A 1 368 ? 14.78000 36.96100 -22.31000 1.000 28.39000 371 PHE A O 1
ATOM 2922 N N . ASP A 1 369 ? 15.61900 35.14600 -21.28600 1.000 30.33000 372 ASP A N 1
ATOM 2923 C CA . ASP A 1 369 ? 14.83300 35.31100 -20.06400 1.000 29.39000 372 ASP A CA 1
ATOM 2924 C C . ASP A 1 369 ? 15.79900 35.24500 -18.88900 1.000 30.53000 372 ASP A C 1
ATOM 2925 O O . ASP A 1 369 ? 16.03500 34.17000 -18.32000 1.000 27.08000 372 ASP A O 1
ATOM 2930 N N . PRO A 1 370 ? 16.39400 36.37700 -18.50900 1.000 30.59000 373 PRO A N 1
ATOM 2931 C CA . PRO A 1 370 ? 17.46500 36.34000 -17.49800 1.000 31.08000 373 PRO A CA 1
ATOM 2932 C C . PRO A 1 370 ? 17.00100 35.91900 -16.12100 1.000 31.17000 373 PRO A C 1
ATOM 2933 O O . PRO A 1 370 ? 17.82500 35.43900 -15.33600 1.000 27.79000 373 PRO A O 1
ATOM 2937 N N . ASP A 1 371 ? 15.72000 36.07700 -15.79900 1.000 34.14000 374 ASP A N 1
ATOM 2938 C CA . ASP A 1 371 ? 15.24800 35.83500 -14.44200 1.000 35.79000 374 ASP A CA 1
ATOM 2939 C C . ASP A 1 371 ? 14.84400 34.39500 -14.18600 1.000 37.72000 374 ASP A C 1
ATOM 2940 O O . ASP A 1 371 ? 14.20400 34.13000 -13.16200 1.000 33.61000 374 ASP A O 1
ATOM 2945 N N . SER A 1 372 ? 15.17500 33.45500 -15.07100 1.000 29.93000 375 SER A N 1
ATOM 2946 C CA . SER A 1 372 ? 14.79500 32.07300 -14.80000 1.000 33.43000 375 SER A CA 1
ATOM 2947 C C . SER A 1 372 ? 15.95200 31.12400 -15.04400 1.000 30.29000 375 SER A C 1
ATOM 2948 O O . SER A 1 372 ? 16.62100 31.20400 -16.08200 1.000 30.32000 375 SER A O 1
ATOM 2951 N N . VAL A 1 373 ? 16.18400 30.24200 -14.07400 1.000 25.90000 376 VAL A N 1
ATOM 2952 C CA . VAL A 1 373 ? 16.99000 29.04200 -14.24600 1.000 25.99000 376 VAL A CA 1
ATOM 2953 C C . VAL A 1 373 ? 16.07700 27.84500 -14.00500 1.000 26.28000 376 VAL A C 1
ATOM 2954 O O . VAL A 1 373 ? 15.23900 27.86600 -13.09600 1.000 32.16000 376 VAL A O 1
ATOM 2958 N N . HIS A 1 374 ? 16.21800 26.81800 -14.83600 1.000 25.10000 377 HIS A N 1
ATOM 2959 C CA . HIS A 1 374 ? 15.27400 25.71000 -14.91300 1.000 27.12000 377 HIS A CA 1
ATOM 2960 C C . HIS A 1 374 ? 15.95900 24.39700 -14.55200 1.000 26.22000 377 HIS A C 1
ATOM 2961 O O . HIS A 1 374 ? 17.12600 24.17800 -14.90100 1.000 23.95000 377 HIS A O 1
ATOM 2968 N N . GLY A 1 375 ? 15.21800 23.52300 -13.88000 1.000 26.58000 378 GLY A N 1
ATOM 2969 C CA . GLY A 1 375 ? 15.58000 22.11900 -13.75800 1.000 24.24000 378 GLY A CA 1
ATOM 2970 C C . GLY A 1 375 ? 14.42900 21.27600 -14.26800 1.000 28.60000 378 GLY A C 1
ATOM 2971 O O . GLY A 1 375 ? 13.26400 21.61800 -14.04600 1.000 26.66000 378 GLY A O 1
ATOM 2972 N N . THR A 1 376 ? 14.76000 20.17000 -14.94400 1.000 25.52000 379 THR A N 1
ATOM 2973 C CA . THR A 1 376 ? 13.78200 19.37700 -15.68800 1.000 30.57000 379 THR A CA 1
ATOM 2974 C C . THR A 1 376 ? 14.20100 17.91100 -15.72700 1.000 28.65000 379 THR A C 1
ATOM 2975 O O . THR A 1 376 ? 15.38900 17.60400 -15.85000 1.000 27.03000 379 THR A O 1
ATOM 2979 N N . VAL A 1 377 ? 13.22200 17.01100 -15.67900 1.000 27.51000 380 VAL A N 1
ATOM 2980 C CA . VAL A 1 377 ? 13.44400 15.61300 -16.03700 1.000 28.54000 380 VAL A CA 1
ATOM 2981 C C . VAL A 1 377 ? 12.69100 15.33500 -17.32500 1.000 28.91000 380 VAL A C 1
ATOM 2982 O O . VAL A 1 377 ? 11.66200 15.95200 -17.62000 1.000 32.23000 380 VAL A O 1
ATOM 2986 N N . HIS A 1 378 ? 13.23000 14.40800 -18.10400 1.000 33.93000 381 HIS A N 1
ATOM 2987 C CA . HIS A 1 378 ? 12.62400 13.93100 -19.34000 1.000 31.12000 381 HIS A CA 1
ATOM 2988 C C . HIS A 1 378 ? 12.60800 12.41300 -19.29300 1.000 36.05000 381 HIS A C 1
ATOM 2989 O O . HIS A 1 378 ? 13.63800 11.79200 -19.00900 1.000 33.88000 381 HIS A O 1
ATOM 2996 N N . THR A 1 379 ? 11.43600 11.82300 -19.52800 1.000 37.30000 382 THR A N 1
ATOM 2997 C CA . THR A 1 379 ? 11.26300 10.37800 -19.62400 1.000 35.50000 382 THR A CA 1
ATOM 2998 C C . THR A 1 379 ? 10.42300 10.08700 -20.86400 1.000 40.28000 382 THR A C 1
ATOM 2999 O O . THR A 1 379 ? 10.00600 11.00500 -21.58100 1.000 40.55000 382 THR A O 1
ATOM 3003 N N . GLU A 1 380 ? 10.19100 8.79500 -21.13200 1.000 37.74000 383 GLU A N 1
ATOM 3004 C CA . GLU A 1 380 ? 9.37900 8.41800 -22.28500 1.000 39.19000 383 GLU A CA 1
ATOM 3005 C C . GLU A 1 380 ? 8.00500 9.06800 -22.21700 1.000 38.69000 383 GLU A C 1
ATOM 3006 O O . GLU A 1 380 ? 7.46500 9.50500 -23.24200 1.000 39.98000 383 GLU A O 1
ATOM 3012 N N . LYS A 1 381 ? 7.43700 9.16300 -21.01600 1.000 34.58000 384 LYS A N 1
ATOM 3013 C CA . LYS A 1 381 ? 6.12700 9.77200 -20.82300 1.000 40.36000 384 LYS A CA 1
ATOM 3014 C C . LYS A 1 381 ? 6.19100 11.27800 -20.58700 1.000 43.45000 384 LYS A C 1
ATOM 3015 O O . LYS A 1 381 ? 5.24900 11.99400 -20.94800 1.000 43.16000 384 LYS A O 1
ATOM 3017 N N . PHE A 1 382 ? 7.27500 11.77900 -20.00000 1.000 43.02000 385 PHE A N 1
ATOM 3018 C CA . PHE A 1 382 ? 7.35400 13.15700 -19.50500 1.000 41.36000 385 PHE A CA 1
ATOM 3019 C C . PHE A 1 382 ? 8.49800 13.88200 -20.20200 1.000 39.83000 385 PHE A C 1
ATOM 3020 O O . PHE A 1 382 ? 9.58900 13.98200 -19.65000 1.000 39.86000 385 PHE A O 1
ATOM 3028 N N . ASN A 1 383 ? 8.25600 14.40200 -21.40100 1.000 38.82000 386 ASN A N 1
ATOM 3029 C CA . ASN A 1 383 ? 9.33900 15.06400 -22.11500 1.000 35.82000 386 ASN A CA 1
ATOM 3030 C C . ASN A 1 383 ? 8.78900 16.21500 -22.94500 1.000 38.32000 386 ASN A C 1
ATOM 3031 O O . ASN A 1 383 ? 7.57400 16.38800 -23.08400 1.000 36.85000 386 ASN A O 1
ATOM 3036 N N . HIS A 1 384 ? 9.71700 17.01000 -23.49300 1.000 34.47000 387 HIS A N 1
ATOM 3037 C CA . HIS A 1 384 ? 9.36800 18.25200 -24.16500 1.000 35.30000 387 HIS A CA 1
ATOM 3038 C C . HIS A 1 384 ? 8.83800 18.03500 -25.57600 1.000 37.45000 387 HIS A C 1
ATOM 3039 O O . HIS A 1 384 ? 8.13700 18.90800 -26.09500 1.000 38.23000 387 HIS A O 1
ATOM 3046 N N . VAL A 1 385 ? 9.13400 16.90000 -26.20500 1.000 36.20000 388 VAL A N 1
ATOM 3047 C CA . VAL A 1 385 ? 8.64600 16.69000 -27.56600 1.000 41.78000 388 VAL A CA 1
ATOM 3048 C C . VAL A 1 385 ? 7.12500 16.57500 -27.57000 1.000 43.81000 388 VAL A C 1
ATOM 3049 O O . VAL A 1 385 ? 6.45400 17.06500 -28.48600 1.000 42.03000 388 VAL A O 1
ATOM 3053 N N . ILE A 1 386 ? 6.55500 15.96900 -26.52600 1.000 40.35000 389 ILE A N 1
ATOM 3054 C CA . ILE A 1 386 ? 5.10800 15.84500 -26.39800 1.000 37.59000 389 ILE A CA 1
ATOM 3055 C C . ILE A 1 386 ? 4.54700 16.82100 -25.37100 1.000 42.48000 389 ILE A C 1
ATOM 3056 O O . ILE A 1 386 ? 3.37600 16.71700 -24.99200 1.000 45.20000 389 ILE A O 1
ATOM 3061 N N . HIS A 1 387 ? 5.36800 17.77300 -24.91100 1.000 46.48000 390 HIS A N 1
ATOM 3062 C CA . HIS A 1 387 ? 4.96300 18.83600 -23.98600 1.000 41.47000 390 HIS A CA 1
ATOM 3063 C C . HIS A 1 387 ? 4.56300 18.28800 -22.61900 1.000 42.16000 390 HIS A C 1
ATOM 3064 O O . HIS A 1 387 ? 3.64400 18.80000 -21.98400 1.000 48.93000 390 HIS A O 1
ATOM 3071 N N . THR A 1 388 ? 5.26000 17.25600 -22.13800 1.000 39.73000 391 THR A N 1
ATOM 3072 C CA . THR A 1 388 ? 4.92400 16.69300 -20.83200 1.000 41.83000 391 THR A CA 1
ATOM 3073 C C . THR A 1 388 ? 6.11300 16.65900 -19.86900 1.000 40.06000 391 THR A C 1
ATOM 3074 O O . THR A 1 388 ? 6.06100 15.94900 -18.86300 1.000 38.47000 391 THR A O 1
ATOM 3078 N N . GLN A 1 389 ? 7.17800 17.40600 -20.14500 1.000 42.76000 392 GLN A N 1
ATOM 3079 C CA . GLN A 1 389 ? 8.34600 17.37500 -19.27500 1.000 39.22000 392 GLN A CA 1
ATOM 3080 C C . GLN A 1 389 ? 8.00400 17.93000 -17.89100 1.000 38.7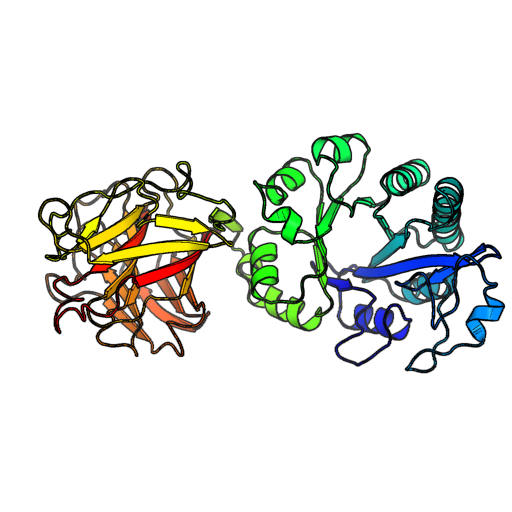5000 392 GLN A C 1
ATOM 3081 O O . GLN A 1 389 ? 7.16000 18.81500 -17.74600 1.000 43.69000 392 GLN A O 1
ATOM 3087 N N . VAL A 1 390 ? 8.63600 17.37300 -16.85600 1.000 34.71000 393 VAL A N 1
ATOM 3088 C CA . VAL A 1 390 ? 8.38700 17.78200 -15.47800 1.000 36.83000 393 VAL A CA 1
ATOM 3089 C C . VAL A 1 390 ? 9.54300 18.66400 -15.03100 1.000 37.83000 393 VAL A C 1
ATOM 3090 O O . VAL A 1 390 ? 10.69000 18.20900 -14.93900 1.000 34.20000 393 VAL A O 1
ATOM 3094 N N . GLY A 1 391 ? 9.24600 19.92300 -14.74400 1.000 36.05000 394 GLY A N 1
ATOM 3095 C CA . GLY A 1 391 ? 10.30000 20.87300 -14.45200 1.000 32.50000 394 GLY A CA 1
ATOM 3096 C C . GLY A 1 391 ? 9.73800 22.10500 -13.79300 1.000 35.97000 394 GLY A C 1
ATOM 3097 O O . GLY A 1 391 ? 8.52500 22.34200 -13.80200 1.000 34.64000 394 GLY A O 1
ATOM 3098 N N . LYS A 1 392 ? 10.64000 22.88300 -13.20000 1.000 31.83000 395 LYS A N 1
ATOM 3099 C CA . LYS A 1 392 ? 10.27600 24.13300 -12.55600 1.000 31.91000 395 LYS A CA 1
ATOM 3100 C C . LYS A 1 392 ? 11.42600 25.11400 -12.73300 1.000 31.63000 395 LYS A C 1
ATOM 3101 O O . LYS A 1 392 ? 12.56000 24.73700 -13.04700 1.000 27.24000 395 LYS A O 1
ATOM 3103 N N . ALA A 1 393 ? 11.11900 26.38600 -12.54100 1.000 35.89000 396 ALA A N 1
ATOM 3104 C CA . ALA A 1 393 ? 12.08200 27.45100 -12.75300 1.000 33.93000 396 ALA A CA 1
ATOM 3105 C C . ALA A 1 393 ? 12.19300 28.28300 -11.48700 1.000 31.18000 396 ALA A C 1
ATOM 3106 O O . ALA A 1 393 ? 11.19900 28.51500 -10.79500 1.000 30.57000 396 ALA A O 1
ATOM 3108 N N . LEU A 1 394 ? 13.40700 28.71800 -11.18700 1.000 33.57000 397 LEU A N 1
ATOM 3109 C CA . LEU A 1 394 ? 13.67600 29.56300 -10.03700 1.000 32.78000 397 LEU A CA 1
ATOM 3110 C C . LEU A 1 394 ? 14.36300 30.83000 -10.50900 1.000 32.90000 397 LEU A C 1
ATOM 3111 O O . LEU A 1 394 ? 15.25000 30.77500 -11.36200 1.000 31.53000 397 LEU A O 1
ATOM 3116 N N . LYS A 1 395 ? 13.95800 31.96700 -9.95500 1.000 32.24000 398 LYS A N 1
ATOM 3117 C CA . LYS A 1 395 ? 14.70100 33.19300 -10.19100 1.000 31.77000 398 LYS A CA 1
ATOM 3118 C C . LYS A 1 395 ? 16.01000 33.13600 -9.42100 1.000 35.10000 398 LYS A C 1
ATOM 3119 O O . LYS A 1 395 ? 16.02800 32.79500 -8.23600 1.000 33.27000 398 LYS A O 1
ATOM 3125 N N . VAL A 1 396 ? 17.10800 33.45700 -10.09300 1.000 29.84000 399 VAL A N 1
ATOM 3126 C CA . VAL A 1 396 ? 18.43200 33.45200 -9.48700 1.000 29.54000 399 VAL A CA 1
ATOM 3127 C C . VAL A 1 396 ? 18.96800 34.87900 -9.53200 1.000 34.35000 399 VAL A C 1
ATOM 3128 O O . VAL A 1 396 ? 19.10900 35.45700 -10.61500 1.000 34.85000 399 VAL A O 1
ATOM 3132 N N . ASN A 1 397 ? 19.24200 35.45200 -8.36100 1.000 37.10000 400 ASN A N 1
ATOM 3133 C CA . ASN A 1 397 ? 19.87600 36.76500 -8.27300 1.000 39.77000 400 ASN A CA 1
ATOM 3134 C C . ASN A 1 397 ? 21.30100 36.69200 -8.80700 1.000 37.10000 400 ASN A C 1
ATOM 3135 O O . ASN A 1 397 ? 22.08200 35.83600 -8.38800 1.000 37.73000 400 ASN A O 1
ATOM 3140 N N . ASN A 1 398 ? 21.63900 37.58600 -9.73600 1.000 32.67000 401 ASN A N 1
ATOM 3141 C CA . ASN A 1 398 ? 23.00700 37.70300 -10.23300 1.000 33.77000 401 ASN A CA 1
ATOM 3142 C C . ASN A 1 398 ? 23.54600 36.40900 -10.84200 1.000 34.55000 401 ASN A C 1
ATOM 3143 O O . ASN A 1 398 ? 24.62400 35.94800 -10.43800 1.000 32.42000 401 ASN A O 1
ATOM 3148 N N . PRO A 1 399 ? 22.86400 35.80600 -11.82600 1.000 35.78000 402 PRO A N 1
ATOM 3149 C CA . PRO A 1 399 ? 23.37000 34.53600 -12.37400 1.000 31.28000 402 PRO A CA 1
ATOM 3150 C C . PRO A 1 399 ? 24.64700 34.68800 -13.18200 1.000 32.46000 402 PRO A C 1
ATOM 3151 O O . PRO A 1 399 ? 25.38600 33.70400 -13.33400 1.000 29.54000 402 PRO A O 1
ATOM 3155 N N . TYR A 1 400 ? 24.93700 35.88500 -13.70000 1.000 29.55000 403 TYR A N 1
ATOM 3156 C CA . TYR A 1 400 ? 26.06300 36.08500 -14.59700 1.000 28.33000 403 TYR A CA 1
ATOM 3157 C C . TYR A 1 400 ? 27.30400 36.62600 -13.91000 1.000 30.45000 403 TYR A C 1
ATOM 3158 O O . TYR A 1 400 ? 28.37900 36.62400 -14.52300 1.000 28.75000 403 TYR A O 1
ATOM 3167 N N . THR A 1 401 ? 27.19800 37.07700 -12.66200 1.000 33.11000 404 THR A N 1
ATOM 3168 C CA . THR A 1 401 ? 28.31400 37.74000 -12.01200 1.000 31.77000 404 THR A CA 1
ATOM 3169 C C . THR A 1 401 ? 28.76600 37.05700 -10.72700 1.000 35.83000 404 THR A C 1
ATOM 3170 O O . THR A 1 401 ? 29.77900 37.46900 -10.14700 1.000 34.03000 404 THR A O 1
ATOM 3174 N N . GLU A 1 402 ? 28.06100 36.03100 -10.26300 1.000 33.68000 405 GLU A N 1
ATOM 3175 C CA . GLU A 1 402 ? 28.55600 35.22800 -9.15700 1.000 31.13000 405 GLU A CA 1
ATOM 3176 C C . GLU A 1 402 ? 28.26200 33.76300 -9.41100 1.000 31.94000 405 GLU A C 1
ATOM 3177 O O . GLU A 1 402 ? 27.38400 33.40800 -10.20600 1.000 31.85000 405 GLU A O 1
ATOM 3183 N N . TYR A 1 403 ? 29.03800 32.91600 -8.74200 1.000 28.44000 406 TYR A N 1
ATOM 3184 C CA . TYR A 1 403 ? 28.81400 31.48500 -8.81100 1.000 28.99000 406 TYR A CA 1
ATOM 3185 C C . TYR A 1 403 ? 27.57900 31.09400 -8.01300 1.000 30.95000 406 TYR A C 1
ATOM 3186 O O . TYR A 1 403 ? 27.31500 31.63700 -6.93500 1.000 32.02000 406 TYR A O 1
ATOM 3195 N N . HIS A 1 404 ? 26.81300 30.15200 -8.55600 1.000 27.12000 407 HIS A N 1
ATOM 3196 C CA . HIS A 1 404 ? 25.75600 29.49300 -7.81100 1.000 28.02000 407 HIS A CA 1
ATOM 3197 C C . HIS A 1 404 ? 25.95900 27.99000 -7.90600 1.000 27.00000 407 HIS A C 1
ATOM 3198 O O . HIS A 1 404 ? 26.59300 27.48600 -8.83400 1.000 27.02000 407 HIS A O 1
ATOM 3205 N N . ILE A 1 405 ? 25.43400 27.28300 -6.92400 1.000 26.67000 408 ILE A N 1
ATOM 3206 C CA . ILE A 1 405 ? 25.56900 25.84100 -6.84600 1.000 25.31000 408 ILE A CA 1
ATOM 3207 C C . ILE A 1 405 ? 24.27600 25.23400 -7.36600 1.000 26.60000 408 ILE A C 1
ATOM 3208 O O . ILE A 1 405 ? 23.21600 25.38200 -6.75500 1.000 26.16000 408 ILE A O 1
ATOM 3213 N N . TYR A 1 406 ? 24.36600 24.56400 -8.50600 1.000 24.73000 409 TYR A N 1
ATOM 3214 C CA . TYR A 1 406 ? 23.25800 23.83300 -9.09900 1.000 23.47000 409 TYR A CA 1
ATOM 3215 C C . TYR A 1 406 ? 23.44000 22.36500 -8.75000 1.000 25.43000 409 TYR A C 1
ATOM 3216 O O . TYR A 1 406 ? 24.51300 21.79400 -8.99100 1.000 23.19000 409 TYR A O 1
ATOM 3225 N N . ALA A 1 407 ? 22.41600 21.76300 -8.14500 1.000 22.22000 410 ALA A N 1
ATOM 3226 C CA . ALA A 1 407 ? 22.61500 20.44600 -7.56300 1.000 25.26000 410 ALA A CA 1
ATOM 3227 C C . ALA A 1 407 ? 21.37000 19.59500 -7.72800 1.000 24.90000 410 ALA A C 1
ATOM 3228 O O . ALA A 1 407 ? 20.24700 20.10800 -7.73900 1.000 25.86000 410 ALA A O 1
ATOM 3230 N N . ILE A 1 408 ? 21.58200 18.28000 -7.81500 1.000 25.51000 411 ILE A N 1
ATOM 3231 C CA . ILE A 1 408 ? 20.52200 17.30000 -7.60700 1.000 26.31000 411 ILE A CA 1
ATOM 3232 C C . ILE A 1 408 ? 20.93600 16.29900 -6.53500 1.000 33.10000 411 ILE A C 1
ATOM 3233 O O . ILE A 1 408 ? 22.12800 16.03900 -6.31300 1.000 30.31000 411 ILE A O 1
ATOM 3238 N N . GLU A 1 409 ? 19.92600 15.71500 -5.88800 1.000 26.76000 412 GLU A N 1
ATOM 3239 C CA . GLU A 1 409 ? 20.08600 14.54300 -5.04100 1.000 28.89000 412 GLU A CA 1
ATOM 3240 C C . GLU A 1 409 ? 19.16100 13.46800 -5.58100 1.000 29.45000 412 GLU A C 1
ATOM 3241 O O . GLU A 1 409 ? 17.94000 13.64900 -5.61100 1.000 31.38000 412 GLU A O 1
ATOM 3247 N N . TRP A 1 410 ? 19.74400 12.36100 -6.01000 1.000 30.14000 413 TRP A N 1
ATOM 3248 C CA . TRP A 1 410 ? 19.05600 11.36000 -6.80600 1.000 30.42000 413 TRP A CA 1
ATOM 3249 C C . TRP A 1 410 ? 19.00800 10.05300 -6.02400 1.000 33.03000 413 TRP A C 1
ATOM 3250 O O . TRP A 1 410 ? 20.05400 9.46100 -5.73300 1.000 33.55000 413 TRP A O 1
ATOM 3261 N N . PHE A 1 411 ? 17.79600 9.61600 -5.67600 1.000 33.74000 414 PHE A N 1
ATOM 3262 C CA . PHE A 1 411 ? 17.56800 8.43900 -4.84700 1.000 32.19000 414 PHE A CA 1
ATOM 3263 C C . PHE A 1 411 ? 16.81200 7.37300 -5.64000 1.000 35.35000 414 PHE A C 1
ATOM 3264 O O . PHE A 1 411 ? 16.43500 7.58100 -6.79900 1.000 34.33000 414 PHE A O 1
ATOM 3272 N N . THR A 1 412 ? 16.62900 6.20000 -5.01500 1.000 31.96000 415 THR A N 1
ATOM 3273 C CA . THR A 1 412 ? 15.90800 5.11300 -5.67900 1.000 34.97000 415 THR A CA 1
ATOM 3274 C C . THR A 1 412 ? 14.47700 5.51500 -6.00900 1.000 36.94000 415 THR A C 1
ATOM 3275 O O . THR A 1 412 ? 13.90600 5.02500 -6.99000 1.000 38.37000 415 THR A O 1
ATOM 3279 N N . ASP A 1 413 ? 13.89300 6.42000 -5.22700 1.000 34.54000 416 ASP A N 1
ATOM 3280 C CA . ASP A 1 413 ? 12.47800 6.72500 -5.35100 1.000 38.06000 416 ASP A CA 1
ATOM 3281 C C . ASP A 1 413 ? 12.16600 8.18000 -5.68200 1.000 38.99000 416 ASP A C 1
ATOM 3282 O O . ASP A 1 413 ? 10.98800 8.49700 -5.89100 1.000 37.39000 416 ASP A O 1
ATOM 3287 N N . HIS A 1 414 ? 13.15900 9.07100 -5.73000 1.000 37.24000 417 HIS A N 1
ATOM 3288 C CA . HIS A 1 414 ? 12.89600 10.45100 -6.12900 1.000 37.11000 417 HIS A CA 1
ATOM 3289 C C . HIS A 1 414 ? 14.20500 11.15600 -6.46100 1.000 35.52000 417 HIS A C 1
ATOM 3290 O O . HIS A 1 414 ? 15.30000 10.66300 -6.16900 1.000 32.15000 417 HIS A O 1
ATOM 3297 N N . ILE A 1 415 ? 14.06100 12.32900 -7.08500 1.000 31.52000 418 ILE A N 1
ATOM 3298 C CA . ILE A 1 415 ? 15.15700 13.24100 -7.39300 1.000 31.62000 418 ILE A CA 1
ATOM 3299 C C . ILE A 1 415 ? 14.77200 14.63400 -6.90200 1.000 30.42000 418 ILE A C 1
ATOM 3300 O O . ILE A 1 415 ? 13.72000 15.15700 -7.28500 1.000 30.00000 418 ILE A O 1
ATOM 3305 N N . ASP A 1 416 ? 15.62700 15.23700 -6.07200 1.000 27.82000 419 ASP A N 1
ATOM 3306 C CA . ASP A 1 416 ? 15.45500 16.61100 -5.60600 1.000 28.28000 419 ASP A CA 1
ATOM 3307 C C . ASP A 1 416 ? 16.39100 17.54800 -6.36700 1.000 30.57000 419 ASP A C 1
ATOM 3308 O O . ASP A 1 416 ? 17.53600 17.19500 -6.66400 1.000 25.99000 419 ASP A O 1
ATOM 3313 N N . PHE A 1 417 ? 15.90700 18.75500 -6.65000 1.000 28.68000 420 PHE A N 1
ATOM 3314 C CA . PHE A 1 417 ? 16.66900 19.77300 -7.35800 1.000 28.03000 420 PHE A CA 1
ATOM 3315 C C . PHE A 1 417 ? 16.93100 20.95700 -6.43900 1.000 30.72000 420 PHE A C 1
ATOM 3316 O O . PHE A 1 417 ? 16.02300 21.42100 -5.74000 1.000 30.87000 420 PHE A O 1
ATOM 3324 N N . PHE A 1 418 ? 18.16600 21.46500 -6.45700 1.000 27.65000 421 PHE A N 1
ATOM 3325 C CA . PHE A 1 418 ? 18.54600 22.56500 -5.58100 1.000 28.76000 421 PHE A CA 1
ATOM 3326 C C . PHE A 1 418 ? 19.27600 23.64900 -6.36300 1.000 28.57000 421 PHE A C 1
ATOM 3327 O O . PHE A 1 418 ? 20.08400 23.35400 -7.24100 1.000 27.24000 421 PHE A O 1
ATOM 3335 N N . ILE A 1 419 ? 19.02000 24.90000 -5.99700 1.000 28.55000 422 ILE A N 1
ATOM 3336 C CA . ILE A 1 419 ? 19.87300 26.02000 -6.34500 1.000 27.14000 422 ILE A CA 1
ATOM 3337 C C . ILE A 1 419 ? 20.28500 26.67300 -5.03100 1.000 31.33000 422 ILE A C 1
ATOM 3338 O O . ILE A 1 419 ? 19.43500 27.17400 -4.28300 1.000 32.87000 422 ILE A O 1
ATOM 3343 N N . ASP A 1 420 ? 21.57700 26.61400 -4.71800 1.000 29.31000 423 ASP A N 1
ATOM 3344 C CA . ASP A 1 420 ? 22.11200 27.14300 -3.46800 1.000 34.99000 423 ASP A CA 1
ATOM 3345 C C . ASP A 1 420 ? 21.31600 26.63900 -2.26100 1.000 38.76000 423 ASP A C 1
ATOM 3346 O O . ASP A 1 420 ? 20.75900 27.41200 -1.48400 1.000 35.45000 423 ASP A O 1
ATOM 3351 N N . ASP A 1 421 ? 21.26700 25.31500 -2.13300 1.000 36.34000 424 ASP A N 1
ATOM 3352 C CA . ASP A 1 421 ? 20.49400 24.58200 -1.11900 1.000 43.76000 424 ASP A CA 1
ATOM 3353 C C . ASP A 1 421 ? 19.06700 25.09800 -0.87300 1.000 35.87000 424 ASP A C 1
ATOM 3354 O O . ASP A 1 421 ? 18.50300 24.90200 0.21000 1.000 35.34000 424 ASP A O 1
ATOM 3359 N N . GLN A 1 422 ? 18.44800 25.70500 -1.88500 1.000 34.04000 425 GLN A N 1
ATOM 3360 C CA . GLN A 1 422 ? 16.99700 25.81100 -1.94000 1.000 33.11000 425 GLN A CA 1
ATOM 3361 C C . GLN A 1 422 ? 16.47500 24.68100 -2.82600 1.000 30.64000 425 GLN A C 1
ATOM 3362 O O . GLN A 1 422 ? 16.76400 24.63400 -4.02700 1.000 32.60000 425 GLN A O 1
ATOM 3368 N N . LYS A 1 423 ? 15.72300 23.76300 -2.22900 1.000 30.90000 426 LYS A N 1
ATOM 3369 C CA . LYS A 1 423 ? 15.04000 22.72400 -2.98600 1.000 32.33000 426 LYS A CA 1
ATOM 3370 C C . LYS A 1 423 ? 13.82200 23.32800 -3.67300 1.000 31.12000 426 LYS A C 1
ATOM 3371 O O . LYS A 1 423 ? 12.99600 23.96500 -3.02100 1.000 35.68000 426 LYS A O 1
ATOM 3377 N N . TYR A 1 424 ? 13.71400 23.15600 -4.99000 1.000 33.08000 427 TYR A N 1
ATOM 3378 C CA . TYR A 1 424 ? 12.60300 23.74800 -5.72100 1.000 29.97000 427 TYR A CA 1
ATOM 3379 C C . TYR A 1 424 ? 11.81000 22.75100 -6.55100 1.000 28.16000 427 TYR A C 1
ATOM 3380 O O . TYR A 1 424 ? 10.79600 23.13900 -7.14100 1.000 34.61000 427 TYR A O 1
ATOM 3389 N N . LEU A 1 425 ? 12.21800 21.48600 -6.60500 1.000 27.04000 428 LEU A N 1
ATOM 3390 C CA . LEU A 1 425 ? 11.54000 20.51100 -7.44800 1.000 27.29000 428 LEU A CA 1
ATOM 3391 C C . LEU A 1 425 ? 11.87200 19.11400 -6.95800 1.000 28.22000 428 LEU A C 1
ATOM 3392 O O . LEU A 1 425 ? 13.03200 18.81200 -6.66100 1.000 29.71000 428 LEU A O 1
ATOM 3397 N N . THR A 1 426 ? 10.85300 18.26700 -6.88300 1.000 30.37000 429 THR A N 1
ATOM 3398 C CA . THR A 1 426 ? 11.03100 16.85100 -6.58400 1.000 31.50000 429 THR A CA 1
ATOM 3399 C C . THR A 1 426 ? 10.32200 16.05800 -7.66500 1.000 33.47000 429 THR A C 1
ATOM 3400 O O . THR A 1 426 ? 9.13300 16.28200 -7.91000 1.000 35.79000 429 THR A O 1
ATOM 3404 N N . PHE A 1 427 ? 11.04700 15.15400 -8.32900 1.000 34.41000 430 PHE A N 1
ATOM 3405 C CA . PHE A 1 427 ? 10.44400 14.21900 -9.27700 1.000 27.65000 430 PHE A CA 1
ATOM 3406 C C . PHE A 1 427 ? 10.38800 12.85300 -8.61000 1.000 34.71000 430 PHE A C 1
ATOM 3407 O O . PHE A 1 427 ? 11.43000 12.24900 -8.34900 1.000 35.46000 430 PHE A O 1
ATOM 3415 N N . LYS A 1 428 ? 9.16900 12.36900 -8.34600 1.000 37.14000 431 LYS A N 1
ATOM 3416 C CA . LYS A 1 428 ? 8.94400 11.11900 -7.62500 1.000 35.01000 431 LYS A CA 1
ATOM 3417 C C . LYS A 1 428 ? 8.85900 9.94100 -8.58300 1.000 34.73000 431 LYS A C 1
ATOM 3418 O O . LYS A 1 428 ? 8.21300 10.01600 -9.62800 1.000 32.78000 431 LYS A O 1
ATOM 3424 N N . ASN A 1 429 ? 9.50500 8.84400 -8.20800 1.000 37.71000 432 ASN A N 1
ATOM 3425 C CA . ASN A 1 429 ? 9.29200 7.56000 -8.86300 1.000 37.89000 432 ASN A CA 1
ATOM 3426 C C . ASN A 1 429 ? 7.84300 7.11100 -8.68800 1.000 39.25000 432 ASN A C 1
ATOM 3427 O O . ASN A 1 429 ? 7.40300 6.82500 -7.56900 1.000 41.18000 432 ASN A O 1
ATOM 3432 N N . THR A 1 430 ? 7.09000 7.04800 -9.78500 1.000 42.82000 433 THR A N 1
ATOM 3433 C CA . THR A 1 430 ? 5.70500 6.59800 -9.70300 1.000 43.44000 433 THR A CA 1
ATOM 3434 C C . THR A 1 430 ? 5.58800 5.09500 -9.51100 1.000 47.36000 433 THR A C 1
ATOM 3435 O O . THR A 1 430 ? 4.50100 4.62700 -9.16000 1.000 48.68000 433 THR A O 1
ATOM 3439 N N . GLN A 1 431 ? 6.66800 4.34100 -9.74200 1.000 46.47000 434 GLN A N 1
ATOM 3440 C CA . GLN A 1 431 ? 6.69900 2.88200 -9.62000 1.000 45.01000 434 GLN A CA 1
ATOM 3441 C C . GLN A 1 431 ? 5.78300 2.21000 -10.62500 1.000 47.56000 434 GLN A C 1
ATOM 3442 O O . GLN A 1 431 ? 5.30200 1.10000 -10.38800 1.000 51.01000 434 GLN A O 1
ATOM 3448 N N . LYS A 1 432 ? 5.52500 2.87000 -11.75200 1.000 46.48000 435 LYS A N 1
ATOM 3449 C CA . LYS A 1 432 ? 4.72300 2.28000 -12.80900 1.000 43.08000 435 LYS A CA 1
ATOM 3450 C C . LYS A 1 432 ? 5.57100 1.93100 -14.02100 1.000 47.61000 435 LYS A C 1
ATOM 3451 O O . LYS A 1 432 ? 5.03200 1.68900 -15.10400 1.000 50.11000 435 LYS A O 1
ATOM 3453 N N . GLY A 1 433 ? 6.88600 1.89500 -13.86500 1.000 50.00000 436 GLY A N 1
ATOM 3454 C CA . GLY A 1 433 ? 7.76000 1.36300 -14.89200 1.000 52.89000 436 GLY A CA 1
ATOM 3455 C C . GLY A 1 433 ? 8.75300 2.38700 -15.41100 1.000 46.08000 436 GLY A C 1
ATOM 3456 O O . GLY A 1 433 ? 8.84200 3.51700 -14.93500 1.000 39.54000 436 GLY A O 1
ATOM 3457 N N . SER A 1 434 ? 9.49800 1.95600 -16.43400 1.000 48.14000 437 SER A N 1
ATOM 3458 C CA . SER A 1 434 ? 10.63600 2.71200 -16.94700 1.000 43.82000 437 SER A CA 1
ATOM 3459 C C . SER A 1 434 ? 10.23900 3.90700 -17.81800 1.000 44.99000 437 SER A C 1
ATOM 3460 O O . SER A 1 434 ? 11.04200 4.83700 -17.96600 1.000 44.52000 437 SER A O 1
ATOM 3463 N N . GLY A 1 435 ? 9.04700 3.90100 -18.42000 1.000 40.40000 438 GLY A N 1
ATOM 3464 C CA . GLY A 1 435 ? 8.56500 5.10600 -19.07300 1.000 39.99000 438 GLY A CA 1
ATOM 3465 C C . GLY A 1 435 ? 8.28600 6.24700 -18.10900 1.000 41.52000 438 GLY A C 1
ATOM 3466 O O . GLY A 1 435 ? 8.28500 7.41300 -18.52200 1.000 38.81000 438 GLY A O 1
ATOM 3467 N N . ASP A 1 436 ? 8.03200 5.93300 -16.84000 1.000 34.30000 439 ASP A N 1
ATOM 3468 C CA . ASP A 1 436 ? 7.86700 6.92600 -15.78900 1.000 39.09000 439 ASP A CA 1
ATOM 3469 C C . ASP A 1 436 ? 9.15900 7.19600 -15.03800 1.000 39.63000 439 ASP A C 1
ATOM 3470 O O . ASP A 1 436 ? 9.35500 8.30900 -14.52800 1.000 37.52000 439 ASP A O 1
ATOM 3475 N N . TRP A 1 437 ? 10.03500 6.19300 -14.96000 1.000 36.65000 440 TRP A N 1
ATOM 3476 C CA . TRP A 1 437 ? 11.23900 6.25900 -14.13300 1.000 35.13000 440 TRP A CA 1
ATOM 3477 C C . TRP A 1 437 ? 12.32900 5.42500 -14.79300 1.000 35.70000 440 TRP A C 1
ATOM 3478 O O . TRP A 1 437 ? 12.46200 4.22400 -14.51500 1.000 36.41000 440 TRP A O 1
ATOM 3489 N N . PRO A 1 438 ? 13.10300 6.01600 -15.70100 1.000 36.48000 441 PRO A N 1
ATOM 3490 C CA . PRO A 1 438 ? 14.21300 5.29600 -16.34800 1.000 35.37000 441 PRO A CA 1
ATOM 3491 C C . PRO A 1 438 ? 15.55400 5.41000 -15.63900 1.000 34.88000 441 PRO A C 1
ATOM 3492 O O . PRO A 1 438 ? 16.57500 5.01700 -16.21200 1.000 34.67000 441 PRO A O 1
ATOM 3496 N N . PHE A 1 439 ? 15.60200 5.89900 -14.41800 1.000 35.36000 442 PHE A N 1
ATOM 3497 C CA . PHE A 1 439 ? 16.89200 6.28800 -13.87100 1.000 42.60000 442 PHE A CA 1
ATOM 3498 C C . PHE A 1 439 ? 17.59400 5.07600 -13.23300 1.000 48.71000 442 PHE A C 1
ATOM 3499 O O . PHE A 1 439 ? 17.14100 4.53600 -12.21600 1.000 42.95000 442 PHE A O 1
ATOM 3507 N N . ASP A 1 440 ? 18.68500 4.61500 -13.89600 1.000 48.62000 443 ASP A N 1
ATOM 3508 C CA . ASP A 1 440 ? 19.58900 3.56500 -13.39800 1.000 46.14000 443 ASP A CA 1
ATOM 3509 C C . ASP A 1 440 ? 21.09100 3.76200 -13.70300 1.000 45.46000 443 ASP A C 1
ATOM 3514 N N . GLN A 1 441 ? 21.56100 4.57400 -14.67000 1.000 37.70000 444 GLN A N 1
ATOM 3515 C CA . GLN A 1 441 ? 23.00400 4.83900 -14.79100 1.000 35.38000 444 GLN A CA 1
ATOM 3516 C C . GLN A 1 441 ? 23.40000 5.90800 -15.82000 1.000 33.87000 444 GLN A C 1
ATOM 3517 O O . GLN A 1 441 ? 23.32300 5.66700 -17.03300 1.000 32.40000 444 GLN A O 1
ATOM 3523 N N . ASN A 1 442 ? 23.87700 7.07000 -15.35100 1.000 31.36000 445 ASN A N 1
ATOM 3524 C CA . ASN A 1 442 ? 24.01200 8.27100 -16.17300 1.000 33.27000 445 ASN A CA 1
ATOM 3525 C C . ASN A 1 442 ? 25.43900 8.83200 -16.07800 1.000 31.93000 445 ASN A C 1
ATOM 3526 O O . ASN A 1 442 ? 26.28000 8.35300 -15.31000 1.000 31.07000 445 ASN A O 1
ATOM 3531 N N . PHE A 1 443 ? 25.70500 9.87400 -16.87400 1.000 30.04000 446 PHE A N 1
ATOM 3532 C CA . PHE A 1 443 ? 26.96100 10.62600 -16.84600 1.000 31.37000 446 PHE A CA 1
ATOM 3533 C C . PHE A 1 443 ? 26.65300 12.10500 -17.07000 1.000 31.51000 446 PHE A C 1
ATOM 3534 O O . PHE A 1 443 ? 25.54400 12.46800 -17.46800 1.000 31.73000 446 PHE A O 1
ATOM 3542 N N . HIS A 1 444 ? 27.67100 12.95700 -16.89800 1.000 32.01000 447 HIS A N 1
ATOM 3543 C CA . HIS A 1 444 ? 27.50600 14.40800 -16.91700 1.000 29.89000 447 HIS A CA 1
ATOM 3544 C C . HIS A 1 444 ? 27.90100 15.05900 -18.22900 1.000 28.33000 447 HIS A C 1
ATOM 3545 O O . HIS A 1 444 ? 28.86800 14.65700 -18.87800 1.000 26.84000 447 HIS A O 1
ATOM 3552 N N . ILE A 1 445 ? 27.18100 16.13500 -18.55100 1.000 23.21000 448 ILE A N 1
ATOM 3553 C CA . ILE A 1 445 ? 27.40700 16.93400 -19.74600 1.000 25.38000 448 ILE A CA 1
ATOM 3554 C C . ILE A 1 445 ? 27.37500 18.41300 -19.37600 1.000 24.45000 448 ILE A C 1
ATOM 3555 O O . ILE A 1 445 ? 26.43800 18.87200 -18.71700 1.000 25.01000 448 ILE A O 1
ATOM 3560 N N . LEU A 1 446 ? 28.39600 19.15100 -19.80000 1.000 24.99000 449 LEU A N 1
ATOM 3561 C CA . LEU A 1 446 ? 28.43800 20.60700 -19.72400 1.000 21.81000 449 LEU A CA 1
ATOM 3562 C C . LEU A 1 446 ? 28.54400 21.14400 -21.14600 1.000 22.95000 449 LEU A C 1
ATOM 3563 O O . LEU A 1 446 ? 29.36800 20.66200 -21.93200 1.000 23.34000 449 LEU A O 1
ATOM 3568 N N . ASN A 1 447 ? 27.68900 22.10500 -21.49500 1.000 22.42000 450 ASN A N 1
ATOM 3569 C CA . ASN A 1 447 ? 27.68300 22.63700 -22.85200 1.000 24.82000 450 ASN A CA 1
ATOM 3570 C C . ASN A 1 447 ? 27.18700 24.07100 -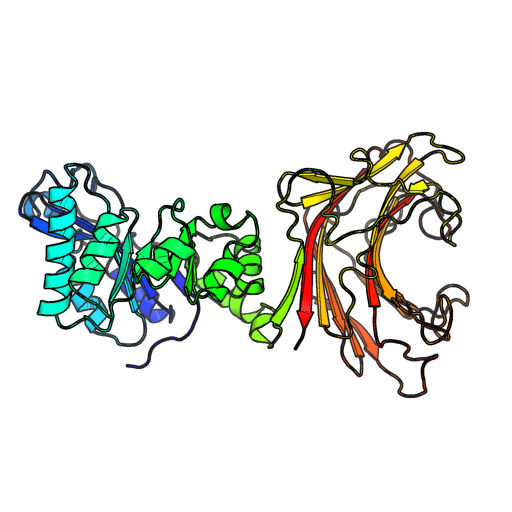22.82600 1.000 23.76000 450 ASN A C 1
ATOM 3571 O O . ASN A 1 447 ? 26.54000 24.50300 -21.87700 1.000 21.09000 450 ASN A O 1
ATOM 3576 N N . LEU A 1 448 ? 27.48000 24.80100 -23.90500 1.000 27.67000 451 LEU A N 1
ATOM 3577 C CA . LEU A 1 448 ? 26.94800 26.14700 -24.13100 1.000 25.67000 451 LEU A CA 1
ATOM 3578 C C . LEU A 1 448 ? 26.39600 26.15700 -25.55500 1.000 26.37000 451 LEU A C 1
ATOM 3579 O O . LEU A 1 448 ? 27.12800 26.39300 -26.51400 1.000 24.54000 451 LEU A O 1
ATOM 3584 N N . ALA A 1 449 ? 25.10100 25.88000 -25.68800 1.000 24.54000 452 ALA A N 1
ATOM 3585 C CA . ALA A 1 449 ? 24.44000 25.91900 -26.98100 1.000 24.28000 452 ALA A CA 1
ATOM 3586 C C . ALA A 1 449 ? 24.14600 27.35700 -27.39000 1.000 24.31000 452 ALA A C 1
ATOM 3587 O O . ALA A 1 449 ? 23.99600 28.24500 -26.54900 1.000 21.11000 452 ALA A O 1
ATOM 3589 N N . VAL A 1 450 ? 24.07800 27.58200 -28.70200 1.000 27.13000 453 VAL A N 1
ATOM 3590 C CA . VAL A 1 450 ? 23.70200 28.87700 -29.26400 1.000 28.35000 453 VAL A CA 1
ATOM 3591 C C . VAL A 1 450 ? 22.46000 28.66100 -30.11200 1.000 25.68000 453 VAL A C 1
ATOM 3592 O O . VAL A 1 450 ? 22.41300 27.72400 -30.91300 1.000 22.56000 453 VAL A O 1
ATOM 3596 N N . GLY A 1 451 ? 21.44600 29.50400 -29.91300 1.000 26.04000 454 GLY A N 1
ATOM 3597 C CA . GLY A 1 451 ? 20.22000 29.34500 -30.67500 1.000 22.70000 454 GLY A CA 1
ATOM 3598 C C . GLY A 1 451 ? 19.46700 28.09700 -30.25500 1.000 26.70000 454 GLY A C 1
ATOM 3599 O O . GLY A 1 451 ? 19.39400 27.75000 -29.06700 1.000 26.83000 454 GLY A O 1
ATOM 3600 N N . GLY A 1 452 ? 18.90300 27.40200 -31.23800 1.000 22.64000 455 GLY A N 1
ATOM 3601 C CA . GLY A 1 452 ? 18.09400 26.23000 -30.98300 1.000 24.98000 455 GLY A CA 1
ATOM 3602 C C . GLY A 1 452 ? 16.63200 26.54500 -30.71500 1.000 27.64000 455 GLY A C 1
ATOM 3603 O O . GLY A 1 452 ? 16.22600 27.69100 -30.50300 1.000 26.56000 455 GLY A O 1
ATOM 3604 N N . ASN A 1 453 ? 15.83400 25.47100 -30.69100 1.000 29.18000 456 ASN A N 1
ATOM 3605 C CA . ASN A 1 453 ? 14.38100 25.59400 -30.57800 1.000 25.93000 456 ASN A CA 1
ATOM 3606 C C . ASN A 1 453 ? 13.95500 26.31300 -29.30000 1.000 33.47000 456 ASN A C 1
ATOM 3607 O O . ASN A 1 453 ? 12.98400 27.08000 -29.31700 1.000 34.89000 456 ASN A O 1
ATOM 3612 N N . TRP A 1 454 ? 14.62600 26.05000 -28.16800 1.000 30.88000 457 TRP A N 1
ATOM 3613 C CA . TRP A 1 454 ? 14.32700 26.82600 -26.96500 1.000 24.63000 457 TRP A CA 1
ATOM 3614 C C . TRP A 1 454 ? 15.12700 28.12100 -26.92300 1.000 26.14000 457 TRP A C 1
ATOM 3615 O O . TRP A 1 454 ? 14.55100 29.20800 -26.80400 1.000 25.75000 457 TRP A O 1
ATOM 3626 N N . GLY A 1 455 ? 16.45200 28.02300 -27.03700 1.000 24.03000 458 GLY A N 1
ATOM 3627 C CA . GLY A 1 455 ? 17.30800 29.16400 -26.77700 1.000 25.01000 458 GLY A CA 1
ATOM 3628 C C . GLY A 1 455 ? 17.26700 30.23900 -27.83600 1.000 24.69000 458 GLY A C 1
ATOM 3629 O O . GLY A 1 455 ? 17.60400 31.39200 -27.54600 1.000 23.95000 458 GLY A O 1
ATOM 3630 N N . GLY A 1 456 ? 16.88300 29.89700 -29.05400 1.000 25.71000 459 GLY A N 1
ATOM 3631 C CA . GLY A 1 456 ? 16.90600 30.88300 -30.10800 1.000 28.01000 459 GLY A CA 1
ATOM 3632 C C . GLY A 1 456 ? 15.59000 31.56500 -30.41500 1.000 26.69000 459 GLY A C 1
ATOM 3633 O O . GLY A 1 456 ? 15.53400 32.31700 -31.39000 1.000 30.80000 459 GLY A O 1
ATOM 3634 N N . LYS A 1 457 ? 14.54700 31.36300 -29.60500 1.000 27.31000 460 LYS A N 1
ATOM 3635 C CA . LYS A 1 457 ? 13.20900 31.84200 -29.96100 1.000 31.89000 460 LYS A CA 1
ATOM 3636 C C . LYS A 1 457 ? 13.16400 33.34900 -30.21200 1.000 29.65000 460 LYS A C 1
ATOM 3637 O O . LYS A 1 457 ? 12.30600 33.82200 -30.96700 1.000 32.33000 460 LYS A O 1
ATOM 3643 N N . LYS A 1 458 ? 14.07000 34.11400 -29.60500 1.000 27.63000 461 LYS A N 1
ATOM 3644 C CA . LYS A 1 458 ? 14.08400 35.56800 -29.71900 1.000 26.77000 461 LYS A CA 1
ATOM 3645 C C . LYS A 1 458 ? 15.34000 36.05300 -30.43200 1.000 25.85000 461 LYS A C 1
ATOM 3646 O O . LYS A 1 458 ? 15.73100 37.21900 -30.29000 1.000 24.71000 461 LYS A O 1
ATOM 3652 N N . GLY A 1 459 ? 15.97900 35.17300 -31.19700 1.000 26.94000 462 GLY A N 1
ATOM 3653 C CA . GLY A 1 459 ? 17.17200 35.53000 -31.92900 1.000 23.44000 462 GLY A CA 1
ATOM 3654 C C . GLY A 1 459 ? 18.41000 35.44500 -31.06900 1.000 25.40000 462 GLY A C 1
ATOM 3655 O O . GLY A 1 459 ? 18.37400 35.14700 -29.87900 1.000 26.00000 462 GLY A O 1
ATOM 3656 N N . VAL A 1 460 ? 19.53700 35.70800 -31.70800 1.000 25.41000 463 VAL A N 1
ATOM 3657 C CA . VAL A 1 460 ? 20.83100 35.70600 -31.05600 1.000 27.51000 463 VAL A CA 1
ATOM 3658 C C . VAL A 1 460 ? 21.35700 37.13500 -31.08400 1.000 30.88000 463 VAL A C 1
ATOM 3659 O O . VAL A 1 460 ? 21.49700 37.72600 -32.15500 1.000 20.79000 463 VAL A O 1
ATOM 3663 N N . ASP A 1 461 ? 21.63800 37.69900 -29.91500 1.000 26.84000 464 ASP A N 1
ATOM 3664 C CA . ASP A 1 461 ? 22.33400 38.98200 -29.83900 1.000 30.10000 464 ASP A CA 1
ATOM 3665 C C . ASP A 1 461 ? 23.78600 38.75600 -30.23700 1.000 31.45000 464 ASP A C 1
ATOM 3666 O O . ASP A 1 461 ? 24.59200 38.25900 -29.44900 1.000 32.10000 464 ASP A O 1
ATOM 3671 N N . ASP A 1 462 ? 24.13500 39.12800 -31.46200 1.000 31.77000 465 ASP A N 1
ATOM 3672 C CA . ASP A 1 462 ? 25.47500 38.83300 -31.95600 1.000 34.34000 465 ASP A CA 1
ATOM 3673 C C . ASP A 1 462 ? 26.56700 39.68900 -31.28000 1.000 34.43000 465 ASP A C 1
ATOM 3674 O O . ASP A 1 462 ? 27.75800 39.47800 -31.54400 1.000 32.74000 465 ASP A O 1
ATOM 3679 N N . ALA A 1 463 ? 26.20200 40.62300 -30.40200 1.000 30.77000 466 ALA A N 1
ATOM 3680 C CA . ALA A 1 463 ? 27.17400 41.42900 -29.66800 1.000 36.38000 466 ALA A CA 1
ATOM 3681 C C . ALA A 1 463 ? 27.71900 40.73500 -28.42800 1.000 32.17000 466 ALA A C 1
ATOM 3682 O O . ALA A 1 463 ? 28.72100 41.19300 -27.87900 1.000 35.03000 466 ALA A O 1
ATOM 3684 N N . ILE A 1 464 ? 27.10400 39.64000 -27.97500 1.000 31.31000 467 ILE A N 1
ATOM 3685 C CA . ILE A 1 464 ? 27.48300 39.05600 -26.68800 1.000 30.45000 467 ILE A CA 1
ATOM 3686 C C . ILE A 1 464 ? 28.69800 38.15000 -26.78200 1.000 32.21000 467 ILE A C 1
ATOM 3687 O O . ILE A 1 464 ? 29.08800 37.54800 -25.77300 1.000 29.60000 467 ILE A O 1
ATOM 3692 N N . PHE A 1 465 ? 29.31000 38.02900 -27.95600 1.000 27.02000 468 PHE A N 1
ATOM 3693 C CA . PHE A 1 465 ? 30.41000 37.08300 -27.99800 1.000 28.57000 468 PHE A CA 1
ATOM 3694 C C . PHE A 1 465 ? 31.74000 37.81300 -27.85900 1.000 30.56000 468 PHE A C 1
ATOM 3695 O O . PHE A 1 465 ? 31.82900 39.00600 -28.15800 1.000 33.65000 468 PHE A O 1
ATOM 3703 N N . PRO A 1 466 ? 32.79200 37.15400 -27.34900 1.000 30.29000 469 PRO A N 1
ATOM 3704 C CA . PRO A 1 466 ? 32.80500 35.78300 -26.82200 1.000 33.57000 469 PRO A CA 1
ATOM 3705 C C . PRO A 1 466 ? 32.03100 35.64000 -25.50300 1.000 30.52000 469 PRO A C 1
ATOM 3706 O O . PRO A 1 466 ? 32.06300 36.52800 -24.65300 1.000 29.86000 469 PRO A O 1
ATOM 3710 N N . ALA A 1 467 ? 31.31900 34.52300 -25.37000 1.000 32.45000 470 ALA A N 1
ATOM 3711 C CA . ALA A 1 467 ? 30.43000 34.26700 -24.24700 1.000 29.27000 470 ALA A CA 1
ATOM 3712 C C . ALA A 1 467 ? 30.98300 33.09400 -23.45100 1.000 29.48000 470 ALA A C 1
ATOM 3713 O O . ALA A 1 467 ? 31.19200 32.00900 -24.00700 1.000 28.49000 470 ALA A O 1
ATOM 3715 N N . THR A 1 468 ? 31.21400 33.30900 -22.15500 1.000 31.28000 471 THR A N 1
ATOM 3716 C CA . THR A 1 468 ? 31.93000 32.34600 -21.32200 1.000 30.80000 471 THR A CA 1
ATOM 3717 C C . THR A 1 468 ? 31.03100 31.83600 -20.20700 1.000 28.45000 471 THR A C 1
ATOM 3718 O O . THR A 1 468 ? 30.47900 32.63400 -19.44200 1.000 28.81000 471 THR A O 1
ATOM 3722 N N . MET A 1 469 ? 30.87400 30.51300 -20.12800 1.000 28.44000 472 MET A N 1
ATOM 3723 C CA . MET A 1 469 ? 30.33600 29.85200 -18.94300 1.000 28.62000 472 MET A CA 1
ATOM 3724 C C . MET A 1 469 ? 31.50000 29.39400 -18.06900 1.000 28.31000 472 MET A C 1
ATOM 3725 O O . MET A 1 469 ? 32.39200 28.67800 -18.53800 1.000 28.03000 472 MET A O 1
ATOM 3730 N N . LYS A 1 470 ? 31.49800 29.80800 -16.81200 1.000 25.35000 473 LYS A N 1
ATOM 3731 C CA . LYS A 1 470 ? 32.55400 29.42900 -15.88400 1.000 27.24000 473 LYS A CA 1
ATOM 3732 C C . LYS A 1 470 ? 32.02200 28.35600 -14.94800 1.000 25.50000 473 LYS A C 1
ATOM 3733 O O . LYS A 1 470 ? 30.94700 28.51500 -14.36100 1.000 26.89000 473 LYS A O 1
ATOM 3739 N N . VAL A 1 471 ? 32.75500 27.25800 -14.83100 1.000 26.36000 474 VAL A N 1
ATOM 3740 C CA . VAL A 1 471 ? 32.40600 26.17600 -13.91600 1.000 27.49000 474 VAL A CA 1
ATOM 3741 C C . VAL A 1 471 ? 33.55600 25.98400 -12.92000 1.000 26.63000 474 VAL A C 1
ATOM 3742 O O . VAL A 1 471 ? 34.64700 25.53900 -13.30100 1.000 26.54000 474 VAL A O 1
ATOM 3746 N N . ASP A 1 472 ? 33.29700 26.29600 -11.64600 1.000 22.90000 475 ASP A N 1
ATOM 3747 C CA . ASP A 1 472 ? 34.27900 26.10100 -10.57000 1.000 25.58000 475 ASP A CA 1
ATOM 3748 C C . ASP A 1 472 ? 34.58500 24.61600 -10.33000 1.000 27.99000 475 ASP A C 1
ATOM 3749 O O . ASP A 1 472 ? 35.75400 24.23600 -10.16800 1.000 26.78000 475 ASP A O 1
ATOM 3754 N N . TYR A 1 473 ? 33.56300 23.75500 -10.32400 1.000 24.30000 476 TYR A N 1
ATOM 3755 C CA . TYR A 1 473 ? 33.82100 22.34000 -10.06200 1.000 23.00000 476 TYR A CA 1
ATOM 3756 C C . TYR A 1 473 ? 32.60600 21.50200 -10.43100 1.000 23.63000 476 TYR A C 1
ATOM 3757 O O . TYR A 1 473 ? 31.47600 22.00100 -10.48300 1.000 23.51000 476 TYR A O 1
ATOM 3766 N N . VAL A 1 474 ? 32.85300 20.20700 -10.63700 1.000 21.09000 477 VAL A N 1
ATOM 3767 C CA . VAL A 1 474 ? 31.81200 19.18200 -10.66000 1.000 24.52000 477 VAL A CA 1
ATOM 3768 C C . VAL A 1 474 ? 32.17400 18.13900 -9.60500 1.000 26.48000 477 VAL A C 1
ATOM 3769 O O . VAL A 1 474 ? 33.24500 17.51900 -9.68600 1.000 25.07000 477 VAL A O 1
ATOM 3773 N N . ARG A 1 475 ? 31.28800 17.94400 -8.62600 1.000 23.49000 478 ARG A N 1
ATOM 3774 C CA . ARG A 1 475 ? 31.48600 16.98800 -7.54000 1.000 25.95000 478 ARG A CA 1
ATOM 3775 C C . ARG A 1 475 ? 30.32400 16.00100 -7.51200 1.000 27.78000 478 ARG A C 1
ATOM 3776 O O . ARG A 1 475 ? 29.15600 16.40500 -7.61100 1.000 27.39000 478 ARG A O 1
ATOM 3784 N N . VAL A 1 476 ? 30.62800 14.71200 -7.36700 1.000 24.41000 479 VAL A N 1
ATOM 3785 C CA . VAL A 1 476 ? 29.58400 13.68800 -7.28300 1.000 28.27000 479 VAL A CA 1
ATOM 3786 C C . VAL A 1 476 ? 29.77300 12.91300 -5.98300 1.000 30.45000 479 VAL A C 1
ATOM 3787 O O . VAL A 1 476 ? 30.78200 12.21500 -5.80000 1.000 27.83000 479 VAL A O 1
ATOM 3791 N N . PHE A 1 477 ? 28.80000 13.04800 -5.08300 1.000 27.14000 480 PHE A N 1
ATOM 3792 C CA . PHE A 1 477 ? 28.72700 12.32300 -3.82300 1.000 30.34000 480 PHE A CA 1
ATOM 3793 C C . PHE A 1 477 ? 27.78300 11.12900 -3.95300 1.000 34.40000 480 PHE A C 1
ATOM 3794 O O . PHE A 1 477 ? 26.84900 11.13800 -4.76200 1.000 28.48000 480 PHE A O 1
ATOM 3802 N N . GLN A 1 478 ? 28.03200 10.10300 -3.13500 1.000 37.79000 481 GLN A N 1
ATOM 3803 C CA . GLN A 1 478 ? 27.15000 8.94400 -3.03800 1.000 35.66000 481 GLN A CA 1
ATOM 3804 C C . GLN A 1 478 ? 27.12800 8.46900 -1.59200 1.000 41.93000 481 GLN A C 1
ATOM 3805 O O . GLN A 1 478 ? 28.02500 8.78600 -0.80300 1.000 38.86000 481 GLN A O 1
ATOM 3811 N N . LYS A 1 479 ? 26.08600 7.70600 -1.25000 1.000 43.87000 482 LYS A N 1
ATOM 3812 C CA . LYS A 1 479 ? 25.91700 7.19900 0.12100 1.000 43.45000 482 LYS A CA 1
ATOM 3813 C C . LYS A 1 479 ? 26.71000 5.91500 0.33100 1.000 45.54000 482 LYS A C 1
ATOM 3814 O O . LYS A 1 479 ? 27.73200 5.91500 1.01600 1.000 50.14000 482 LYS A O 1
#

Secondary structure (P-SEA, 3-state):
ccccccccccccccccccccccccaaaaaaaaaaccccccbbbbbcccbbbbbbcccccccccccccccccccccccccccccccaaaaaaaaaccccbbbbcccccccccaaaaaaaaaaaaaaaaaacccccbbbbcccaaaaaaaaaaccccccccccccccaaaaaaacccccccccccccccaaaaaaaaabbbbbbcccccaaaaaaaaaacccccccccaaaaaaaaaacccccbbbbcccccccccccccccccccccccccccccccbbbbccccccccccccbbbbbbbccccccccbbbbbbbccccccccccbbbbbbbbbbcccbbbbbbcccccccccccccccccccbbbbcccccbbbbbccccccccccccccbbbbbbcccccbbbbbbbbbcccbbbbbccccccccccccccccccccccccbbbbbbbcccccccccccccccccbbbbbcbbbbbcc

Radius of gyration: 27.32 Å; Cα contacts (8 Å, |Δi|>4): 1196; chains: 1; bounding box: 66×46×75 Å

Nearest PDB structures (foldseek):
  7wwc-assembly1_A  TM=1.002E+00  e=0.000E+00  Pedobacter sp.
  8va4-assembly1_A  TM=9.361E-01  e=2.890E-30  metagenome
  3no3-assembly1_A  TM=9.583E-01  e=1.129E-26  Parabacteroides distasonis ATCC 8503
  2hyk-assembly1_A  TM=8.947E-01  e=7.746E-28  Nocardiopsis sp. F96
  6t2r-assembly1_AAA  TM=8.763E-01  e=3.819E-24  Bacteroides caccae

Foldseek 3Di:
DAAQQAFEEEQQALDDPVPHDGVDLVRNVNNVVVLGQAYEWEWDAACVGFIWTDDDCDDVNRRRPDHDPVVQQVDADPVRHGTGTVLNVLVSVVVDDHHAYEYEYECDPPDNVVSLVVLVVVLVSCVVVVVQVRYAYEYQDVVSQLSNCVVPVPHAYEYENQPDDLVVCVVSVHAAYEYALVSCLDDCNPVRNVVSRHAYEHDADEDLVSLLVCVQQPGRHYHYNCSVVSVVSVCPHPVVVPWHFDDKDQLSDWFAPDPLAKFWDFAQPCPVFPFQETAHGRDCQQWTRDPRWIKGWKAQPDDPPHRIYTTKIWRQVNDKDFFFKKKWKKAFWAFQQKKWWKWKDFNPQPQDDPPALKIWTLWIDARVDQQWIKTWIGHLQAHPVVDRIFMDIGGDPNRHNGIWMRMWGGDPFWIWTDINPDTDDIQGRPVPDSRRPNGDMIIIMTIMTGAGNPRAPPHTPNVRPRIIMIISMIITIDD